Protein AF-0000000083258113 (afdb_homodimer)

Secondary structure (DSSP, 8-state):
-EEEEEEESSHHHHHHHHHHHH-TTPEEEEEEEEEE--SSTT--EEEEEEEEEE-S--------------------------GGGHHHHHHHHHHHHHHHHHHHHHTS-S------HHHHHHHHHHHHTT--HHHHHHHHHHHHHHHHHTTT---HHHHHHHHHHHHHHHHHTT-----TT-SEEEEE--TTS-HHHHHHHHHHIIIIIS---EEEEE---SSTTHHHHHHHHHHHHT--EEE-SSHHHHHHHHHHTTTSSEEEEE-----TTSHHHHHHHHHH----TTEEEEEEEETTB-HHHHHHHHHHGGGTT--EEEEE-GGG-S--HHHHHHHHHH--EEEEEE-SS-TTTSEEE--HHHHHHHHH---/-EEEEEEESSHHHHHHHHHHHH-TTPEEEEEEEEEE--SSTT--EEEEEEEEEE-S-------------------------GGGTHHHHHHHHHHHHHHHHHHHHHTSTT------HHHHHHHHHHHHTT--HHHHHHHHHHHHHHHHHTTT---HHHHHHHHHHHHHHHHHTT-----TT-SEEEEE--TTS-HHHHHHHHHHIIIIIS---EEEEE---SSTTHHHHHHHHHHHHT--EEE-SSHHHHHHHHHHTTTSSEEEEE-----TTSHHHHHHHHHH----TTEEEEEEEETTB-HHHHHHHHHHGGGTT--EEEEE-GGG-S--HHHHHHHHHH--EEEEEE-SS-TTTSEEE--HHHHHHHHH---

Solvent-accessible surface area (backbone atoms only — not comparable to full-atom values): 41234 Å² total; per-residue (Å²): 108,58,73,49,81,40,78,20,70,42,68,73,54,29,48,52,52,44,32,72,74,49,34,89,70,39,44,77,76,43,76,42,79,41,72,48,76,47,89,67,85,73,66,72,48,60,26,30,34,34,33,32,34,20,74,76,80,70,80,72,78,76,76,76,79,75,76,84,74,85,74,76,84,65,84,71,73,84,74,75,74,67,66,71,61,60,66,58,51,55,55,49,51,54,49,50,49,51,48,52,48,46,49,60,45,53,70,51,72,58,62,74,78,78,55,58,68,64,56,38,50,50,52,50,50,40,48,71,23,52,34,44,65,72,57,46,53,63,59,45,48,62,50,51,52,50,33,60,72,52,73,69,53,78,60,62,63,61,54,49,51,52,44,34,52,54,44,22,58,59,30,50,74,20,40,48,82,71,69,84,77,36,40,31,40,37,47,40,42,46,60,51,43,46,61,65,63,48,49,51,22,52,48,40,43,39,36,68,76,64,64,39,50,54,35,38,37,37,49,27,79,76,56,77,43,42,55,55,28,55,49,51,52,23,59,76,67,71,36,57,71,43,75,28,91,47,46,66,42,39,54,50,49,49,59,74,47,61,85,43,56,30,35,42,35,39,49,56,54,43,65,46,81,39,61,66,58,52,53,51,48,56,71,47,45,87,83,53,92,42,51,40,40,31,40,44,42,38,52,42,39,27,58,69,48,52,50,47,40,53,59,51,42,62,87,43,89,56,50,34,30,32,41,19,44,53,65,55,42,89,47,47,18,48,59,56,47,50,36,72,73,66,66,42,29,38,46,32,36,24,54,58,84,53,77,53,70,29,54,42,73,42,38,25,63,58,55,22,40,64,59,68,44,92,122,107,57,72,50,82,37,78,20,71,42,66,71,55,29,48,52,51,44,33,72,74,49,34,90,72,38,42,78,74,44,75,42,79,41,71,48,76,48,90,68,86,73,67,72,49,60,26,28,34,35,33,32,33,20,74,76,80,70,81,72,79,74,77,74,74,79,72,83,75,83,74,76,80,67,85,71,75,83,74,75,75,69,66,71,61,61,66,56,52,57,55,50,52,54,49,51,49,51,49,52,47,43,50,60,46,53,70,53,72,58,62,72,79,79,55,58,69,64,55,38,49,52,51,51,50,41,47,70,25,51,34,44,66,74,57,47,54,63,59,44,49,60,49,49,51,48,33,61,73,52,73,69,54,78,61,63,64,60,54,51,52,51,45,34,52,54,45,21,57,59,29,50,75,21,40,47,81,71,68,85,73,38,39,30,40,36,47,42,43,45,60,51,42,46,62,67,63,49,49,49,23,53,48,41,44,38,36,68,76,63,65,39,49,53,37,39,36,36,50,26,79,75,56,76,43,42,55,55,27,54,50,50,51,24,59,75,68,71,35,56,72,44,77,25,91,47,44,68,42,40,53,50,47,50,59,74,48,62,85,43,57,29,35,41,36,39,50,54,54,42,62,45,81,40,60,68,58,52,54,51,48,57,72,48,45,86,82,54,91,42,50,40,40,29,39,44,43,38,52,41,39,27,61,68,48,53,51,48,40,53,60,51,43,63,87,44,89,56,50,34,31,31,42,19,44,53,63,56,43,92,46,47,17,47,59,57,47,51,36,71,73,64,65,42,28,36,47,34,37,23,54,56,85,54,75,54,71,29,55,44,73,43,39,25,63,58,53,21,40,63,59,68,44,90,120

Foldseek 3Di:
DDKDKFKDLDPVVSVVVCCVVQNPQKFWDDKDWDFDCPPPRPDGRIMIITIIDHDPDPPPPPPPPPPDDDDPPDPPPPPPPPVVPVVVVVVVVLLVVLVVSVVVVVVVPPPPPDDDPLLVVVLVLLVVLVADPVVSVVLSSVVVVVCRVVVNDDDNVVSLVSSLVVLLVLCVLQADDDDLQAAEEEEDEAPPLCQLLQLLQVQLCCCPVVVWQEAEEEQAPPDPCSQVSNVVSCVVSVHHYAYDPALVSVVVVCVVCVVTSHYYYYYHHDDLLDLVVVVRVVVNDDDDPSYAYEYEEEQVDDLVSVVSNVVSCVVPPHQEYEYEQLQVDLRLNSVVVVCVVRVGHYFKYARDRDPNPRIDGDHSSVSSCSSSHDD/DDKDKFKDLDPVVSVVVCCVVQNPQKFWLDKDWDFDCPPPRPDRRTIIITIIDHDPDPPPPPPDPPPDDDCDPDDDPPPPPPVPPVVVVVLVVLLVVLVVSVVVVVVVPPPPPPDDPLLVVVLVLLVVLVADPVVSVVLSSVVVVVCRVVVNDDDSVVSLVSSLVVLLVLCVLQADDPDLQAAEEEEDEAPPLCQLLQLLQVQLCCCPVVVWQEAEEEQAPDDPCSQVSNVVSCVVSVHHYAYDPALVSVVVVCVVCVVTSHYYYHYHHDDLLDLVVVVRVVVNDDDDPSYAYEYEEEQVDDLVSVVSNVVSCVVPPHQEYEYEQLQVDLRLNSVVVVCVVRVGHYFKYARDRDPNPRIDGDHSSVSSCSSSHDD

pLDDT: mean 79.45, std 22.27, range [23.44, 98.81]

Organism: NCBI:txid94136

Nearest PDB structures (foldseek):
  2px0-assembly3_C  TM=8.996E-01  e=2.091E-24  Bacillus subtilis
  2px3-assembly1_A-2  TM=8.990E-01  e=3.275E-22  Bacillus subtilis
  8r9r-assembly1_A-2  TM=8.540E-01  e=8.652E-20  Shewanella putrefaciens CN-32
  5l3s-assembly2_D  TM=7.931E-01  e=1.812E-17  Sulfolobus acidocaldarius DSM 639
  7o9f-assembly3_C  TM=7.819E-01  e=3.377E-15  Bacillus subtilis subsp. subtilis str. 168

Sequence (750 aa):
MKVKKYTAPTMPEAMKKVRKELGNQAVILNSKEKRSTGFLGFLKKKNIEVVAAVDPNPIYNKQTTESKGQFSLNQDPLIRNEHTSKSKEYDSELLEEIRDLKEQLTLKQETKTQYPKVIEEVNNYLQGQGVSQSVIDELIDPLLAEYYSNGQQGDSTIYYELLQKQVTTRMEAAATQSNSSAKRIFLFGPTGVGKTTTLAKLAADASINQNKDVALITLDTYRIAAVEQLKTYAKILNLPVEVAYNKEDFEQAKDSFSHKDLILVDTAGRNFRNSEYIEQIDELIDFNEQDELYCVLSLTSKEQDMVDIYNNFKALPINQVIFTKVDETNHYGPILNLWHRYKFNISYITTGQDVPDDIEKASPNRIAQLIVGEQMKVKKYTAPTMPEAMKKVRKELGNQAVILNSKEKRSTGFLGFLKKKNIEVVAAVDPNPIYNKQTTESKGQFSLNQDPLIRNEHTSKSKEYDSELLEEIRDLKEQLTLKQETKTQYPKVIEEVNNYLQGQGVSQSVIDELIDPLLAEYYSNGQQGDSTIYYELLQKQVTTRMEAAATQSNSSAKRIFLFGPTGVGKTTTLAKLAADASINQNKDVALITLDTYRIAAVEQLKTYAKILNLPVEVAYNKEDFEQAKDSFSHKDLILVDTAGRNFRNSEYIEQIDELIDFNEQDELYCVLSLTSKEQDMVDIYNNFKALPINQVIFTKVDETNHYGPILNLWHRYKFNISYITTGQDVPDDIEKASPNRIAQLIVGEQ

Structure (mmCIF, N/CA/C/O backbone):
data_AF-0000000083258113-model_v1
#
loop_
_entity.id
_entity.type
_entity.pdbx_description
1 polymer 'Flagellar biosynthesis protein FlhF'
#
loop_
_atom_site.group_PDB
_atom_site.id
_atom_site.type_symbol
_atom_site.label_atom_id
_atom_site.label_alt_id
_atom_site.label_comp_id
_atom_site.label_asym_id
_atom_site.label_entity_id
_atom_site.label_seq_id
_atom_site.pdbx_PDB_ins_code
_atom_site.Cartn_x
_atom_site.Cartn_y
_atom_site.Cartn_z
_atom_site.occupancy
_atom_site.B_iso_or_equiv
_atom_site.auth_seq_id
_atom_site.auth_comp_id
_atom_site.auth_asym_id
_atom_site.auth_atom_id
_atom_site.pdbx_PDB_model_num
ATOM 1 N N . MET A 1 1 ? -26.969 38.906 21.625 1 47.75 1 MET A N 1
ATOM 2 C CA . MET A 1 1 ? -25.844 38.344 22.375 1 47.75 1 MET A CA 1
ATOM 3 C C . MET A 1 1 ? -24.812 39.438 22.688 1 47.75 1 MET A C 1
ATOM 5 O O . MET A 1 1 ? -24.406 40.188 21.797 1 47.75 1 MET A O 1
ATOM 9 N N . LYS A 1 2 ? -24.828 39.812 23.875 1 61 2 LYS A N 1
ATOM 10 C CA . LYS A 1 2 ? -23.859 40.812 24.312 1 61 2 LYS A CA 1
ATOM 11 C C . LYS A 1 2 ? -22.516 40.188 24.641 1 61 2 LYS A C 1
ATOM 13 O O . LYS A 1 2 ? -22.438 39.281 25.469 1 61 2 LYS A O 1
ATOM 18 N N . VAL A 1 3 ? -21.547 40.406 23.703 1 65.75 3 VAL A N 1
ATOM 19 C CA . VAL A 1 3 ? -20.188 39.938 23.906 1 65.75 3 VAL A CA 1
ATOM 20 C C . VAL A 1 3 ? -19.375 41 24.609 1 65.75 3 VAL A C 1
ATOM 22 O O . VAL A 1 3 ? -19.375 42.188 24.188 1 65.75 3 VAL A O 1
ATOM 25 N N . LYS A 1 4 ? -18.859 40.75 25.828 1 73.31 4 LYS A N 1
ATOM 26 C CA . LYS A 1 4 ? -18.047 41.719 26.562 1 73.31 4 LYS A CA 1
ATOM 27 C C . LYS A 1 4 ? -16.703 41.094 26.984 1 73.31 4 LYS A C 1
ATOM 29 O O . LYS A 1 4 ? -16.625 39.906 27.234 1 73.31 4 LYS A O 1
ATOM 34 N N . LYS A 1 5 ? -15.688 41.906 26.953 1 75.19 5 LYS A N 1
ATOM 35 C CA . LYS A 1 5 ? -14.328 41.531 27.344 1 75.19 5 LYS A CA 1
ATOM 36 C C . LYS A 1 5 ? -14.102 41.844 28.828 1 75.19 5 LYS A C 1
ATOM 38 O O . LYS A 1 5 ? -14.461 42.906 29.312 1 75.19 5 LYS A O 1
ATOM 43 N N . TYR A 1 6 ? -13.664 40.781 29.547 1 74.75 6 TYR A N 1
ATOM 44 C CA . TYR A 1 6 ? -13.344 40.93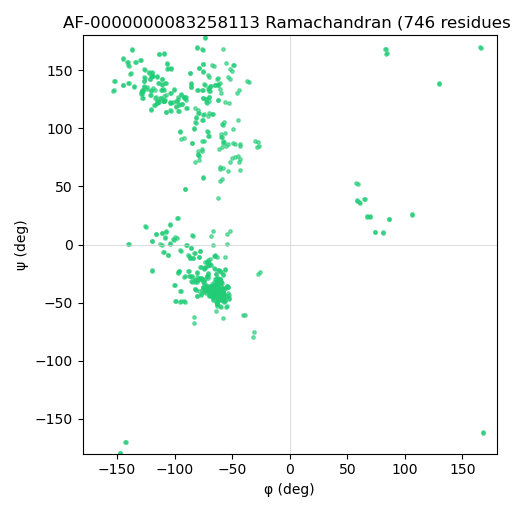8 30.969 1 74.75 6 TYR A CA 1
ATOM 45 C C . TYR A 1 6 ? -11.875 40.625 31.234 1 74.75 6 TYR A C 1
ATOM 47 O O . TYR A 1 6 ? -11.305 39.719 30.641 1 74.75 6 TYR A O 1
ATOM 55 N N . THR A 1 7 ? -11.125 41.469 32.031 1 77.81 7 THR A N 1
ATOM 56 C CA . THR A 1 7 ? -9.742 41.281 32.438 1 77.81 7 THR A CA 1
ATOM 57 C C . THR A 1 7 ? -9.648 41.094 33.938 1 77.81 7 THR A C 1
ATOM 59 O O . THR A 1 7 ? -10.266 41.844 34.719 1 77.81 7 THR A O 1
ATOM 62 N N . ALA A 1 8 ? -9.07 39.938 34.406 1 74.19 8 ALA A N 1
ATOM 63 C CA . ALA A 1 8 ? -8.867 39.688 35.812 1 74.19 8 ALA A CA 1
ATOM 64 C C . ALA A 1 8 ? -7.527 39 36.062 1 74.19 8 ALA A C 1
ATOM 66 O O . ALA A 1 8 ? -6.953 38.406 35.156 1 74.19 8 ALA A O 1
ATOM 67 N N . PRO A 1 9 ? -6.91 39.125 37.25 1 71.25 9 PRO A N 1
ATOM 68 C CA . PRO A 1 9 ? -5.629 38.5 37.562 1 71.25 9 PRO A CA 1
ATOM 69 C C . PRO A 1 9 ? -5.684 36.969 37.5 1 71.25 9 PRO A C 1
ATOM 71 O O . PRO A 1 9 ? -4.676 36.344 37.188 1 71.25 9 PRO A O 1
ATOM 74 N N . THR A 1 10 ? -6.828 36.344 37.812 1 67.69 10 THR A N 1
ATOM 75 C CA . THR A 1 10 ? -7.02 34.875 37.781 1 67.69 10 THR A CA 1
ATOM 76 C C . THR A 1 10 ? -8.328 34.531 37.094 1 67.69 10 THR A C 1
ATOM 78 O O . THR A 1 10 ? -9.227 35.375 36.969 1 67.69 10 THR A O 1
ATOM 81 N N . MET A 1 11 ? -8.406 33.344 36.594 1 66.81 11 MET A N 1
ATOM 82 C CA . MET A 1 11 ? -9.609 32.906 35.875 1 66.81 11 MET A CA 1
ATOM 83 C C . MET A 1 11 ? -10.805 32.875 36.812 1 66.81 11 MET A C 1
ATOM 85 O O . MET A 1 11 ? -11.898 33.281 36.469 1 66.81 11 MET A O 1
ATOM 89 N N . PRO A 1 12 ? -10.773 32.469 38.031 1 66.06 12 PRO A N 1
ATOM 90 C CA . PRO A 1 12 ? -11.93 32.531 38.938 1 66.06 12 PRO A CA 1
ATOM 91 C C . PRO A 1 12 ? -12.453 33.969 39.125 1 66.06 12 PRO A C 1
ATOM 93 O O . PRO A 1 12 ? -13.664 34.188 39.156 1 66.06 12 PRO A O 1
ATOM 96 N N . GLU A 1 13 ? -11.555 34.906 39.094 1 72.56 13 GLU A N 1
ATOM 97 C CA . GLU A 1 13 ? -11.945 36.312 39.219 1 72.56 13 GLU A CA 1
ATOM 98 C C . GLU A 1 13 ? -12.594 36.844 37.938 1 72.56 13 GLU A C 1
ATOM 100 O O . GLU A 1 13 ? -13.57 37.562 38 1 72.56 13 GLU A O 1
ATOM 105 N N . ALA A 1 14 ? -12.031 36.344 36.781 1 72.12 14 ALA A N 1
ATOM 106 C CA . ALA A 1 14 ? -12.625 36.719 35.5 1 72.12 14 ALA A CA 1
ATOM 107 C C . ALA A 1 14 ? -14.031 36.125 35.375 1 72.12 14 ALA A C 1
ATOM 109 O O . ALA A 1 14 ? -14.953 36.812 34.938 1 72.12 14 ALA A O 1
ATOM 110 N N . MET A 1 15 ? -14.195 35.031 35.844 1 71.06 15 MET A N 1
ATOM 111 C CA . MET A 1 15 ? -15.492 34.375 35.781 1 71.06 15 MET A CA 1
ATOM 112 C C . MET A 1 15 ? -16.484 35 36.719 1 71.06 15 MET A C 1
ATOM 114 O O . MET A 1 15 ? -17.672 35.125 36.406 1 71.06 15 MET A O 1
ATOM 118 N N . LYS A 1 16 ? -16.109 35.406 37.844 1 72.81 16 LYS A N 1
ATOM 119 C CA . LYS A 1 16 ? -16.953 36.125 38.781 1 72.81 16 LYS A CA 1
ATOM 120 C C . LYS A 1 16 ? -17.469 37.438 38.188 1 72.81 16 LYS A C 1
ATOM 122 O O . LYS A 1 16 ? -18.641 37.781 38.344 1 72.81 16 LYS A O 1
ATOM 127 N N . LYS A 1 17 ? -16.578 38.062 37.312 1 76.81 17 LYS A N 1
ATOM 128 C CA . LYS A 1 17 ? -16.953 39.281 36.656 1 76.81 17 LYS A CA 1
ATOM 129 C C . LYS A 1 17 ? -17.953 39.031 35.531 1 76.81 17 LYS A C 1
ATOM 131 O O . LYS A 1 17 ? -18.938 39.75 35.375 1 76.81 17 LYS A O 1
ATOM 136 N N . VAL A 1 18 ? -17.703 38 34.844 1 73.44 18 VAL A N 1
ATOM 137 C CA . VAL A 1 18 ? -18.578 37.594 33.75 1 73.44 18 VAL A CA 1
ATOM 138 C C . VAL A 1 18 ? -19.953 37.219 34.281 1 73.44 18 VAL A C 1
ATOM 140 O O . VAL A 1 18 ? -20.969 37.688 33.781 1 73.44 18 VAL A O 1
ATOM 143 N N . ARG A 1 19 ? -19.984 36.5 35.312 1 71.94 19 ARG A N 1
ATOM 144 C CA . ARG A 1 19 ? -21.234 36.062 35.906 1 71.94 19 ARG A CA 1
ATOM 145 C C . ARG A 1 19 ? -21.984 37.25 36.562 1 71.94 19 ARG A C 1
ATOM 147 O O . ARG A 1 19 ? -23.203 37.312 36.469 1 71.94 19 ARG A O 1
ATOM 154 N N . LYS A 1 20 ? -21.297 38.125 37.125 1 74.44 20 LYS A N 1
ATOM 155 C CA . LYS A 1 20 ? -21.875 39.312 37.75 1 74.44 20 LYS A CA 1
ATOM 156 C C . LYS A 1 20 ? -22.531 40.219 36.719 1 74.44 20 LYS A C 1
ATOM 158 O O . LYS A 1 20 ? -23.594 40.781 36.969 1 74.44 20 LYS A O 1
ATOM 163 N N . GLU A 1 21 ? -21.922 40.25 35.531 1 75.56 21 GLU A N 1
ATOM 164 C CA . GLU A 1 21 ? -22.406 41.219 34.531 1 75.56 21 GLU A CA 1
ATOM 165 C C . GLU A 1 21 ? -23.312 40.562 33.5 1 75.56 21 GLU A C 1
ATOM 167 O O . GLU A 1 21 ? -24.297 41.156 33.062 1 75.56 21 GLU A O 1
ATOM 172 N N . LEU A 1 22 ? -22.953 39.281 33.188 1 70.5 22 LEU A N 1
ATOM 173 C CA . LEU A 1 22 ? -23.672 38.656 32.062 1 70.5 22 LEU A CA 1
ATOM 174 C C . LEU A 1 22 ? -24.547 37.531 32.531 1 70.5 22 LEU A C 1
ATOM 176 O O . LEU A 1 22 ? -25.359 37 31.781 1 70.5 22 LEU A O 1
ATOM 180 N N . GLY A 1 23 ? -24.578 37.25 33.906 1 66.88 23 GLY A N 1
ATOM 181 C CA . GLY A 1 23 ? -25.406 36.219 34.5 1 66.88 23 GLY A CA 1
ATOM 182 C C . GLY A 1 23 ? -24.781 34.844 34.406 1 66.88 23 GLY A C 1
ATOM 183 O O . GLY A 1 23 ? -23.719 34.656 33.812 1 66.88 23 GLY A O 1
ATOM 184 N N . ASN A 1 24 ? -25.375 33.906 35.156 1 60.94 24 ASN A N 1
ATOM 185 C CA . ASN A 1 24 ? -24.891 32.562 35.312 1 60.94 24 ASN A CA 1
ATOM 186 C C . ASN A 1 24 ? -24.938 31.797 33.969 1 60.94 24 ASN A C 1
ATOM 188 O O . ASN A 1 24 ? -24.375 30.719 33.844 1 60.94 24 ASN A O 1
ATOM 192 N N . GLN A 1 25 ? -25.562 32.406 33.062 1 57.72 25 GLN A N 1
ATOM 193 C CA . GLN A 1 25 ? -25.734 31.734 31.766 1 57.72 25 GLN A CA 1
ATOM 194 C C . GLN A 1 25 ? -24.703 32.25 30.766 1 57.72 25 GLN A C 1
ATOM 196 O O . GLN A 1 25 ? -24.75 31.875 29.578 1 57.72 25 GLN A O 1
ATOM 201 N N . ALA A 1 26 ? -23.828 33 31.109 1 62.66 26 ALA A N 1
ATOM 202 C CA . ALA A 1 26 ? -22.812 33.562 30.234 1 62.66 26 ALA A CA 1
ATOM 203 C C . ALA A 1 26 ? -21.828 32.469 29.781 1 62.66 26 ALA A C 1
ATOM 205 O O . ALA A 1 26 ? -21.438 31.625 30.578 1 62.66 26 ALA A O 1
ATOM 206 N N . VAL A 1 27 ? -21.578 32.438 28.469 1 64.5 27 VAL A N 1
ATOM 207 C CA . VAL A 1 27 ? -20.641 31.453 27.906 1 64.5 27 VAL A CA 1
ATOM 208 C C . VAL A 1 27 ? -19.312 32.156 27.578 1 64.5 27 VAL A C 1
ATOM 210 O O . VAL A 1 27 ? -19.297 33.219 26.984 1 64.5 27 VAL A O 1
ATOM 213 N N . ILE A 1 28 ? -18.234 31.656 28.156 1 62.78 28 ILE A N 1
ATOM 214 C CA . ILE A 1 28 ? -16.891 32.125 27.844 1 62.78 28 ILE A CA 1
ATOM 215 C C . ILE A 1 28 ? -16.484 31.703 26.438 1 62.78 28 ILE A C 1
ATOM 217 O O . ILE A 1 28 ? -16.484 30.5 26.141 1 62.78 28 ILE A O 1
ATOM 221 N N . LEU A 1 29 ? -16.156 32.656 25.688 1 58.78 29 LEU A N 1
ATOM 222 C CA . LEU A 1 29 ? -15.812 32.406 24.281 1 58.78 29 LEU A CA 1
ATOM 223 C C . LEU A 1 29 ? -14.312 32.25 24.109 1 58.78 29 LEU A C 1
ATOM 225 O O . LEU A 1 29 ? -13.859 31.484 23.266 1 58.78 29 LEU A O 1
ATOM 229 N N . ASN A 1 30 ? -13.586 33.125 24.859 1 63.09 30 ASN A N 1
ATOM 230 C CA . ASN A 1 30 ? -12.125 33.125 24.75 1 63.09 30 ASN A CA 1
ATOM 231 C C . ASN A 1 30 ? -11.477 33.594 26.047 1 63.09 30 ASN A C 1
ATOM 233 O O . ASN A 1 30 ? -12.062 34.375 26.812 1 63.09 30 ASN A O 1
ATOM 237 N N . SER A 1 31 ? -10.336 32.938 26.453 1 64.75 31 SER A N 1
ATOM 238 C CA . SER A 1 31 ? -9.508 33.438 27.562 1 64.75 31 SER A CA 1
ATOM 239 C C . SER A 1 31 ? -8.047 33.562 27.125 1 64.75 31 SER A C 1
ATOM 241 O O . SER A 1 31 ? -7.52 32.688 26.438 1 64.75 31 SER A O 1
ATOM 243 N N . LYS A 1 32 ? -7.559 34.75 27.344 1 65.06 32 LYS A N 1
ATOM 244 C CA . LYS A 1 32 ? -6.16 35 27.016 1 65.06 32 LYS A CA 1
ATOM 245 C C . LYS A 1 32 ? -5.43 35.625 28.219 1 65.06 32 LYS A C 1
ATOM 247 O O . LYS A 1 32 ? -5.969 36.5 28.906 1 65.06 32 LYS A O 1
ATOM 252 N N . GLU A 1 33 ? -4.289 35.094 28.562 1 62.91 33 GLU A N 1
ATOM 253 C CA . GLU A 1 33 ? -3.428 35.719 29.547 1 62.91 33 GLU A CA 1
ATOM 254 C C . GLU A 1 33 ? -2.727 36.938 28.953 1 62.91 33 GLU A C 1
ATOM 256 O O . GLU A 1 33 ? -2.092 36.844 27.906 1 62.91 33 GLU A O 1
ATOM 261 N N . LYS A 1 34 ? -3.035 38.094 29.391 1 62.25 34 LYS A N 1
ATOM 262 C CA . LYS A 1 34 ? -2.359 39.312 29.016 1 62.25 34 LYS A CA 1
ATOM 263 C C . LYS A 1 34 ? -1.434 39.812 30.125 1 62.25 34 LYS A C 1
ATOM 265 O O . LYS A 1 34 ? -1.839 39.875 31.281 1 62.25 34 LYS A O 1
ATOM 270 N N . ARG A 1 35 ? -0.16 39.969 29.875 1 59.88 35 ARG A N 1
ATOM 271 C CA . ARG A 1 35 ? 0.767 40.625 30.781 1 59.88 35 ARG A CA 1
ATOM 272 C C . ARG A 1 35 ? 0.721 42.156 30.609 1 59.88 35 ARG A C 1
ATOM 274 O O . ARG A 1 35 ? 0.888 42.625 29.484 1 59.88 35 ARG A O 1
ATOM 281 N N . SER A 1 36 ? 0.053 42.781 31.422 1 54.62 36 SER A N 1
ATOM 282 C CA . SER A 1 36 ? 0.098 44.219 31.359 1 54.62 36 SER A CA 1
ATOM 283 C C . SER A 1 36 ? 1.359 44.781 32.031 1 54.62 36 SER A C 1
ATOM 285 O O . SER A 1 36 ? 1.74 44.312 33.125 1 54.62 36 SER A O 1
ATOM 287 N N . THR A 1 37 ? 2.184 45.344 31.25 1 49.75 37 THR A N 1
ATOM 288 C CA . THR A 1 37 ? 3.33 46.062 31.812 1 49.75 37 THR A CA 1
ATOM 289 C C . THR A 1 37 ? 2.889 47.344 32.5 1 49.75 37 THR A C 1
ATOM 291 O O . THR A 1 37 ? 2.215 48.188 31.906 1 49.75 37 THR A O 1
ATOM 294 N N . GLY A 1 38 ? 2.703 47.344 33.781 1 48.75 38 GLY A N 1
ATOM 295 C CA . GLY A 1 38 ? 2.5 48.594 34.5 1 48.75 38 GLY A CA 1
ATOM 296 C C . GLY A 1 38 ? 3.553 49.656 34.188 1 48.75 38 GLY A C 1
ATOM 297 O O . GLY A 1 38 ? 4.613 49.312 33.656 1 48.75 38 GLY A O 1
ATOM 298 N N . PHE A 1 39 ? 3.15 50.906 34.25 1 49.47 39 PHE A N 1
ATOM 299 C CA . PHE A 1 39 ? 4.086 52 34.031 1 49.47 39 PHE A CA 1
ATOM 300 C C . PHE A 1 39 ? 5.438 51.719 34.656 1 49.47 39 PHE A C 1
ATOM 302 O O . PHE A 1 39 ? 6.48 52.062 34.125 1 49.47 39 PHE A O 1
ATOM 309 N N . LEU A 1 40 ? 5.457 51.531 36.062 1 46.53 40 LEU A N 1
ATOM 310 C CA . LEU A 1 40 ? 6.754 51.281 36.688 1 46.53 40 LEU A CA 1
ATOM 311 C C . LEU A 1 40 ? 7.23 49.875 36.469 1 46.53 40 LEU A C 1
ATOM 313 O O . LEU A 1 40 ? 6.457 48.906 36.594 1 46.53 40 LEU A O 1
ATOM 317 N N . GLY A 1 41 ? 8.234 49.594 35.625 1 47.19 41 GLY A N 1
ATOM 318 C CA . GLY A 1 41 ? 8.93 48.469 35 1 47.19 41 GLY A CA 1
ATOM 319 C C . GLY A 1 41 ? 8.852 47.219 35.844 1 47.19 41 GLY A C 1
ATOM 320 O O . GLY A 1 41 ? 9.422 46.188 35.469 1 47.19 41 GLY A O 1
ATOM 321 N N . PHE A 1 42 ? 8.68 47.219 37.156 1 51.22 42 PHE A N 1
ATOM 322 C CA . PHE A 1 42 ? 9.055 46.062 37.969 1 51.22 42 PHE A CA 1
ATOM 323 C C . PHE A 1 42 ? 7.953 45 37.969 1 51.22 42 PHE A C 1
ATOM 325 O O . PHE A 1 42 ? 8.227 43.812 38.094 1 51.22 42 PHE A O 1
ATOM 332 N N . LEU A 1 43 ? 6.734 45.156 38.438 1 50.19 43 LEU A N 1
ATOM 333 C CA . LEU A 1 43 ? 5.855 44.031 38.812 1 50.19 43 LEU A CA 1
ATOM 334 C C . LEU A 1 43 ? 4.957 43.688 37.625 1 50.19 43 LEU A C 1
ATOM 336 O O . LEU A 1 43 ? 4.102 44.469 37.219 1 50.19 43 LEU A O 1
ATOM 340 N N . LYS A 1 44 ? 5.41 42.781 36.781 1 54.28 44 LYS A N 1
ATOM 341 C CA . LYS A 1 44 ? 4.594 42.188 35.75 1 54.28 44 LYS A CA 1
ATOM 342 C C . LYS A 1 44 ? 3.383 41.469 36.344 1 54.28 44 LYS A C 1
ATOM 344 O O . LYS A 1 44 ? 3.531 40.5 37.062 1 54.28 44 LYS A O 1
ATOM 349 N N . LYS A 1 45 ? 2.266 42.125 36.406 1 56.97 45 LYS A N 1
ATOM 350 C CA . LYS A 1 45 ? 1.048 41.438 36.844 1 56.97 45 LYS A CA 1
ATOM 351 C C . LYS A 1 45 ? 0.408 40.656 35.688 1 56.97 45 LYS A C 1
ATOM 353 O O . LYS A 1 45 ? 0.249 41.188 34.594 1 56.97 45 LYS A O 1
ATOM 358 N N . LYS A 1 46 ? 0.332 39.375 35.812 1 60.59 46 LYS A N 1
ATOM 359 C CA . LYS A 1 46 ? -0.364 38.438 34.906 1 60.59 46 LYS A CA 1
ATOM 360 C C . LYS A 1 46 ? -1.874 38.656 34.969 1 60.59 46 LYS A C 1
ATOM 362 O O . LYS A 1 46 ? -2.471 38.625 36.031 1 60.59 46 LYS A O 1
ATOM 367 N N . ASN A 1 47 ? -2.459 39.188 33.781 1 66.25 47 ASN A N 1
ATOM 368 C CA . ASN A 1 47 ? -3.912 39.281 33.688 1 66.25 47 ASN A CA 1
ATOM 369 C C . ASN A 1 47 ? -4.469 38.344 32.625 1 66.25 47 ASN A C 1
ATOM 371 O O . ASN A 1 47 ? -3.781 38.031 31.641 1 66.25 47 ASN A O 1
ATOM 375 N N . ILE A 1 48 ? -5.586 37.719 32.969 1 64.75 48 ILE A N 1
ATOM 376 C CA . ILE A 1 48 ? -6.32 36.875 32.031 1 64.75 48 ILE A CA 1
ATOM 377 C C . ILE A 1 48 ? -7.465 37.656 31.406 1 64.75 48 ILE A C 1
ATOM 379 O O . ILE A 1 48 ? -8.203 38.344 32.125 1 64.75 48 ILE A O 1
ATOM 383 N N . GLU A 1 49 ? -7.527 37.719 30.125 1 71.31 49 GLU A N 1
ATOM 384 C CA . GLU A 1 49 ? -8.625 38.312 29.375 1 71.31 49 GLU A CA 1
ATOM 385 C C . GLU A 1 49 ? -9.602 37.25 28.875 1 71.31 49 GLU A C 1
ATOM 387 O O . GLU A 1 49 ? -9.195 36.25 28.281 1 71.31 49 GLU A O 1
ATOM 392 N N . VAL A 1 50 ? -10.859 37.375 29.344 1 67.06 50 VAL A N 1
ATOM 393 C CA . VAL A 1 50 ? -11.93 36.438 29 1 67.06 50 VAL A CA 1
ATOM 394 C C . VAL A 1 50 ? -12.969 37.156 28.141 1 67.06 50 VAL A C 1
ATOM 396 O O . VAL A 1 50 ? -13.43 38.219 28.484 1 67.06 50 VAL A O 1
ATOM 399 N N . VAL A 1 51 ? -13.312 36.625 26.969 1 65.69 51 VAL A N 1
ATOM 400 C CA . VAL A 1 51 ? -14.445 37.062 26.172 1 65.69 51 VAL A CA 1
ATOM 401 C C . VAL A 1 51 ? -15.648 36.188 26.438 1 65.69 51 VAL A C 1
ATOM 403 O O . VAL A 1 51 ? -15.594 34.969 26.234 1 65.69 51 VAL A O 1
ATOM 406 N N . ALA A 1 52 ? -16.719 36.75 27.016 1 61.72 52 ALA A N 1
ATOM 407 C CA . ALA A 1 52 ? -17.922 36 27.406 1 61.72 52 ALA A CA 1
ATOM 408 C C . ALA A 1 52 ? -19.156 36.562 26.672 1 61.72 52 ALA A C 1
ATOM 410 O O . ALA A 1 52 ? -19.188 37.75 26.328 1 61.72 52 ALA A O 1
ATOM 411 N N . ALA A 1 53 ? -20.156 35.656 26.297 1 62.16 53 ALA A N 1
ATOM 412 C CA . ALA A 1 53 ? -21.391 36.031 25.625 1 62.16 53 ALA A CA 1
ATOM 413 C C . ALA A 1 53 ? -22.609 35.562 26.406 1 62.16 53 ALA A C 1
ATOM 415 O O . ALA A 1 53 ? -22.578 34.531 27.078 1 62.16 53 ALA A O 1
ATOM 416 N N . VAL A 1 54 ? -23.656 36.406 26.609 1 55.56 54 VAL A N 1
ATOM 417 C CA . VAL A 1 54 ? -24.938 36 27.188 1 55.56 54 VAL A CA 1
ATOM 418 C C . VAL A 1 54 ? -26.062 36.281 26.188 1 55.56 54 VAL A C 1
ATOM 420 O O . VAL A 1 54 ? -26.047 37.281 25.469 1 55.56 54 VAL A O 1
ATOM 423 N N . ASP A 1 55 ? -27.016 35.219 25.969 1 50.44 55 ASP A N 1
ATOM 424 C CA . ASP A 1 55 ? -28.281 35.438 25.266 1 50.44 55 ASP A CA 1
ATOM 425 C C . ASP A 1 55 ? -29.25 36.219 26.141 1 50.44 55 ASP A C 1
ATOM 427 O O . ASP A 1 55 ? -29.422 35.906 27.312 1 50.44 55 ASP A O 1
ATOM 431 N N . PRO A 1 56 ? -29.734 37.281 25.766 1 42.81 56 PRO A N 1
ATOM 432 C CA . PRO A 1 56 ? -30.594 38.094 26.625 1 42.81 56 PRO A CA 1
ATOM 433 C C . PRO A 1 56 ? -31.891 37.375 27.016 1 42.81 56 PRO A C 1
ATOM 435 O O . PRO A 1 56 ? -32.562 37.812 27.969 1 42.81 56 PRO A O 1
ATOM 438 N N . ASN A 1 57 ? -32.688 36.844 26.109 1 39.22 57 ASN A N 1
ATOM 439 C CA . ASN A 1 57 ? -34.062 36.469 26.453 1 39.22 57 ASN A CA 1
ATOM 440 C C . ASN A 1 57 ? -34.125 35.156 27.203 1 39.22 57 ASN A C 1
ATOM 442 O O . ASN A 1 57 ? -34.125 34.094 26.578 1 39.22 57 ASN A O 1
ATOM 446 N N . PRO A 1 58 ? -33.719 35.156 28.422 1 35.84 58 PRO A N 1
ATOM 447 C CA . PRO A 1 58 ? -34 33.906 29.125 1 35.84 58 PRO A CA 1
ATOM 448 C C . PRO A 1 58 ? -35.469 33.594 29.234 1 35.84 58 PRO A C 1
ATOM 450 O O . PRO A 1 58 ? -36.25 34.406 29.734 1 35.84 58 PRO A O 1
ATOM 453 N N . ILE A 1 59 ? -36.188 33 28.234 1 32.22 59 ILE A N 1
ATOM 454 C CA . ILE A 1 59 ? -37.594 32.625 28.391 1 32.22 59 ILE A CA 1
ATOM 455 C C . ILE A 1 59 ? -37.812 31.875 29.703 1 32.22 59 ILE A C 1
ATOM 457 O O . ILE A 1 59 ? -37.281 30.781 29.875 1 32.22 59 ILE A O 1
ATOM 461 N N . TYR A 1 60 ? -37.812 32.594 30.844 1 30.36 60 TYR A N 1
ATOM 462 C CA . TYR A 1 60 ? -38.25 31.984 32.094 1 30.36 60 TYR A CA 1
ATOM 463 C C . TYR A 1 60 ? -39.688 31.516 32.031 1 30.36 60 TYR A C 1
ATOM 465 O O . TYR A 1 60 ? -40.625 32.312 31.984 1 30.36 60 TYR A O 1
ATOM 473 N N . ASN A 1 61 ? -40.062 30.5 31.172 1 27.86 61 ASN A N 1
ATOM 474 C CA . ASN A 1 61 ? -41.438 30.031 31.328 1 27.86 61 ASN A CA 1
ATOM 475 C C . ASN A 1 61 ? -41.719 29.625 32.781 1 27.86 61 ASN A C 1
ATOM 477 O O . ASN A 1 61 ? -41.125 28.688 33.281 1 27.86 61 ASN A O 1
ATOM 481 N N . LYS A 1 62 ? -42.094 30.516 33.594 1 28.95 62 LYS A N 1
ATOM 482 C CA . LYS A 1 62 ? -42.625 30.328 34.969 1 28.95 62 LYS A CA 1
ATOM 483 C C . LYS A 1 62 ? -43.875 29.453 34.969 1 28.95 62 LYS A C 1
ATOM 485 O O . LYS A 1 62 ? -44.969 29.922 34.625 1 28.95 62 LYS A O 1
ATOM 490 N N . GLN A 1 63 ? -43.812 28.188 34.406 1 27.39 63 GLN A N 1
ATOM 491 C CA . GLN A 1 63 ? -45.062 27.438 34.562 1 27.39 63 GLN A CA 1
ATOM 492 C C . GLN A 1 63 ? -45.406 27.266 36.031 1 27.39 63 GLN A C 1
ATOM 494 O O . GLN A 1 63 ? -44.594 26.75 36.812 1 27.39 63 GLN A O 1
ATOM 499 N N . THR A 1 64 ? -46.188 28.172 36.562 1 24.58 64 THR A N 1
ATOM 500 C CA . THR A 1 64 ? -46.875 28.141 37.844 1 24.58 64 THR A CA 1
ATOM 501 C C . THR A 1 64 ? -47.625 26.828 38.031 1 24.58 64 THR A C 1
ATOM 503 O O . THR A 1 64 ? -48.438 26.453 37.219 1 24.58 64 THR A O 1
ATOM 506 N N . THR A 1 65 ? -47 25.875 38.812 1 24.95 65 THR A N 1
ATOM 507 C CA . THR A 1 65 ? -47.5 24.562 39.219 1 24.95 65 THR A CA 1
ATOM 508 C C . THR A 1 65 ? -48.781 24.703 40.031 1 24.95 65 THR A C 1
ATOM 510 O O . THR A 1 65 ? -48.719 25.078 41.219 1 24.95 65 THR A O 1
ATOM 513 N N . GLU A 1 66 ? -49.844 25.359 39.594 1 23.81 66 GLU A N 1
ATOM 514 C CA . GLU A 1 66 ? -51.031 25.328 40.438 1 23.81 66 GLU A CA 1
ATOM 515 C C . GLU A 1 66 ? -51.406 23.906 40.781 1 23.81 66 GLU A C 1
ATOM 517 O O . GLU A 1 66 ? -51.406 23.016 39.938 1 23.81 66 GLU A O 1
ATOM 522 N N . SER A 1 67 ? -51.469 23.578 42.125 1 23.88 67 SER A N 1
ATOM 523 C CA . SER A 1 67 ? -51.625 22.375 42.906 1 23.88 67 SER A CA 1
ATOM 524 C C . SER A 1 67 ? -53.031 21.781 42.75 1 23.88 67 SER A C 1
ATOM 526 O O . SER A 1 67 ? -53.406 20.859 43.469 1 23.88 67 SER A O 1
ATOM 528 N N . LYS A 1 68 ? -53.906 22.25 41.875 1 24.56 68 LYS A N 1
ATOM 529 C CA . LYS A 1 68 ? -55.25 21.859 42.281 1 24.56 68 LYS A CA 1
ATOM 530 C C . LYS A 1 68 ? -55.406 20.344 42.281 1 24.56 68 LYS A C 1
ATOM 532 O O . LYS A 1 68 ? -54.844 19.656 41.438 1 24.56 68 LYS A O 1
ATOM 537 N N . GLY A 1 69 ? -56.094 19.734 43.312 1 23.44 69 GLY A N 1
ATOM 538 C CA . GLY A 1 69 ? -56.312 18.438 43.969 1 23.44 69 GLY A CA 1
ATOM 539 C C . GLY A 1 69 ? -56.969 17.422 43.062 1 23.44 69 GLY A C 1
ATOM 540 O O . GLY A 1 69 ? -56.719 16.219 43.156 1 23.44 69 GLY A O 1
ATOM 541 N N . GLN A 1 70 ? -58.188 17.734 42.5 1 26.59 70 GLN A N 1
ATOM 542 C CA . GLN A 1 70 ? -59.219 16.719 42.5 1 26.59 70 GLN A CA 1
ATOM 543 C C . GLN A 1 70 ? -58.906 15.578 41.531 1 26.59 70 GLN A C 1
ATOM 545 O O . GLN A 1 70 ? -58.406 15.82 40.438 1 26.59 70 GLN A O 1
ATOM 550 N N . PHE A 1 71 ? -59.062 14.234 41.938 1 24.47 71 PHE A N 1
ATOM 551 C CA . PHE A 1 71 ? -58.656 12.891 41.562 1 24.47 71 PHE A CA 1
ATOM 552 C C . PHE A 1 71 ? -59.312 12.453 40.25 1 24.47 71 PHE A C 1
ATOM 554 O O . PHE A 1 71 ? -59.031 11.367 39.75 1 24.47 71 PHE A O 1
ATOM 561 N N . SER A 1 72 ? -60.312 13.164 39.75 1 26.91 72 SER A N 1
ATOM 562 C CA . SER A 1 72 ? -61.219 12.289 39.031 1 26.91 72 SER A CA 1
ATOM 563 C C . SER A 1 72 ? -60.5 11.586 37.875 1 26.91 72 SER A C 1
ATOM 565 O O . SER A 1 72 ? -59.562 12.148 37.281 1 26.91 72 SER A O 1
ATOM 567 N N . LEU A 1 73 ? -60.719 10.211 37.75 1 26.55 73 LEU A N 1
ATOM 568 C CA . LEU A 1 73 ? -60.156 9.086 37 1 26.55 73 LEU A CA 1
ATOM 569 C C . LEU A 1 73 ? -60.156 9.367 35.5 1 26.55 73 LE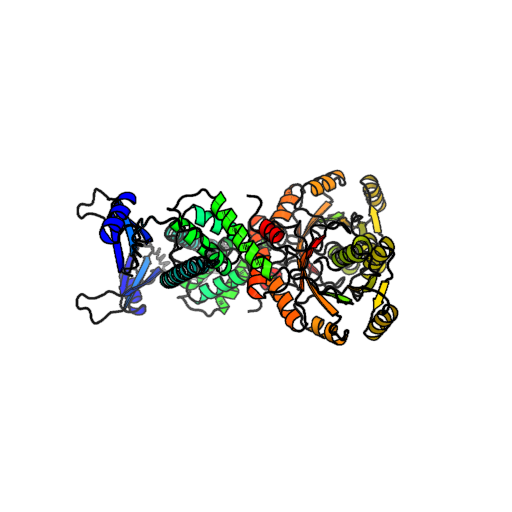U A C 1
ATOM 571 O O . LEU A 1 73 ? -59.938 8.453 34.688 1 26.55 73 LEU A O 1
ATOM 575 N N . ASN A 1 74 ? -60.688 10.641 35.156 1 25.44 74 ASN A N 1
ATOM 576 C CA . ASN A 1 74 ? -61.094 10.672 33.75 1 25.44 74 ASN A CA 1
ATOM 577 C C . ASN A 1 74 ? -59.938 10.289 32.812 1 25.44 74 ASN A C 1
ATOM 579 O O . ASN A 1 74 ? -58.781 10.398 33.188 1 25.44 74 ASN A O 1
ATOM 583 N N . GLN A 1 75 ? -60.344 9.797 31.562 1 28.06 75 GLN A N 1
ATOM 584 C CA . GLN A 1 75 ? -59.719 9.227 30.375 1 28.06 75 GLN A CA 1
ATOM 585 C C . GLN A 1 75 ? -58.594 10.125 29.859 1 28.06 75 GLN A C 1
ATOM 587 O O . GLN A 1 75 ? -58.875 11.242 29.406 1 28.06 75 GLN A O 1
ATOM 592 N N . ASP A 1 76 ? -57.531 10.203 30.531 1 27.97 76 ASP A N 1
ATOM 593 C CA . ASP A 1 76 ? -56.469 11.164 30.25 1 27.97 76 ASP A CA 1
ATOM 594 C C . ASP A 1 76 ? -55.969 11.047 28.812 1 27.97 76 ASP A C 1
ATOM 596 O O . ASP A 1 76 ? -55.625 9.953 28.359 1 27.97 76 ASP A O 1
ATOM 600 N N . PRO A 1 77 ? -56.531 11.93 27.906 1 29.14 77 PRO A N 1
ATOM 601 C CA . PRO A 1 77 ? -56 11.93 26.531 1 29.14 77 PRO A CA 1
ATOM 602 C C . PRO A 1 77 ? -54.469 11.883 26.484 1 29.14 77 PRO A C 1
ATOM 604 O O . PRO A 1 77 ? -53.812 12.297 27.438 1 29.14 77 PRO A O 1
ATOM 607 N N . LEU A 1 78 ? -53.906 10.992 25.641 1 27.77 78 LEU A N 1
ATOM 608 C CA . LEU A 1 78 ? -52.531 10.758 25.234 1 27.77 78 LEU A CA 1
ATOM 609 C C . LEU A 1 78 ? -51.812 12.07 24.953 1 27.77 78 LEU A C 1
ATOM 611 O O . LEU A 1 78 ? -52.156 12.766 23.984 1 27.77 78 LEU A O 1
ATOM 615 N N . ILE A 1 79 ? -51.625 12.945 25.984 1 29.16 79 ILE A N 1
ATOM 616 C CA . ILE A 1 79 ? -50.781 14.102 25.75 1 29.16 79 ILE A CA 1
ATOM 617 C C . ILE A 1 79 ? -49.469 13.664 25.109 1 29.16 79 ILE A C 1
ATOM 619 O O . ILE A 1 79 ? -48.719 12.883 25.703 1 29.16 79 ILE A O 1
ATOM 623 N N . ARG A 1 80 ? -49.5 13.586 23.734 1 28.52 80 ARG A N 1
ATOM 624 C CA . ARG A 1 80 ? -48.312 13.508 22.906 1 28.52 80 ARG A CA 1
ATOM 625 C C . ARG A 1 80 ? -47.25 14.477 23.391 1 28.52 80 ARG A C 1
ATOM 627 O O . ARG A 1 80 ? -47.469 15.68 23.5 1 28.52 80 ARG A O 1
ATOM 634 N N . ASN A 1 81 ? -46.5 14.008 24.344 1 28.58 81 ASN A N 1
ATOM 635 C CA . ASN A 1 81 ? -45.281 14.656 24.828 1 28.58 81 ASN A CA 1
ATOM 636 C C . ASN A 1 81 ? -44.406 15.18 23.672 1 28.58 81 ASN A C 1
ATOM 638 O O . ASN A 1 81 ? -43.875 14.391 22.906 1 28.58 81 ASN A O 1
ATOM 642 N N . GLU A 1 82 ? -44.875 16.266 23.078 1 30.84 82 GLU A N 1
ATOM 643 C CA . GLU A 1 82 ? -44.062 17.062 22.156 1 30.84 82 GLU A CA 1
ATOM 644 C C . GLU A 1 82 ? -42.75 17.484 22.797 1 30.84 82 GLU A C 1
ATOM 646 O O . GLU A 1 82 ? -42.094 18.406 22.312 1 30.84 82 GLU A O 1
ATOM 651 N N . HIS A 1 83 ? -42.438 16.953 23.953 1 32.5 83 HIS A N 1
ATOM 652 C CA . HIS A 1 83 ? -41.25 17.547 24.547 1 32.5 83 HIS A CA 1
ATOM 653 C C . HIS A 1 83 ? -40 17.25 23.703 1 32.5 83 HIS A C 1
ATOM 655 O O . HIS A 1 83 ? -38.906 17.672 24.047 1 32.5 83 HIS A O 1
ATOM 661 N N . THR A 1 84 ? -40.094 16.25 22.906 1 33.53 84 THR A N 1
ATOM 662 C CA . THR A 1 84 ? -38.781 15.812 22.438 1 33.53 84 THR A CA 1
ATOM 663 C C . THR A 1 84 ? -38.188 16.812 21.453 1 33.53 84 THR A C 1
ATOM 665 O O . THR A 1 84 ? -37.062 16.656 20.984 1 33.53 84 THR A O 1
ATOM 668 N N . SER A 1 85 ? -39.062 17.719 20.844 1 34.06 85 SER A N 1
ATOM 669 C CA . SER A 1 85 ? -38.5 18.422 19.703 1 34.06 85 SER A CA 1
ATOM 670 C C . SER A 1 85 ? -37.625 19.594 20.172 1 34.06 85 SER A C 1
ATOM 672 O O . SER A 1 85 ? -36.969 20.219 19.359 1 34.06 85 SER A O 1
ATOM 674 N N . LYS A 1 86 ? -37.844 20.125 21.359 1 36.78 86 LYS A N 1
ATOM 675 C CA . LYS A 1 86 ? -37.156 21.375 21.672 1 36.78 86 LYS A CA 1
ATOM 676 C C . LYS A 1 86 ? -35.688 21.125 21.969 1 36.78 86 LYS A C 1
ATOM 678 O O . LYS A 1 86 ? -34.844 22.047 21.844 1 36.78 86 LYS A O 1
ATOM 683 N N . SER A 1 87 ? -35.344 19.969 22.516 1 36.59 87 SER A N 1
ATOM 684 C CA . SER A 1 87 ? -33.938 19.797 22.844 1 36.59 87 SER A CA 1
ATOM 685 C C . SER A 1 87 ? -33.062 19.688 21.578 1 36.59 87 SER A C 1
ATOM 687 O O . SER A 1 87 ? -31.875 20.016 21.609 1 36.59 87 SER A O 1
ATOM 689 N N . LYS A 1 88 ? -33.719 19.422 20.438 1 39.69 88 LYS A N 1
ATOM 690 C CA . LYS A 1 88 ? -32.969 19.312 19.188 1 39.69 88 LYS A CA 1
ATOM 691 C C . LYS A 1 88 ? -32.656 20.688 18.609 1 39.69 88 LYS A C 1
ATOM 693 O O . LYS A 1 88 ? -31.688 20.828 17.859 1 39.69 88 LYS A O 1
ATOM 698 N N . GLU A 1 89 ? -33.469 21.641 18.891 1 40.5 89 GLU A N 1
ATOM 699 C CA . GLU A 1 89 ? -33.281 22.969 18.312 1 40.5 89 GLU A CA 1
ATOM 700 C C . GLU A 1 89 ? -32.156 23.719 18.984 1 40.5 89 GLU A C 1
ATOM 702 O O . GLU A 1 89 ? -31.375 24.422 18.344 1 40.5 89 GLU A O 1
ATOM 707 N N . TYR A 1 90 ? -32.062 23.562 20.297 1 38.97 90 TYR A N 1
ATOM 708 C CA . TYR A 1 90 ? -31 24.25 21.016 1 38.97 90 TYR A CA 1
ATOM 709 C C . TYR A 1 90 ? -29.625 23.719 20.609 1 38.97 90 TYR A C 1
ATOM 711 O O . TYR A 1 90 ? -28.672 24.484 20.484 1 38.97 90 TYR A O 1
ATOM 719 N N . ASP A 1 91 ? -29.578 22.484 20.297 1 46.5 91 ASP A N 1
ATOM 720 C CA . ASP A 1 91 ? -28.328 21.844 19.906 1 46.5 91 ASP A CA 1
ATOM 721 C C . ASP A 1 91 ? -27.875 22.328 18.531 1 46.5 91 ASP A C 1
ATOM 723 O O . ASP A 1 91 ? -26.672 22.562 18.312 1 46.5 91 ASP A O 1
ATOM 727 N N . SER A 1 92 ? -28.844 22.703 17.781 1 50.88 92 SER A N 1
ATOM 728 C CA . SER A 1 92 ? -28.5 23.172 16.438 1 50.88 92 SER A CA 1
ATOM 729 C C . SER A 1 92 ? -28.031 24.625 16.484 1 50.88 92 SER A C 1
ATOM 731 O O . SER A 1 92 ? -27.094 25 15.766 1 50.88 92 SER A O 1
ATOM 733 N N . GLU A 1 93 ? -28.672 25.422 17.312 1 45.16 93 GLU A N 1
ATOM 734 C CA . GLU A 1 93 ? -28.312 26.844 17.391 1 45.16 93 GLU A CA 1
ATOM 735 C C . GLU A 1 93 ? -26.922 27.031 18.016 1 45.16 93 GLU A C 1
ATOM 737 O O . GLU A 1 93 ? -26.125 27.828 17.531 1 45.16 93 GLU A O 1
ATOM 742 N N . LEU A 1 94 ? -26.625 26.359 19.047 1 46.91 94 LEU A N 1
ATOM 743 C CA . LEU A 1 94 ? -25.297 26.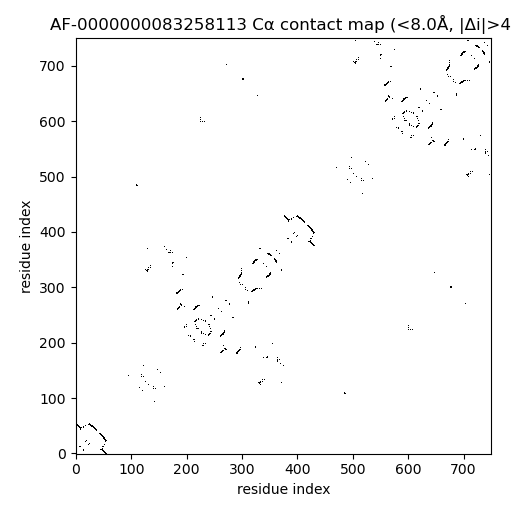391 19.656 1 46.91 94 LEU A CA 1
ATOM 744 C C . LEU A 1 94 ? -24.234 25.891 18.703 1 46.91 94 LEU A C 1
ATOM 746 O O . LEU A 1 94 ? -23.156 26.484 18.609 1 46.91 94 LEU A O 1
ATOM 750 N N . LEU A 1 95 ? -24.531 24.953 18 1 51.47 95 LEU A N 1
ATOM 751 C CA . LEU A 1 95 ? -23.609 24.422 17 1 51.47 95 LEU A CA 1
ATOM 752 C C . LEU A 1 95 ? -23.344 25.469 15.914 1 51.47 95 LEU A C 1
ATOM 754 O O . LEU A 1 95 ? -22.203 25.609 15.445 1 51.47 95 LEU A O 1
ATOM 758 N N . GLU A 1 96 ? -24.438 26.094 15.5 1 52.44 96 GLU A N 1
ATOM 759 C CA . GLU A 1 96 ? -24.297 27.141 14.508 1 52.44 96 GLU A CA 1
ATOM 760 C C . GLU A 1 96 ? -23.469 28.312 15.047 1 52.44 96 GLU A C 1
ATOM 762 O O . GLU A 1 96 ? -22.656 28.891 14.328 1 52.44 96 GLU A O 1
ATOM 767 N N . GLU A 1 97 ? -23.641 28.625 16.234 1 48.03 97 GLU A N 1
ATOM 768 C CA . GLU A 1 97 ? -22.891 29.719 16.859 1 48.03 97 GLU A CA 1
ATOM 769 C C . GLU A 1 97 ? -21.422 29.359 16.984 1 48.03 97 GLU A C 1
ATOM 771 O O . GLU A 1 97 ? -20.547 30.188 16.75 1 48.03 97 GLU A O 1
ATOM 776 N N . ILE A 1 98 ? -21.141 28.219 17.297 1 50.88 98 ILE A N 1
ATOM 777 C CA . ILE A 1 98 ? -19.766 27.75 17.406 1 50.88 98 ILE A CA 1
ATOM 778 C C . ILE A 1 98 ? -19.109 27.766 16.031 1 50.88 98 ILE A C 1
ATOM 780 O O . ILE A 1 98 ? -17.969 28.188 15.883 1 50.88 98 ILE A O 1
ATOM 784 N N . ARG A 1 99 ? -19.906 27.391 15.117 1 53.88 99 ARG A N 1
ATOM 785 C CA . ARG A 1 99 ? -19.391 27.438 13.75 1 53.88 99 ARG A CA 1
ATOM 786 C C . ARG A 1 99 ? -19.078 28.859 13.328 1 53.88 99 ARG A C 1
ATOM 788 O O . ARG A 1 99 ? -18.047 29.125 12.703 1 53.88 99 ARG A O 1
ATOM 795 N N . ASP A 1 100 ? -20.031 29.734 13.547 1 49.97 100 ASP A N 1
ATOM 796 C CA . ASP A 1 100 ? -19.859 31.141 13.211 1 49.97 100 ASP A CA 1
ATOM 797 C C . ASP A 1 100 ? -18.656 31.734 13.938 1 49.97 100 ASP A C 1
ATOM 799 O O . ASP A 1 100 ? -17.891 32.5 13.344 1 49.97 100 ASP A O 1
ATOM 803 N N . LEU A 1 101 ? -18.5 31.406 15.062 1 44.72 101 LEU A N 1
ATOM 804 C CA . LEU A 1 101 ? -17.359 31.891 15.852 1 44.72 101 LEU A CA 1
ATOM 805 C C . LEU A 1 101 ? -16.062 31.312 15.312 1 44.72 101 LEU A C 1
ATOM 807 O O . LEU A 1 101 ? -15.055 32.031 15.227 1 44.72 101 LEU A O 1
ATOM 811 N N . LYS A 1 102 ? -16.125 30.141 15 1 46.22 102 LYS A N 1
ATOM 812 C CA . LYS A 1 102 ? -14.961 29.516 14.375 1 46.22 102 LYS A CA 1
ATOM 813 C C . LYS A 1 102 ? -14.602 30.219 13.07 1 46.22 102 LYS A C 1
ATOM 815 O O . LYS A 1 102 ? -13.422 30.453 12.797 1 46.22 102 LYS A O 1
ATOM 820 N N . GLU A 1 103 ? -15.633 30.469 12.328 1 47.78 103 GLU A N 1
ATOM 821 C CA . GLU A 1 103 ? -15.414 31.188 11.078 1 47.78 103 GLU A CA 1
ATOM 822 C C . GLU A 1 103 ? -14.797 32.562 11.336 1 47.78 103 GLU A C 1
ATOM 824 O O . GLU A 1 103 ? -13.938 33 10.578 1 47.78 103 GLU A O 1
ATOM 829 N N . GLN A 1 104 ? -15.359 33.188 12.234 1 42 104 GLN A N 1
ATOM 830 C CA . GLN A 1 104 ? -14.828 34.5 12.586 1 42 104 GLN A CA 1
ATOM 831 C C . GLN A 1 104 ? -13.414 34.375 13.141 1 42 104 GLN A C 1
ATOM 833 O O . GLN A 1 104 ? -12.578 35.25 12.906 1 42 104 GLN A O 1
ATOM 838 N N . LEU A 1 105 ? -13.305 33.312 13.859 1 40.38 105 LEU A N 1
ATOM 839 C CA . LEU A 1 105 ? -11.969 33.062 14.383 1 40.38 105 LEU A CA 1
ATOM 840 C C . LEU A 1 105 ? -11.055 32.531 13.289 1 40.38 105 LEU A C 1
ATOM 842 O O . LEU A 1 105 ? -9.844 32.781 13.305 1 40.38 105 LEU A O 1
ATOM 846 N N . THR A 1 106 ? -11.586 31.719 12.406 1 42.44 106 THR A N 1
ATOM 847 C CA . THR A 1 106 ? -10.812 31.266 11.25 1 42.44 106 THR A CA 1
ATOM 848 C C . THR A 1 106 ? -10.328 32.438 10.422 1 42.44 106 THR A C 1
ATOM 850 O O . THR A 1 106 ? -9.312 32.344 9.734 1 42.44 106 THR A O 1
ATOM 853 N N . LEU A 1 107 ? -11.117 33.438 10.289 1 37.12 107 LEU A N 1
ATOM 854 C CA . LEU A 1 107 ? -10.602 34.625 9.594 1 37.12 107 LEU A CA 1
ATOM 855 C C . LEU A 1 107 ? -9.328 35.125 10.266 1 37.12 107 LEU A C 1
ATOM 857 O O . LEU A 1 107 ? -8.641 36 9.719 1 37.12 107 LEU A O 1
ATOM 861 N N . LYS A 1 108 ? -9.219 35.062 11.648 1 37.5 108 LYS A N 1
ATOM 862 C CA . LYS A 1 108 ? -7.914 35.344 12.242 1 37.5 108 LYS A CA 1
ATOM 863 C C . LYS A 1 108 ? -6.965 34.156 12.07 1 37.5 108 LYS A C 1
ATOM 865 O O . LYS A 1 108 ? -7.188 33.094 12.633 1 37.5 108 LYS A O 1
ATOM 870 N N . GLN A 1 109 ? -6.367 34 10.938 1 39.38 109 GLN A N 1
ATOM 871 C CA . GLN A 1 109 ? -5.582 32.938 10.273 1 39.38 109 GLN A CA 1
ATOM 872 C C . GLN A 1 109 ? -4.812 32.094 11.281 1 39.38 109 GLN A C 1
ATOM 874 O O . GLN A 1 109 ? -4.73 30.891 11.148 1 39.38 109 GLN A O 1
ATOM 879 N N . GLU A 1 110 ? -3.605 32.781 11.844 1 40.06 110 GLU A N 1
ATOM 880 C CA . GLU A 1 110 ? -2.436 32.156 12.453 1 40.06 110 GLU A CA 1
ATOM 881 C C . GLU A 1 110 ? -2.762 31.609 13.844 1 40.06 110 GLU A C 1
ATOM 883 O O . GLU A 1 110 ? -1.878 31.125 14.547 1 40.06 110 GLU A O 1
ATOM 888 N N . THR A 1 111 ? -3.805 32 14.609 1 38.66 111 THR A N 1
ATOM 889 C CA . THR A 1 111 ? -3.869 31.594 16 1 38.66 111 THR A CA 1
ATOM 890 C C . THR A 1 111 ? -4.305 30.125 16.109 1 38.66 111 THR A C 1
ATOM 892 O O . THR A 1 111 ? -5.402 29.781 15.672 1 38.66 111 THR A O 1
ATOM 895 N N . LYS A 1 112 ? -3.475 29.25 16.094 1 46.97 112 LYS A N 1
ATOM 896 C CA . LYS A 1 112 ? -3.854 27.922 16.562 1 46.97 112 LYS A CA 1
ATOM 897 C C . LYS A 1 112 ? -4.984 27.984 17.578 1 46.97 112 LYS A C 1
ATOM 899 O O . LYS A 1 112 ? -4.852 28.656 18.609 1 46.97 112 LYS A O 1
ATOM 904 N N . THR A 1 113 ? -6.238 28.031 17.25 1 53.34 113 THR A N 1
ATOM 905 C CA . THR A 1 113 ? -7.316 27.859 18.219 1 53.34 113 THR A CA 1
ATOM 906 C C . THR A 1 113 ? -6.875 26.938 19.344 1 53.34 113 THR A C 1
ATOM 908 O O . THR A 1 113 ? -6.465 25.797 19.109 1 53.34 113 THR A O 1
ATOM 911 N N . GLN A 1 114 ? -6.293 27.453 20.391 1 72.31 114 GLN A N 1
ATOM 912 C CA . GLN A 1 114 ? -5.844 26.688 21.547 1 72.31 114 GLN A CA 1
ATOM 913 C C . GLN A 1 114 ? -6.996 25.906 22.172 1 72.31 114 GLN A C 1
ATOM 915 O O . GLN A 1 114 ? -7.902 26.484 22.766 1 72.31 114 GLN A O 1
ATOM 920 N N . TYR A 1 115 ? -7.305 24.766 21.797 1 85.75 115 TYR A N 1
ATOM 921 C CA . TYR A 1 115 ? -8.25 23.859 22.422 1 85.75 115 TYR A CA 1
ATOM 922 C C . TYR A 1 115 ? -7.91 23.656 23.891 1 85.75 115 TYR A C 1
ATOM 924 O O . TYR A 1 115 ? -6.746 23.75 24.281 1 85.75 115 TYR A O 1
ATOM 932 N N . PRO A 1 116 ? -9.039 23.531 24.688 1 87.81 116 PRO A N 1
ATOM 933 C CA . PRO A 1 116 ? -8.727 22.984 26.016 1 87.81 116 PRO A CA 1
ATOM 934 C C . PRO A 1 116 ? -7.863 21.719 25.938 1 87.81 116 PRO A C 1
ATOM 936 O O . PRO A 1 116 ? -7.918 20.984 24.938 1 87.81 116 PRO A O 1
ATOM 939 N N . LYS A 1 117 ? -7.145 21.484 26.984 1 88.75 117 LYS A N 1
ATOM 940 C CA . LYS A 1 117 ? -6.137 20.422 27.016 1 88.75 117 LYS A CA 1
ATOM 941 C C . LYS A 1 117 ? -6.738 19.094 26.594 1 88.75 117 LYS A C 1
ATOM 943 O O . LYS A 1 117 ? -6.152 18.375 25.781 1 88.75 117 LYS A O 1
ATOM 948 N N . VAL A 1 118 ? -7.871 18.797 27.156 1 89.75 118 VAL A N 1
ATOM 949 C CA . VAL A 1 118 ? -8.469 17.484 26.906 1 89.75 118 VAL A CA 1
ATOM 950 C C . VAL A 1 118 ? -8.906 17.391 25.453 1 89.75 118 VAL A C 1
ATOM 952 O O . VAL A 1 118 ? -8.781 16.328 24.828 1 89.75 118 VAL A O 1
ATOM 955 N N . ILE A 1 119 ? -9.383 18.484 24.875 1 92.88 119 ILE A N 1
ATOM 956 C CA . ILE A 1 119 ? -9.812 18.5 23.484 1 92.88 119 ILE A CA 1
ATOM 957 C C . ILE A 1 119 ? -8.594 18.484 22.562 1 92.88 119 ILE A C 1
ATOM 959 O O . ILE A 1 119 ? -8.617 17.859 21.5 1 92.88 119 ILE A O 1
ATOM 963 N N . GLU A 1 120 ? -7.582 19.109 23.031 1 93.5 120 GLU A N 1
ATOM 964 C CA . GLU A 1 120 ? -6.328 19.094 22.281 1 93.5 120 GLU A CA 1
ATOM 965 C C . GLU A 1 120 ? -5.758 17.688 22.188 1 93.5 120 GLU A C 1
ATOM 967 O O . GLU A 1 120 ? -5.199 17.312 21.141 1 93.5 120 GLU A O 1
ATOM 972 N N . GLU A 1 121 ? -5.91 16.984 23.172 1 92.88 121 GLU A N 1
ATOM 973 C CA . GLU A 1 121 ? -5.469 15.594 23.172 1 92.88 121 GLU A CA 1
ATOM 974 C C . GLU A 1 121 ? -6.207 14.781 22.109 1 92.88 121 GLU A C 1
ATOM 976 O O . GLU A 1 121 ? -5.594 14.008 21.375 1 92.88 121 GLU A O 1
ATOM 981 N N . VAL A 1 122 ? -7.477 14.992 22.047 1 94.38 122 VAL A N 1
ATOM 982 C CA . VAL A 1 122 ? -8.289 14.297 21.062 1 94.38 122 VAL A CA 1
ATOM 983 C C . VAL A 1 122 ? -7.895 14.742 19.656 1 94.38 122 VAL A C 1
ATOM 985 O O . VAL A 1 122 ? -7.762 13.914 18.75 1 94.38 122 VAL A O 1
ATOM 988 N N . ASN A 1 123 ? -7.715 16.031 19.531 1 95.06 123 ASN A N 1
ATOM 989 C CA . ASN A 1 123 ? -7.277 16.594 18.266 1 95.06 123 ASN A CA 1
ATOM 990 C C . ASN A 1 123 ? -5.969 15.953 17.797 1 95.06 123 ASN A C 1
ATOM 992 O O . ASN A 1 123 ? -5.867 15.508 16.656 1 95.06 123 ASN A O 1
ATOM 996 N N . ASN A 1 124 ? -5.039 15.891 18.672 1 95 124 ASN A N 1
ATOM 997 C CA . ASN A 1 124 ? -3.729 15.336 18.359 1 95 124 ASN A CA 1
ATOM 998 C C . ASN A 1 124 ? -3.818 13.844 18.031 1 95 124 ASN A C 1
ATOM 1000 O O . ASN A 1 124 ? -3.146 13.367 17.109 1 95 124 ASN A O 1
ATOM 1004 N N . TYR A 1 125 ? -4.609 13.203 18.719 1 95.5 125 TYR A N 1
ATOM 1005 C CA . TYR A 1 125 ? -4.797 11.781 18.469 1 95.5 125 TYR A CA 1
ATOM 1006 C C . TYR A 1 125 ? -5.344 11.539 17.078 1 95.5 125 TYR A C 1
ATOM 1008 O O . TYR A 1 125 ? -4.82 10.695 16.328 1 95.5 125 TYR A O 1
ATOM 1016 N N . LEU A 1 126 ? -6.344 12.281 16.734 1 97 126 LEU A N 1
ATOM 1017 C CA . LEU A 1 126 ? -6.969 12.117 15.422 1 97 126 LEU A CA 1
ATOM 1018 C C . LEU A 1 126 ? -5.996 12.484 14.305 1 97 126 LEU A C 1
ATOM 1020 O O . LEU A 1 126 ? -5.973 11.836 13.258 1 97 126 LEU A O 1
ATOM 1024 N N . GLN A 1 127 ? -5.219 13.523 14.562 1 95.44 127 GLN A N 1
ATOM 1025 C CA . GLN A 1 127 ? -4.176 13.867 13.602 1 95.44 127 GLN A CA 1
ATOM 1026 C C . GLN A 1 127 ? -3.191 12.719 13.422 1 95.44 127 GLN A C 1
ATOM 1028 O O . GLN A 1 127 ? -2.809 12.391 12.297 1 95.44 127 GLN A O 1
ATOM 1033 N N . GLY A 1 128 ? -2.871 12.141 14.508 1 94.69 128 GLY A N 1
ATOM 1034 C CA . GLY A 1 128 ? -1.979 10.992 14.477 1 94.69 128 GLY A CA 1
ATOM 1035 C C . GLY A 1 128 ? -2.568 9.805 13.75 1 94.69 128 GLY A C 1
ATOM 1036 O O . GLY A 1 128 ? -1.836 9.008 13.156 1 94.69 128 GLY A O 1
ATOM 1037 N N . GLN A 1 129 ? -3.85 9.75 13.711 1 96 129 GLN A N 1
ATOM 1038 C CA . GLN A 1 129 ? -4.555 8.68 13.016 1 96 129 GLN A CA 1
ATOM 1039 C C . GLN A 1 129 ? -4.66 8.969 11.523 1 96 129 GLN A C 1
ATOM 1041 O O . GLN A 1 129 ? -5.082 8.109 10.742 1 96 129 GLN A O 1
ATOM 1046 N N . GLY A 1 130 ? -4.27 10.117 11.133 1 95.5 130 GLY A N 1
ATOM 1047 C CA . GLY A 1 130 ? -4.328 10.492 9.727 1 95.5 130 GLY A CA 1
ATOM 1048 C C . GLY A 1 130 ? -5.668 11.062 9.32 1 95.5 130 GLY A C 1
ATOM 1049 O O . GLY A 1 130 ? -6.027 11.047 8.141 1 95.5 130 GLY A O 1
ATOM 1050 N N . VAL A 1 131 ? -6.414 11.555 10.297 1 97.5 131 VAL A N 1
ATOM 1051 C CA . VAL A 1 131 ? -7.68 12.203 9.977 1 97.5 131 VAL A CA 1
ATOM 1052 C C . VAL A 1 131 ? -7.422 13.633 9.5 1 97.5 131 VAL A C 1
ATOM 1054 O O . VAL A 1 131 ? -6.613 14.352 10.094 1 97.5 131 VAL A O 1
ATOM 1057 N N . SER A 1 132 ? -8.055 13.961 8.445 1 96.12 132 SER A N 1
ATOM 1058 C CA . SER A 1 132 ? -7.855 15.289 7.887 1 96.12 132 SER A CA 1
ATOM 1059 C C . SER A 1 132 ? -8.406 16.359 8.812 1 96.12 132 SER A C 1
ATOM 1061 O O . SER A 1 132 ? -9.367 16.125 9.547 1 96.12 132 SER A O 1
ATOM 1063 N N . GLN A 1 133 ? -7.852 17.531 8.703 1 93.75 133 GLN A N 1
ATOM 1064 C CA . GLN A 1 133 ? -8.211 18.609 9.609 1 93.75 133 GLN A CA 1
ATOM 1065 C C . GLN A 1 133 ? -9.672 19.016 9.445 1 93.75 133 GLN A C 1
ATOM 1067 O O . GLN A 1 133 ? -10.352 19.312 10.422 1 93.75 133 GLN A O 1
ATOM 1072 N N . SER A 1 134 ? -10.102 19.031 8.258 1 94.88 134 SER A N 1
ATOM 1073 C CA . SER A 1 134 ? -11.492 19.375 8.023 1 94.88 134 SER A CA 1
ATOM 1074 C C . SER A 1 134 ? -12.438 18.406 8.742 1 94.88 134 SER A C 1
ATOM 1076 O O . SER A 1 134 ? -13.43 18.828 9.336 1 94.88 134 SER A O 1
ATOM 1078 N N . VAL A 1 135 ? -12.141 17.156 8.727 1 97.12 135 VAL A N 1
ATOM 1079 C CA . VAL A 1 135 ? -12.945 16.141 9.398 1 97.12 135 VAL A CA 1
ATOM 1080 C C . VAL A 1 135 ? -12.789 16.281 10.906 1 97.12 135 VAL A C 1
ATOM 1082 O O . VAL A 1 135 ? -13.773 16.156 11.656 1 97.12 135 VAL A O 1
ATOM 1085 N N . ILE A 1 136 ? -11.609 16.547 11.336 1 97.19 136 ILE A N 1
ATOM 1086 C CA . ILE A 1 136 ? -11.344 16.719 12.758 1 97.19 136 ILE A CA 1
ATOM 1087 C C . ILE A 1 136 ? -12.188 17.875 13.305 1 97.19 136 ILE A C 1
ATOM 1089 O O . ILE A 1 136 ? -12.797 17.75 14.367 1 97.19 136 ILE A O 1
ATOM 1093 N N . ASP A 1 137 ? -12.234 18.922 12.594 1 94.31 137 ASP A N 1
ATOM 1094 C CA . ASP A 1 137 ? -12.992 20.094 13.023 1 94.31 137 ASP A CA 1
ATOM 1095 C C . ASP A 1 137 ? -14.461 19.75 13.242 1 94.31 137 ASP A C 1
ATOM 1097 O O . ASP A 1 137 ? -15.062 20.172 14.234 1 94.31 137 ASP A O 1
ATOM 1101 N N . GLU A 1 138 ? -14.922 18.984 12.367 1 95 138 GLU A N 1
ATOM 1102 C CA . GLU A 1 138 ? -16.312 18.562 12.484 1 95 138 GLU A CA 1
ATOM 1103 C C . GLU A 1 138 ? -16.516 17.672 13.703 1 95 138 GLU A C 1
ATOM 1105 O O . GLU A 1 138 ? -17.562 17.734 14.352 1 95 138 GLU A O 1
ATOM 1110 N N . LEU A 1 139 ? -15.555 16.859 13.969 1 96.06 139 LEU A N 1
ATOM 1111 C CA . LEU A 1 139 ? -15.656 15.906 15.07 1 96.06 139 LEU A CA 1
ATOM 1112 C C . LEU A 1 139 ? -15.453 16.609 16.406 1 96.06 139 LEU A C 1
ATOM 1114 O O . LEU A 1 139 ? -16 16.172 17.422 1 96.06 139 LEU A O 1
ATOM 1118 N N . ILE A 1 140 ? -14.719 17.641 16.469 1 94.44 140 ILE A N 1
ATOM 1119 C CA . ILE A 1 140 ? -14.305 18.297 17.703 1 94.44 140 ILE A CA 1
ATOM 1120 C C . ILE A 1 140 ? -15.398 19.281 18.141 1 94.44 140 ILE A C 1
ATOM 1122 O O . ILE A 1 140 ? -15.594 19.5 19.344 1 94.44 140 ILE A O 1
ATOM 1126 N N . ASP A 1 141 ? -16.156 19.797 17.234 1 90.81 141 ASP A N 1
ATOM 1127 C CA . ASP A 1 141 ? -17.172 20.797 17.531 1 90.81 141 ASP A CA 1
ATOM 1128 C C . ASP A 1 141 ? -18.141 20.297 18.609 1 90.81 141 ASP A C 1
ATOM 1130 O O . ASP A 1 141 ? -18.328 20.969 19.625 1 90.81 141 ASP A O 1
ATOM 1134 N N . PRO A 1 142 ? -18.688 19.188 18.391 1 90.88 142 PRO A N 1
ATOM 1135 C CA . PRO A 1 142 ? -19.578 18.688 19.438 1 90.88 142 PRO A CA 1
ATOM 1136 C C . PRO A 1 142 ? -18.859 18.438 20.766 1 90.88 142 PRO A C 1
ATOM 1138 O O . PRO A 1 142 ? -19.469 18.562 21.828 1 90.88 142 PRO A O 1
ATOM 1141 N N . LEU A 1 143 ? -17.641 18.078 20.703 1 91.81 143 LEU A N 1
ATOM 1142 C CA . LEU A 1 143 ? -16.859 17.875 21.922 1 91.81 143 LEU A CA 1
ATOM 1143 C C . LEU A 1 143 ? -16.672 19.172 22.688 1 91.81 143 LEU A C 1
ATOM 1145 O O . LEU A 1 143 ? -16.781 19.203 23.922 1 91.81 143 LEU A O 1
ATOM 1149 N N . LEU A 1 144 ? -16.438 20.172 21.953 1 89.31 144 LEU A N 1
ATOM 1150 C CA . LEU A 1 144 ? -16.281 21.5 22.547 1 89.31 144 LEU A CA 1
ATOM 1151 C C . LEU A 1 144 ? -17.578 21.953 23.203 1 89.31 144 LEU A C 1
ATOM 1153 O O . LEU A 1 144 ? -17.562 22.516 24.312 1 89.31 144 LEU A O 1
ATOM 1157 N N . ALA A 1 145 ? -18.609 21.703 22.5 1 87.81 145 ALA A N 1
ATOM 1158 C CA . ALA A 1 145 ? -19.906 22.047 23.047 1 87.81 145 ALA A CA 1
ATOM 1159 C C . ALA A 1 145 ? -20.156 21.328 24.375 1 87.81 145 ALA A C 1
ATOM 1161 O O . ALA A 1 145 ? -20.609 21.953 25.344 1 87.81 145 ALA A O 1
ATOM 1162 N N . GLU A 1 146 ? -19.859 20.078 24.391 1 86.44 146 GLU A N 1
ATOM 1163 C CA . GLU A 1 146 ? -19.984 19.297 25.609 1 86.44 146 GLU A CA 1
ATOM 1164 C C . GLU A 1 146 ? -19.062 19.828 26.703 1 86.44 146 GLU A C 1
ATOM 1166 O O . GLU A 1 146 ? -19.469 19.922 27.875 1 86.44 146 GLU A O 1
ATOM 1171 N N . TYR A 1 147 ? -17.844 20.125 26.391 1 88.12 147 TYR A N 1
ATOM 1172 C CA . TYR A 1 147 ? -16.844 20.641 27.328 1 88.12 147 TYR A CA 1
ATOM 1173 C C . TYR A 1 147 ? -17.344 21.891 28.031 1 88.12 147 TYR A C 1
ATOM 1175 O O . TYR A 1 147 ? -17.266 22 29.25 1 88.12 147 TYR A O 1
ATOM 1183 N N . TYR A 1 148 ? -17.891 22.719 27.328 1 85.44 148 TYR A N 1
ATOM 1184 C CA . TYR A 1 148 ? -18.328 24 27.906 1 85.44 148 TYR A CA 1
ATOM 1185 C C . TYR A 1 148 ? -19.656 23.844 28.625 1 85.44 148 TYR A C 1
ATOM 1187 O O . TYR A 1 148 ? -19.906 24.5 29.625 1 85.44 148 TYR A O 1
ATOM 1195 N N . SER A 1 149 ? -20.438 22.984 28.125 1 83.69 149 SER A N 1
ATOM 1196 C CA . SER A 1 149 ? -21.734 22.766 28.766 1 83.69 149 SER A CA 1
ATOM 1197 C C . SER A 1 149 ? -21.594 22.031 30.094 1 83.69 149 SER A C 1
ATOM 1199 O O . SER A 1 149 ? -22.406 22.203 31 1 83.69 149 SER A O 1
ATOM 1201 N N . ASN A 1 150 ? -20.531 21.266 30.172 1 79.56 150 ASN A N 1
ATOM 1202 C CA . ASN A 1 150 ? -20.328 20.469 31.375 1 79.56 150 ASN A CA 1
ATOM 1203 C C . ASN A 1 150 ? -19.359 21.156 32.344 1 79.56 150 ASN A C 1
ATOM 1205 O O . ASN A 1 150 ? -18.656 20.5 33.094 1 79.56 150 ASN A O 1
ATOM 1209 N N . GLY A 1 151 ? -19.188 22.406 32.281 1 75.5 151 GLY A N 1
ATOM 1210 C CA . GLY A 1 151 ? -18.391 23.172 33.219 1 75.5 151 GLY A CA 1
ATOM 1211 C C . GLY A 1 151 ? -16.891 22.906 33.094 1 75.5 151 GLY A C 1
ATOM 1212 O O . GLY A 1 151 ? -16.172 22.906 34.094 1 75.5 151 GLY A O 1
ATOM 1213 N N . GLN A 1 152 ? -16.562 22.469 31.922 1 71.31 152 GLN A N 1
ATOM 1214 C CA . GLN A 1 152 ? -15.164 22.266 31.594 1 71.31 152 GLN A CA 1
ATOM 1215 C C . GLN A 1 152 ? -14.562 21.125 32.406 1 71.31 152 GLN A C 1
ATOM 1217 O O . GLN A 1 152 ? -13.406 21.188 32.812 1 71.31 152 GLN A O 1
ATOM 1222 N N . GLN A 1 153 ? -15.484 20.266 32.812 1 69.06 153 GLN A N 1
ATOM 1223 C CA . GLN A 1 153 ? -15.062 19.125 33.625 1 69.06 153 GLN A CA 1
ATOM 1224 C C . GLN A 1 153 ? -15.102 17.844 32.812 1 69.06 153 GLN A C 1
ATOM 1226 O O . GLN A 1 153 ? -15.609 17.828 31.672 1 69.06 153 GLN A O 1
ATOM 1231 N N . GLY A 1 154 ? -14.312 16.891 33.25 1 72.56 154 GLY A N 1
ATOM 1232 C CA . GLY A 1 154 ? -14.32 15.555 32.656 1 72.56 154 GLY A CA 1
ATOM 1233 C C . GLY A 1 154 ? -12.938 15.07 32.281 1 72.56 154 GLY A C 1
ATOM 1234 O O . GLY A 1 154 ? -12.07 15.867 31.906 1 72.56 154 GLY A O 1
ATOM 1235 N N . ASP A 1 155 ? -12.789 13.898 32.562 1 80.62 155 ASP A N 1
ATOM 1236 C CA . ASP A 1 155 ? -11.523 13.305 32.156 1 80.62 155 ASP A CA 1
ATOM 1237 C C . ASP A 1 155 ? -11.555 12.922 30.672 1 80.62 155 ASP A C 1
ATOM 1239 O O . ASP A 1 155 ? -12.594 13.055 30.016 1 80.62 155 ASP A O 1
ATOM 1243 N N . SER A 1 156 ? -10.539 12.609 30.156 1 86 156 SER A N 1
ATOM 1244 C CA . SER A 1 156 ? -10.352 12.312 28.734 1 86 156 SER A CA 1
ATOM 1245 C C . SER A 1 156 ? -11.297 11.211 28.266 1 86 156 SER A C 1
ATOM 1247 O O . SER A 1 156 ? -11.727 11.203 27.109 1 86 156 SER A O 1
ATOM 1249 N N . THR A 1 157 ? -11.773 10.43 29.188 1 88.5 157 THR A N 1
ATOM 1250 C CA . THR A 1 157 ? -12.578 9.266 28.859 1 88.5 157 THR A CA 1
ATOM 1251 C C . THR A 1 157 ? -13.93 9.68 28.297 1 88.5 157 THR A C 1
ATOM 1253 O O . THR A 1 157 ? -14.422 9.094 27.328 1 88.5 157 THR A O 1
ATOM 1256 N N . ILE A 1 158 ? -14.516 10.688 28.844 1 88.44 158 ILE A N 1
ATOM 1257 C CA . ILE A 1 158 ? -15.836 11.141 28.422 1 88.44 158 ILE A CA 1
ATOM 1258 C C . ILE A 1 158 ? -15.766 11.664 26.984 1 88.44 158 ILE A C 1
ATOM 1260 O O . ILE A 1 158 ? -16.672 11.43 26.188 1 88.44 158 ILE A O 1
ATOM 1264 N N . TYR A 1 159 ? -14.742 12.305 26.656 1 91.69 159 TYR A N 1
ATOM 1265 C CA . TYR A 1 159 ? -14.617 12.906 25.328 1 91.69 159 TYR A CA 1
ATOM 1266 C C . TYR A 1 159 ? -14.305 11.859 24.281 1 91.69 159 TYR A C 1
ATOM 1268 O O . TYR A 1 159 ? -14.75 11.961 23.125 1 91.69 159 TYR A O 1
ATOM 1276 N N . TYR A 1 160 ? -13.633 10.812 24.688 1 93.56 160 TYR A N 1
ATOM 1277 C CA . TYR A 1 160 ? -13.406 9.711 23.766 1 93.56 160 TYR A CA 1
ATOM 1278 C C . TYR A 1 160 ? -14.688 8.922 23.531 1 93.56 160 TYR A C 1
ATOM 1280 O O . TYR A 1 160 ? -14.922 8.43 22.422 1 93.56 160 TYR A O 1
ATOM 1288 N N . GLU A 1 161 ? -15.414 8.836 24.531 1 93.19 161 GLU A N 1
ATOM 1289 C CA . GLU A 1 161 ? -16.719 8.188 24.375 1 93.19 161 GLU A CA 1
ATOM 1290 C C . GLU A 1 161 ? -17.609 8.969 23.406 1 93.19 161 GLU A C 1
ATOM 1292 O O . GLU A 1 161 ? -18.266 8.383 22.562 1 93.19 161 GLU A O 1
ATOM 1297 N N . LEU A 1 162 ? -17.594 10.242 23.609 1 93.69 162 LEU A N 1
ATOM 1298 C CA . LEU A 1 162 ? -18.375 11.094 22.719 1 93.69 162 LEU A CA 1
ATOM 1299 C C . LEU A 1 162 ? -17.844 11.016 21.281 1 93.69 162 LEU A C 1
ATOM 1301 O O . LEU A 1 162 ? -18.625 10.977 20.328 1 93.69 162 LEU A O 1
ATOM 1305 N N . LEU A 1 163 ? -16.547 11 21.203 1 96.5 163 LEU A N 1
ATOM 1306 C CA . LEU A 1 163 ? -15.93 10.852 19.891 1 96.5 163 LEU A CA 1
ATOM 1307 C C . LEU A 1 163 ? -16.359 9.539 19.234 1 96.5 163 LEU A C 1
ATOM 1309 O O . LEU A 1 163 ? -16.688 9.516 18.047 1 96.5 163 LEU A O 1
ATOM 1313 N N . GLN A 1 164 ? -16.359 8.523 19.984 1 96.5 164 GLN A N 1
ATOM 1314 C CA . GLN A 1 164 ? -16.766 7.223 19.484 1 96.5 164 GLN A CA 1
ATOM 1315 C C . GLN A 1 164 ? -18.203 7.266 18.969 1 96.5 164 GLN A C 1
ATOM 1317 O O . GLN A 1 164 ? -18.5 6.719 17.891 1 96.5 164 GLN A O 1
ATOM 1322 N N . LYS A 1 165 ? -18.984 7.867 19.672 1 95.5 165 LYS A N 1
ATOM 1323 C CA . LYS A 1 165 ? -20.391 8 19.266 1 95.5 165 LYS A CA 1
ATOM 1324 C C . LYS A 1 165 ? -20.516 8.789 17.969 1 95.5 165 LYS A C 1
ATOM 1326 O O . LYS A 1 165 ? -21.281 8.422 17.078 1 95.5 165 LYS A O 1
ATOM 1331 N N . GLN A 1 166 ? -19.734 9.82 17.891 1 95.38 166 GLN A N 1
ATOM 1332 C CA . GLN A 1 166 ? -19.766 10.648 16.688 1 95.38 166 GLN A CA 1
ATOM 1333 C C . GLN A 1 166 ? -19.312 9.852 15.461 1 95.38 166 GLN A C 1
ATOM 1335 O O . GLN A 1 166 ? -19.953 9.914 14.406 1 95.38 166 GLN A O 1
ATOM 1340 N N . VAL A 1 167 ? -18.297 9.07 15.586 1 96.88 167 VAL A N 1
ATOM 1341 C CA . VAL A 1 167 ? -17.766 8.289 14.477 1 96.88 167 VAL A CA 1
ATOM 1342 C C . VAL A 1 167 ? -18.734 7.172 14.117 1 96.88 167 VAL A C 1
ATOM 1344 O O . VAL A 1 167 ? -19 6.926 12.938 1 96.88 167 VAL A O 1
ATOM 1347 N N . THR A 1 168 ? -19.297 6.586 15.125 1 96.31 168 THR A N 1
ATOM 1348 C CA . THR A 1 168 ? -20.266 5.527 14.891 1 96.31 168 THR A CA 1
ATOM 1349 C C . THR A 1 168 ? -21.453 6.051 14.094 1 96.31 168 THR A C 1
ATOM 1351 O O . THR A 1 168 ? -21.891 5.418 13.125 1 96.31 168 THR A O 1
ATOM 1354 N N . THR A 1 169 ? -21.922 7.168 14.438 1 94.12 169 THR A N 1
ATOM 1355 C CA . THR A 1 169 ? -23.078 7.766 13.766 1 94.12 169 THR A CA 1
ATOM 1356 C C . THR A 1 169 ? -22.75 8.047 12.297 1 94.12 169 THR A C 1
ATOM 1358 O O . THR A 1 169 ? -23.547 7.754 11.414 1 94.12 169 THR A O 1
ATOM 1361 N N . ARG A 1 170 ? -21.641 8.555 12.078 1 92.62 170 ARG A N 1
ATOM 1362 C CA . ARG A 1 170 ? -21.219 8.82 10.711 1 92.62 170 ARG A CA 1
ATOM 1363 C C . ARG A 1 170 ? -21.109 7.531 9.906 1 92.62 170 ARG A C 1
ATOM 1365 O O . ARG A 1 170 ? -21.516 7.477 8.742 1 92.62 170 ARG A O 1
ATOM 1372 N N . MET A 1 171 ? -20.625 6.508 10.539 1 94.5 171 MET A N 1
ATOM 1373 C CA . MET A 1 171 ? -20.375 5.238 9.859 1 94.5 171 MET A CA 1
ATOM 1374 C C . MET A 1 171 ? -21.688 4.469 9.656 1 94.5 171 MET A C 1
ATOM 1376 O O . MET A 1 171 ? -21.75 3.553 8.836 1 94.5 171 MET A O 1
ATOM 1380 N N . GLU A 1 172 ? -22.703 4.816 10.406 1 93.5 172 GLU A N 1
ATOM 1381 C CA . GLU A 1 172 ? -24.016 4.207 10.188 1 93.5 172 GLU A CA 1
ATOM 1382 C C . GLU A 1 172 ? -24.516 4.488 8.773 1 93.5 172 GLU A C 1
ATOM 1384 O O . GLU A 1 172 ? -25.156 3.639 8.156 1 93.5 172 GLU A O 1
ATOM 1389 N N . ALA A 1 173 ? -24.125 5.621 8.312 1 88.56 173 ALA A N 1
ATOM 1390 C CA . ALA A 1 173 ? -24.516 5.984 6.953 1 88.56 173 ALA A CA 1
ATOM 1391 C C . ALA A 1 173 ? -23.703 5.184 5.926 1 88.56 173 ALA A C 1
ATOM 1393 O O . ALA A 1 173 ? -24.125 5.047 4.773 1 88.56 173 ALA A O 1
ATOM 1394 N N . ALA A 1 174 ? -22.625 4.695 6.371 1 87.56 174 ALA A N 1
ATOM 1395 C CA . ALA A 1 174 ? -21.719 3.98 5.469 1 87.56 174 ALA A CA 1
ATOM 1396 C C . ALA A 1 174 ? -22.031 2.486 5.461 1 87.56 174 ALA A C 1
ATOM 1398 O O . ALA A 1 174 ? -21.625 1.772 4.535 1 87.56 174 ALA A O 1
ATOM 1399 N N . ALA A 1 175 ? -22.594 2.043 6.652 1 75.88 175 ALA A N 1
ATOM 1400 C CA . ALA A 1 175 ? -22.812 0.608 6.805 1 75.88 175 ALA A CA 1
ATOM 1401 C C . ALA A 1 175 ? -24.078 0.166 6.078 1 75.88 175 ALA A C 1
ATOM 1403 O O . ALA A 1 175 ? -25.156 0.709 6.316 1 75.88 175 ALA A O 1
ATOM 1404 N N . THR A 1 176 ? -24.016 0.036 4.781 1 66.62 176 THR A N 1
ATOM 1405 C CA . THR A 1 176 ? -25.234 -0.41 4.125 1 66.62 176 THR A CA 1
ATOM 1406 C C . THR A 1 176 ? -25.141 -1.884 3.742 1 66.62 176 THR A C 1
ATOM 1408 O O . THR A 1 176 ? -24.047 -2.416 3.576 1 66.62 176 THR A O 1
ATOM 1411 N N . GLN A 1 177 ? -26.391 -2.385 3.736 1 63.31 177 GLN A N 1
ATOM 1412 C CA . GLN A 1 177 ? -26.562 -3.797 3.402 1 63.31 177 GLN A CA 1
ATOM 1413 C C . GLN A 1 177 ? -26.281 -4.051 1.925 1 63.31 177 GLN A C 1
ATOM 1415 O O . GLN A 1 177 ? -26.672 -3.25 1.069 1 63.31 177 GLN A O 1
ATOM 1420 N N . SER A 1 178 ? -25.188 -4.793 1.725 1 65.19 178 SER A N 1
ATOM 1421 C CA . SER A 1 178 ? -24.984 -5.336 0.386 1 65.19 178 SER A CA 1
ATOM 1422 C C . SER A 1 178 ? -26.312 -5.754 -0.252 1 65.19 178 SER A C 1
ATOM 1424 O O . SER A 1 178 ? -27.281 -6.047 0.451 1 65.19 178 SER A O 1
ATOM 1426 N N . ASN A 1 179 ? -26.359 -5.465 -1.514 1 66.88 179 ASN A N 1
ATOM 1427 C CA . ASN A 1 179 ? -27.5 -5.957 -2.275 1 66.88 179 ASN A CA 1
ATOM 1428 C C . ASN A 1 179 ? -27.594 -7.477 -2.225 1 66.88 179 ASN A C 1
ATOM 1430 O O . ASN A 1 179 ? -26.859 -8.172 -2.916 1 66.88 179 ASN A O 1
ATOM 1434 N N . SER A 1 180 ? -28.469 -7.938 -1.475 1 66.81 180 SER A N 1
ATOM 1435 C CA . SER A 1 180 ? -28.641 -9.375 -1.294 1 66.81 180 SER A CA 1
ATOM 1436 C C . SER A 1 180 ? -29.094 -10.047 -2.59 1 66.81 180 SER A C 1
ATOM 1438 O O . SER A 1 180 ? -28.953 -11.258 -2.744 1 66.81 180 SER A O 1
ATOM 1440 N N . SER A 1 181 ? -29.422 -9.234 -3.514 1 77.88 181 SER A N 1
ATOM 1441 C CA . SER A 1 181 ? -29.969 -9.82 -4.734 1 77.88 181 SER A CA 1
ATOM 1442 C C . SER A 1 181 ? -28.906 -9.883 -5.832 1 77.88 181 SER A C 1
ATOM 1444 O O . SER A 1 181 ? -29.188 -10.367 -6.934 1 77.88 181 SER A O 1
ATOM 1446 N N . ALA A 1 182 ? -27.766 -9.516 -5.488 1 86.81 182 ALA A N 1
ATOM 1447 C CA . ALA A 1 182 ? -26.734 -9.523 -6.523 1 86.81 182 ALA A CA 1
ATOM 1448 C C . ALA A 1 182 ? -26.375 -10.953 -6.91 1 86.81 182 ALA A C 1
ATOM 1450 O O . ALA A 1 182 ? -26.219 -11.82 -6.043 1 86.81 182 ALA A O 1
ATOM 1451 N N . LYS A 1 183 ? -26.297 -11.109 -8.242 1 93.56 183 LYS A N 1
ATOM 1452 C CA . LYS A 1 183 ? -25.922 -12.422 -8.766 1 93.56 183 LYS A CA 1
ATOM 1453 C C . LYS A 1 183 ? -24.438 -12.5 -9.07 1 93.56 183 LYS A C 1
ATOM 1455 O O . LYS A 1 183 ? -23.875 -13.594 -9.164 1 93.56 183 LYS A O 1
ATOM 1460 N N . ARG A 1 184 ? -23.859 -11.344 -9.281 1 96.56 184 ARG A N 1
ATOM 1461 C CA . ARG A 1 184 ? -22.422 -11.289 -9.57 1 96.56 184 ARG A CA 1
ATOM 1462 C C . ARG A 1 184 ? -21.75 -10.18 -8.773 1 96.56 184 ARG A C 1
ATOM 1464 O O . ARG A 1 184 ? -22.281 -9.07 -8.656 1 96.56 184 ARG A O 1
ATOM 1471 N N . ILE A 1 185 ? -20.625 -10.477 -8.211 1 96.44 185 ILE A N 1
ATOM 1472 C CA . ILE A 1 185 ? -19.812 -9.508 -7.484 1 96.44 185 ILE A CA 1
ATOM 1473 C C . ILE A 1 185 ? -18.422 -9.406 -8.133 1 96.44 185 ILE A C 1
ATOM 1475 O O . ILE A 1 185 ? -17.781 -10.422 -8.383 1 96.44 185 ILE A O 1
ATOM 1479 N N . PHE A 1 186 ? -18.031 -8.195 -8.422 1 96.38 186 PHE A N 1
ATOM 1480 C CA . PHE A 1 186 ? -16.719 -7.906 -9.008 1 96.38 186 PHE A CA 1
ATOM 1481 C C . PHE A 1 186 ? -15.828 -7.188 -8.008 1 96.38 186 PHE A C 1
ATOM 1483 O O . PHE A 1 186 ? -16.281 -6.281 -7.301 1 96.38 186 PHE A O 1
ATOM 1490 N N . LEU A 1 187 ? -14.586 -7.602 -7.977 1 96.5 187 LEU A N 1
ATOM 1491 C CA . LEU A 1 187 ? -13.609 -6.883 -7.168 1 96.5 187 LEU A CA 1
ATOM 1492 C C . LEU A 1 187 ? -12.617 -6.137 -8.047 1 96.5 187 LEU A C 1
ATOM 1494 O O . LEU A 1 187 ? -11.961 -6.738 -8.906 1 96.5 187 LEU A O 1
ATOM 1498 N N . PHE A 1 188 ? -12.562 -4.844 -7.801 1 94.5 188 PHE A N 1
ATOM 1499 C CA . PHE A 1 188 ? -11.617 -3.982 -8.5 1 94.5 188 PHE A CA 1
ATOM 1500 C C . PHE A 1 188 ? -10.664 -3.32 -7.512 1 94.5 188 PHE A C 1
ATOM 1502 O O . PHE A 1 188 ? -11.047 -3.004 -6.383 1 94.5 188 PHE A O 1
ATOM 1509 N N . GLY A 1 189 ? -9.453 -3.096 -7.938 1 94.38 189 GLY A N 1
ATOM 1510 C CA . GLY A 1 189 ? -8.445 -2.449 -7.121 1 94.38 189 GLY A CA 1
ATOM 1511 C C . GLY A 1 189 ? -7.039 -2.596 -7.68 1 94.38 189 GLY A C 1
ATOM 1512 O O . GLY A 1 189 ? -6.809 -3.402 -8.586 1 94.38 189 GLY A O 1
ATOM 1513 N N . PRO A 1 190 ? -6.113 -1.869 -7.133 1 93.56 190 PRO A N 1
ATOM 1514 C CA . PRO A 1 190 ? -4.742 -1.917 -7.645 1 93.56 190 PRO A CA 1
ATOM 1515 C C . PRO A 1 190 ? -4.016 -3.209 -7.277 1 93.56 190 PRO A C 1
ATOM 1517 O O . PRO A 1 190 ? -4.598 -4.086 -6.629 1 93.56 190 PRO A O 1
ATOM 1520 N N . THR A 1 191 ? -2.785 -3.252 -7.785 1 92.94 191 THR A N 1
ATOM 1521 C CA . THR A 1 191 ? -1.979 -4.445 -7.547 1 92.94 191 THR A CA 1
ATOM 1522 C C . THR A 1 191 ? -1.665 -4.598 -6.062 1 92.94 191 THR A C 1
ATOM 1524 O O . THR A 1 191 ? -1.425 -3.609 -5.367 1 92.94 191 THR A O 1
ATOM 1527 N N . GLY A 1 192 ? -1.763 -5.816 -5.57 1 93.06 192 GLY A N 1
ATOM 1528 C CA . GLY A 1 192 ? -1.235 -6.145 -4.258 1 93.06 192 GLY A CA 1
ATOM 1529 C C . GLY A 1 192 ? -2.162 -5.742 -3.125 1 93.06 192 GLY A C 1
ATOM 1530 O O . GLY A 1 192 ? -1.807 -5.867 -1.95 1 93.06 192 GLY A O 1
ATOM 1531 N N . VAL A 1 193 ? -3.408 -5.34 -3.4 1 95.38 193 VAL A N 1
ATOM 1532 C CA . VAL A 1 193 ? -4.273 -4.852 -2.334 1 95.38 193 VAL A CA 1
ATOM 1533 C C . VAL A 1 193 ? -5.004 -6.023 -1.68 1 95.38 193 VAL A C 1
ATOM 1535 O O . VAL A 1 193 ? -5.633 -5.863 -0.631 1 95.38 193 VAL A O 1
ATOM 1538 N N . GLY A 1 194 ? -4.945 -7.238 -2.314 1 95.69 194 GLY A N 1
ATOM 1539 C CA . GLY A 1 194 ? -5.523 -8.422 -1.701 1 95.69 194 GLY A CA 1
ATOM 1540 C C . GLY A 1 194 ? -6.824 -8.859 -2.355 1 95.69 194 GLY A C 1
ATOM 1541 O O . GLY A 1 194 ? -7.672 -9.477 -1.708 1 95.69 194 GLY A O 1
ATOM 1542 N N . LYS A 1 195 ? -7.086 -8.578 -3.588 1 97 195 LYS A N 1
ATOM 1543 C CA . LYS A 1 195 ? -8.336 -8.852 -4.285 1 97 195 LYS A CA 1
ATOM 1544 C C . LYS A 1 195 ? -8.641 -10.344 -4.309 1 97 195 LYS A C 1
ATOM 1546 O O . LYS A 1 195 ? -9.711 -10.781 -3.885 1 97 195 LYS A O 1
ATOM 1551 N N . THR A 1 196 ? -7.668 -11.133 -4.785 1 97.19 196 THR A N 1
ATOM 1552 C CA . THR A 1 196 ? -7.887 -12.57 -4.957 1 97.19 196 THR A CA 1
ATOM 1553 C C . THR A 1 196 ? -8.141 -13.242 -3.609 1 97.19 196 THR A C 1
ATOM 1555 O O . THR A 1 196 ? -9.055 -14.055 -3.479 1 97.19 196 THR A O 1
ATOM 1558 N N . THR A 1 197 ? -7.355 -12.875 -2.625 1 96.62 197 THR A N 1
ATOM 1559 C CA . THR A 1 197 ? -7.535 -13.438 -1.292 1 96.62 197 THR A CA 1
ATOM 1560 C C . THR A 1 197 ? -8.875 -13.023 -0.702 1 96.62 197 THR A C 1
ATOM 1562 O O . THR A 1 197 ? -9.562 -13.828 -0.078 1 96.62 197 THR A O 1
ATOM 1565 N N . THR A 1 198 ? -9.211 -11.766 -0.916 1 97.94 198 THR A N 1
ATOM 1566 C CA . THR A 1 198 ? -10.5 -11.258 -0.45 1 97.94 198 THR A CA 1
ATOM 1567 C C . THR A 1 198 ? -11.648 -11.984 -1.146 1 97.94 198 THR A C 1
ATOM 1569 O O . THR A 1 198 ? -12.633 -12.359 -0.504 1 97.94 198 THR A O 1
ATOM 1572 N N . LEU A 1 199 ? -11.539 -12.219 -2.408 1 98.31 199 LEU A N 1
ATOM 1573 C CA . LEU A 1 199 ? -12.562 -12.945 -3.16 1 98.31 199 LEU A CA 1
ATOM 1574 C C . LEU A 1 199 ? -12.742 -14.352 -2.609 1 98.31 199 LEU A C 1
ATOM 1576 O O . LEU A 1 199 ? -13.875 -14.828 -2.469 1 98.31 199 LEU A O 1
ATOM 1580 N N . ALA A 1 200 ? -11.648 -15.023 -2.305 1 98.25 200 ALA A N 1
ATOM 1581 C CA . ALA A 1 200 ? -11.711 -16.375 -1.736 1 98.25 200 ALA A CA 1
ATOM 1582 C C . ALA A 1 200 ? -12.43 -16.359 -0.391 1 98.25 200 ALA A C 1
ATOM 1584 O O . ALA A 1 200 ? -13.203 -17.281 -0.087 1 98.25 200 ALA A O 1
ATOM 1585 N N . LYS A 1 201 ? -12.188 -15.336 0.384 1 97.94 201 LYS A N 1
ATOM 1586 C CA . LYS A 1 201 ? -12.859 -15.219 1.674 1 97.94 201 LYS A CA 1
ATOM 1587 C C . LYS A 1 201 ? -14.367 -15.016 1.493 1 97.94 201 LYS A C 1
ATOM 1589 O O . LYS A 1 201 ? -15.164 -15.617 2.211 1 97.94 201 LYS A O 1
ATOM 1594 N N . LEU A 1 202 ? -14.719 -14.156 0.562 1 97.19 202 LEU A N 1
ATOM 1595 C CA . LEU A 1 202 ? -16.125 -13.93 0.255 1 97.19 202 LEU A CA 1
ATOM 1596 C C . LEU A 1 202 ? -16.797 -15.219 -0.219 1 97.19 202 LEU A C 1
ATOM 1598 O O . LEU A 1 202 ? -17.922 -15.523 0.18 1 97.19 202 LEU A O 1
ATOM 1602 N N . ALA A 1 203 ? -16.109 -15.969 -1.029 1 98.19 203 ALA A N 1
ATOM 1603 C CA . ALA A 1 203 ? -16.625 -17.234 -1.543 1 98.19 203 ALA A CA 1
ATOM 1604 C C . ALA A 1 203 ? -16.844 -18.234 -0.412 1 98.19 203 ALA A C 1
ATOM 1606 O O . ALA A 1 203 ? -17.891 -18.906 -0.363 1 98.19 203 ALA A O 1
ATOM 1607 N N . ALA A 1 204 ? -15.875 -18.266 0.434 1 97.88 204 ALA A N 1
ATOM 1608 C CA . ALA A 1 204 ? -15.984 -19.172 1.577 1 97.88 204 ALA A CA 1
ATOM 1609 C C . ALA A 1 204 ? -17.172 -18.797 2.459 1 97.88 204 ALA A C 1
ATOM 1611 O O . ALA A 1 204 ? -17.953 -19.672 2.857 1 97.88 204 ALA A O 1
ATOM 1612 N N . ASP A 1 205 ? -17.297 -17.547 2.738 1 95.06 205 ASP A N 1
ATOM 1613 C CA . ASP A 1 205 ? -18.406 -17.078 3.564 1 95.06 205 ASP A CA 1
ATOM 1614 C C . ASP A 1 205 ? -19.75 -17.406 2.912 1 95.06 205 ASP A C 1
ATOM 1616 O O . ASP A 1 205 ? -20.656 -17.922 3.566 1 95.06 205 ASP A O 1
ATOM 1620 N N . ALA A 1 206 ? -19.922 -17.141 1.654 1 95.06 206 ALA A N 1
ATOM 1621 C CA . ALA A 1 206 ? -21.156 -17.359 0.919 1 95.06 206 ALA A CA 1
ATOM 1622 C C . ALA A 1 206 ? -21.484 -18.859 0.837 1 95.06 206 ALA A C 1
ATOM 1624 O O . ALA A 1 206 ? -22.625 -19.25 1.026 1 95.06 206 ALA A O 1
ATOM 1625 N N . SER A 1 207 ? -20.469 -19.641 0.562 1 97 207 SER A N 1
ATOM 1626 C CA . SER A 1 207 ? -20.688 -21.078 0.357 1 97 207 SER A CA 1
ATOM 1627 C C . SER A 1 207 ? -20.891 -21.797 1.683 1 97 207 SER A C 1
ATOM 1629 O O . SER A 1 207 ? -21.844 -22.578 1.829 1 97 207 SER A O 1
ATOM 1631 N N . ILE A 1 208 ? -20.109 -21.484 2.654 1 95.12 208 ILE A N 1
ATOM 1632 C CA . ILE A 1 208 ? -20.094 -22.266 3.893 1 95.12 208 ILE A CA 1
ATOM 1633 C C . ILE A 1 208 ? -21.094 -21.672 4.883 1 95.12 208 ILE A C 1
ATOM 1635 O O . ILE A 1 208 ? -21.938 -22.391 5.414 1 95.12 208 ILE A O 1
ATOM 1639 N N . ASN A 1 209 ? -21.031 -20.422 5.082 1 91.62 209 ASN A N 1
ATOM 1640 C CA . ASN A 1 209 ? -21.844 -19.797 6.121 1 91.62 209 ASN A CA 1
ATOM 1641 C C . ASN A 1 209 ? -23.25 -19.469 5.609 1 91.62 209 ASN A C 1
ATOM 1643 O O . ASN A 1 209 ? -24.219 -19.516 6.367 1 91.62 209 ASN A O 1
ATOM 1647 N N . GLN A 1 210 ? -23.359 -19.156 4.336 1 92.38 210 GLN A N 1
ATOM 1648 C CA . GLN A 1 210 ? -24.656 -18.75 3.801 1 92.38 210 GLN A CA 1
ATOM 1649 C C . GLN A 1 210 ? -25.281 -19.859 2.959 1 92.38 210 GLN A C 1
ATOM 1651 O O . GLN A 1 210 ? -26.406 -19.734 2.471 1 92.38 210 GLN A O 1
ATOM 1656 N N . ASN A 1 211 ? -24.562 -20.922 2.662 1 95.81 211 ASN A N 1
ATOM 1657 C CA . ASN A 1 211 ? -25.016 -22.094 1.934 1 95.81 211 ASN A CA 1
ATOM 1658 C C . ASN A 1 211 ? -25.484 -21.75 0.523 1 95.81 211 ASN A C 1
ATOM 1660 O O . ASN A 1 211 ? -26.484 -22.281 0.042 1 95.81 211 ASN A O 1
ATOM 1664 N N . LYS A 1 212 ? -24.812 -20.828 -0.048 1 96.12 212 LYS A N 1
ATOM 1665 C CA . LYS A 1 212 ? -25.094 -20.453 -1.432 1 96.12 212 LYS A CA 1
ATOM 1666 C C . LYS A 1 212 ? -24.312 -21.344 -2.408 1 96.12 212 LYS A C 1
ATOM 1668 O O . LYS A 1 212 ? -23.203 -21.781 -2.104 1 96.12 212 LYS A O 1
ATOM 1673 N N . ASP A 1 213 ? -24.969 -21.531 -3.51 1 97.88 213 ASP A N 1
ATOM 1674 C CA . ASP A 1 213 ? -24.266 -22.156 -4.621 1 97.88 213 ASP A CA 1
ATOM 1675 C C . ASP A 1 213 ? -23.422 -21.141 -5.379 1 97.88 213 ASP A C 1
ATOM 1677 O O . ASP A 1 213 ? -23.953 -20.297 -6.105 1 97.88 213 ASP A O 1
ATOM 1681 N N . VAL A 1 214 ? -22.062 -21.266 -5.223 1 98.31 214 VAL A N 1
ATOM 1682 C CA . VAL A 1 214 ? -21.172 -20.219 -5.656 1 98.31 214 VAL A CA 1
ATOM 1683 C C . VAL A 1 214 ? -20.281 -20.719 -6.793 1 98.31 214 VAL A C 1
ATOM 1685 O O . VAL A 1 214 ? -19.891 -21.891 -6.805 1 98.31 214 VAL A O 1
ATOM 1688 N N . ALA A 1 215 ? -19.969 -19.844 -7.758 1 98.81 215 ALA A N 1
ATOM 1689 C CA . ALA A 1 215 ? -18.969 -20.078 -8.797 1 98.81 215 ALA A CA 1
ATOM 1690 C C . ALA A 1 215 ? -17.984 -18.906 -8.883 1 98.81 215 ALA A C 1
ATOM 1692 O O . ALA A 1 215 ? -18.297 -17.797 -8.445 1 98.81 215 ALA A O 1
ATOM 1693 N N . LEU A 1 216 ? -16.812 -19.234 -9.469 1 98.81 216 LEU A N 1
ATOM 1694 C CA . LEU A 1 216 ? -15.766 -18.219 -9.594 1 98.81 216 LEU A CA 1
ATOM 1695 C C . LEU A 1 216 ? -15.383 -18 -11.055 1 98.81 216 LEU A C 1
ATOM 1697 O O . LEU A 1 216 ? -15.336 -18.953 -11.836 1 98.81 216 LEU A O 1
ATOM 1701 N N . ILE A 1 217 ? -15.117 -16.75 -11.406 1 98.44 217 ILE A N 1
ATOM 1702 C CA . ILE A 1 217 ? -14.531 -16.406 -12.695 1 98.44 217 ILE A CA 1
ATOM 1703 C C . ILE A 1 217 ? -13.312 -15.5 -12.484 1 98.44 217 ILE A C 1
ATOM 1705 O O . ILE A 1 217 ? -13.359 -14.57 -11.672 1 98.44 217 ILE A O 1
ATOM 1709 N N . THR A 1 218 ? -12.242 -15.82 -13.109 1 97.81 218 THR A N 1
ATOM 1710 C CA . THR A 1 218 ? -11.094 -14.914 -13.031 1 97.81 218 THR A CA 1
ATOM 1711 C C . THR A 1 218 ? -10.836 -14.258 -14.383 1 97.81 218 THR A C 1
ATOM 1713 O O . THR A 1 218 ? -10.914 -14.906 -15.422 1 97.81 218 THR A O 1
ATOM 1716 N N . LEU A 1 219 ? -10.656 -13 -14.266 1 94.88 219 LEU A N 1
ATOM 1717 C CA . LEU A 1 219 ? -10.227 -12.188 -15.406 1 94.88 219 LEU A CA 1
ATOM 1718 C C . LEU A 1 219 ? -8.75 -11.82 -15.281 1 94.88 219 LEU A C 1
ATOM 1720 O O . LEU A 1 219 ? -8.211 -11.125 -16.141 1 94.88 219 LEU A O 1
ATOM 1724 N N . ASP A 1 220 ? -8.117 -12.289 -14.227 1 93.12 220 ASP A N 1
ATOM 1725 C CA . ASP A 1 220 ? -6.703 -12 -14.016 1 93.12 220 ASP A CA 1
ATOM 1726 C C . ASP A 1 220 ? -5.816 -12.992 -14.766 1 93.12 220 ASP A C 1
ATOM 1728 O O . ASP A 1 220 ? -5.352 -13.977 -14.188 1 93.12 220 ASP A O 1
ATOM 1732 N N . THR A 1 221 ? -5.555 -12.648 -15.984 1 90.56 221 THR A N 1
ATOM 1733 C CA . THR A 1 221 ? -4.75 -13.531 -16.828 1 90.56 221 THR A CA 1
ATOM 1734 C C . THR A 1 221 ? -3.387 -12.906 -17.109 1 90.56 221 THR A C 1
ATOM 1736 O O . THR A 1 221 ? -2.613 -13.438 -17.922 1 90.56 221 THR A O 1
ATOM 1739 N N . TYR A 1 222 ? -3.121 -11.82 -16.391 1 85.19 222 TYR A N 1
ATOM 1740 C CA . TYR A 1 222 ? -1.881 -11.094 -16.641 1 85.19 222 TYR A CA 1
ATOM 1741 C C . TYR A 1 222 ? -0.81 -11.477 -15.625 1 85.19 222 TYR A C 1
ATOM 1743 O O . TYR A 1 222 ? 0.342 -11.719 -15.984 1 85.19 222 TYR A O 1
ATOM 1751 N N . ARG A 1 223 ? -1.136 -11.469 -14.406 1 89.12 223 ARG A N 1
ATOM 1752 C CA . ARG A 1 223 ? -0.172 -11.797 -13.359 1 89.12 223 ARG A CA 1
ATOM 1753 C C . ARG A 1 223 ? 0.204 -13.273 -13.406 1 89.12 223 ARG A C 1
ATOM 1755 O O . ARG A 1 223 ? -0.668 -14.141 -13.508 1 89.12 223 ARG A O 1
ATOM 1762 N N . ILE A 1 224 ? 1.463 -13.516 -13.258 1 90.56 224 ILE A N 1
ATOM 1763 C CA . ILE A 1 224 ? 1.981 -14.883 -13.258 1 90.56 224 ILE A CA 1
ATOM 1764 C C . ILE A 1 224 ? 1.39 -15.664 -12.086 1 90.56 224 ILE A C 1
ATOM 1766 O O . ILE A 1 224 ? 1.398 -15.188 -10.953 1 90.56 224 ILE A O 1
ATOM 1770 N N . ALA A 1 225 ? 0.775 -16.781 -12.438 1 92.06 225 ALA A N 1
ATOM 1771 C CA . ALA A 1 225 ? 0.25 -17.766 -11.508 1 92.06 225 ALA A CA 1
ATOM 1772 C C . ALA A 1 225 ? -1.032 -17.266 -10.844 1 92.06 225 ALA A C 1
ATOM 1774 O O . ALA A 1 225 ? -1.485 -17.844 -9.844 1 92.06 225 ALA A O 1
ATOM 1775 N N . ALA A 1 226 ? -1.601 -16.156 -11.352 1 93.31 226 ALA A N 1
ATOM 1776 C CA . ALA A 1 226 ? -2.836 -15.633 -10.773 1 93.31 226 ALA A CA 1
ATOM 1777 C C . ALA A 1 226 ? -3.982 -16.625 -10.938 1 93.31 226 ALA A C 1
ATOM 1779 O O . ALA A 1 226 ? -4.742 -16.875 -10 1 93.31 226 ALA A O 1
ATOM 1780 N N . VAL A 1 227 ? -4.059 -17.234 -12.086 1 95.88 227 VAL A N 1
ATOM 1781 C CA . VAL A 1 227 ? -5.094 -18.234 -12.375 1 95.88 227 VAL A CA 1
ATOM 1782 C C . VAL A 1 227 ? -4.949 -19.422 -11.43 1 95.88 227 VAL A C 1
ATOM 1784 O O . VAL A 1 227 ? -5.926 -19.859 -10.82 1 95.88 227 VAL A O 1
ATOM 1787 N N . GLU A 1 228 ? -3.719 -19.844 -11.273 1 96.56 228 GLU A N 1
ATOM 1788 C CA . GLU A 1 228 ? -3.455 -20.984 -10.406 1 96.56 228 GLU A CA 1
ATOM 1789 C C . GLU A 1 228 ? -3.828 -20.688 -8.953 1 96.56 228 GLU A C 1
ATOM 1791 O O . GLU A 1 228 ? -4.273 -21.578 -8.227 1 96.56 2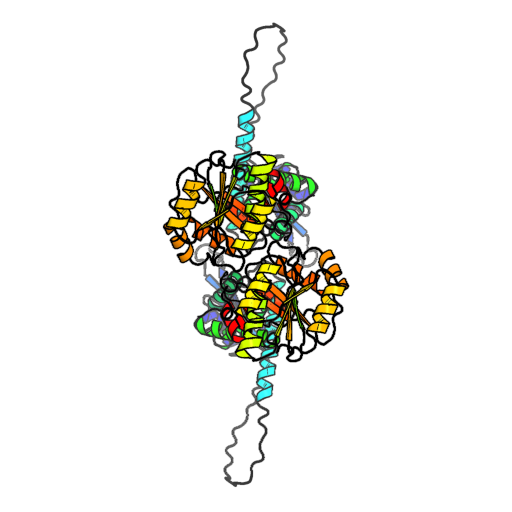28 GLU A O 1
ATOM 1796 N N . GLN A 1 229 ? -3.646 -19.484 -8.641 1 96.56 229 GLN A N 1
ATOM 1797 C CA . GLN A 1 229 ? -3.998 -19.078 -7.281 1 96.56 229 GLN A CA 1
ATOM 1798 C C . GLN A 1 229 ? -5.492 -19.25 -7.027 1 96.56 229 GLN A C 1
ATOM 1800 O O . GLN A 1 229 ? -5.891 -19.938 -6.082 1 96.56 229 GLN A O 1
ATOM 1805 N N . LEU A 1 230 ? -6.258 -18.719 -7.898 1 97.62 230 LEU A N 1
ATOM 1806 C CA . LEU A 1 230 ? -7.695 -18.812 -7.688 1 97.62 230 LEU A CA 1
ATOM 1807 C C . LEU A 1 230 ? -8.18 -20.25 -7.844 1 97.62 230 LEU A C 1
ATOM 1809 O O . LEU A 1 230 ? -9.078 -20.688 -7.121 1 97.62 230 LEU A O 1
ATOM 1813 N N . LYS A 1 231 ? -7.594 -20.984 -8.75 1 97.88 231 LYS A N 1
ATOM 1814 C CA . LYS A 1 231 ? -7.957 -22.391 -8.93 1 97.88 231 LYS A CA 1
ATOM 1815 C C . LYS A 1 231 ? -7.688 -23.203 -7.664 1 97.88 231 LYS A C 1
ATOM 1817 O O . LYS A 1 231 ? -8.477 -24.078 -7.305 1 97.88 231 LYS A O 1
ATOM 1822 N N . THR A 1 232 ? -6.598 -22.906 -7.074 1 97.25 232 THR A N 1
ATOM 1823 C CA . THR A 1 232 ? -6.273 -23.625 -5.84 1 97.25 232 THR A CA 1
ATOM 1824 C C . THR A 1 232 ? -7.297 -23.312 -4.754 1 97.25 232 THR A C 1
ATOM 1826 O O . THR A 1 232 ? -7.762 -24.219 -4.059 1 97.25 232 THR A O 1
ATOM 1829 N N . TYR A 1 233 ? -7.676 -22.062 -4.59 1 97 233 TYR A N 1
ATOM 1830 C CA . TYR A 1 233 ? -8.727 -21.719 -3.643 1 97 233 TYR A CA 1
ATOM 1831 C C . TYR A 1 233 ? -10.031 -22.438 -3.99 1 97 233 TYR A C 1
ATOM 1833 O O . TYR A 1 233 ? -10.727 -22.938 -3.105 1 97 233 TYR A O 1
ATOM 1841 N N . ALA A 1 234 ? -10.375 -22.422 -5.262 1 98.38 234 ALA A N 1
ATOM 1842 C CA . ALA A 1 234 ? -11.594 -23.078 -5.727 1 98.38 234 ALA A CA 1
ATOM 1843 C C . ALA A 1 234 ? -11.609 -24.562 -5.352 1 98.38 234 ALA A C 1
ATOM 1845 O O . ALA A 1 234 ? -12.625 -25.078 -4.898 1 98.38 234 ALA A O 1
ATOM 1846 N N . LYS A 1 235 ? -10.469 -25.188 -5.531 1 98.06 235 LYS A N 1
ATOM 1847 C CA . LYS A 1 235 ? -10.336 -26.594 -5.191 1 98.06 235 LYS A CA 1
ATOM 1848 C C . LYS A 1 235 ? -10.531 -26.812 -3.693 1 98.06 235 LYS A C 1
ATOM 1850 O O . LYS A 1 235 ? -11.25 -27.734 -3.283 1 98.06 235 LYS A O 1
ATOM 1855 N N . ILE A 1 236 ? -9.93 -25.984 -2.918 1 96.06 236 ILE A N 1
ATOM 1856 C CA . ILE A 1 236 ? -10.031 -26.078 -1.465 1 96.06 236 ILE A CA 1
ATOM 1857 C C . ILE A 1 236 ? -11.484 -25.922 -1.032 1 96.06 236 ILE A C 1
ATOM 1859 O O . ILE A 1 236 ? -11.961 -26.625 -0.138 1 96.06 236 ILE A O 1
ATOM 1863 N N . LEU A 1 237 ? -12.195 -25.062 -1.712 1 96.94 237 LEU A N 1
ATOM 1864 C CA . LEU A 1 237 ? -13.555 -24.719 -1.314 1 96.94 237 LEU A CA 1
ATOM 1865 C C . LEU A 1 237 ? -14.57 -25.562 -2.064 1 96.94 237 LEU A C 1
ATOM 1867 O O . LEU A 1 237 ? -15.781 -25.469 -1.825 1 96.94 237 LEU A O 1
ATOM 1871 N N . ASN A 1 238 ? -14.086 -26.391 -3.004 1 97.94 238 ASN A N 1
ATOM 1872 C CA . ASN A 1 238 ? -14.93 -27.219 -3.85 1 97.94 238 ASN A CA 1
ATOM 1873 C C . ASN A 1 238 ? -15.93 -26.391 -4.641 1 97.94 238 ASN A C 1
ATOM 1875 O O . ASN A 1 238 ? -17.141 -26.641 -4.598 1 97.94 238 ASN A O 1
ATOM 1879 N N . LEU A 1 239 ? -15.367 -25.406 -5.328 1 98.56 239 LEU A N 1
ATOM 1880 C CA . LEU A 1 239 ? -16.172 -24.516 -6.152 1 98.56 239 LEU A CA 1
ATOM 1881 C C . LEU A 1 239 ? -15.758 -24.594 -7.613 1 98.56 239 LEU A C 1
ATOM 1883 O O . LEU A 1 239 ? -14.57 -24.75 -7.914 1 98.56 239 LEU A O 1
ATOM 1887 N N . PRO A 1 240 ? -16.719 -24.469 -8.492 1 98.69 240 PRO A N 1
ATOM 1888 C CA . PRO A 1 240 ? -16.328 -24.359 -9.898 1 98.69 240 PRO A CA 1
ATOM 1889 C C . PRO A 1 240 ? -15.664 -23.031 -10.227 1 98.69 240 PRO A C 1
ATOM 1891 O O . PRO A 1 240 ? -16.047 -22 -9.68 1 98.69 240 PRO A O 1
ATOM 1894 N N . VAL A 1 241 ? -14.703 -23.078 -11.141 1 98.69 241 VAL A N 1
ATOM 1895 C CA . VAL A 1 241 ? -13.977 -21.875 -11.539 1 98.69 241 VAL A CA 1
ATOM 1896 C C . VAL A 1 241 ? -13.734 -21.891 -13.047 1 98.69 241 VAL A C 1
ATOM 1898 O O . VAL A 1 241 ? -13.453 -22.938 -13.625 1 98.69 241 VAL A O 1
ATOM 1901 N N . GLU A 1 242 ? -13.898 -20.734 -13.633 1 98.5 242 GLU A N 1
ATOM 1902 C CA . GLU A 1 242 ? -13.609 -20.547 -15.055 1 98.5 242 GLU A CA 1
ATOM 1903 C C . GLU A 1 242 ? -12.648 -19.375 -15.273 1 98.5 242 GLU A C 1
ATOM 1905 O O . GLU A 1 242 ? -12.625 -18.422 -14.484 1 98.5 242 GLU A O 1
ATOM 1910 N N . VAL A 1 243 ? -11.922 -19.531 -16.328 1 97.81 243 VAL A N 1
ATOM 1911 C CA . VAL A 1 243 ? -10.977 -18.484 -16.719 1 97.81 243 VAL A CA 1
ATOM 1912 C C . VAL A 1 243 ? -11.484 -17.781 -17.984 1 97.81 243 VAL A C 1
ATOM 1914 O O . VAL A 1 243 ? -11.891 -18.422 -18.938 1 97.81 243 VAL A O 1
ATOM 1917 N N . ALA A 1 244 ? -11.555 -16.469 -17.938 1 96.19 244 ALA A N 1
ATOM 1918 C CA . ALA A 1 244 ? -11.977 -15.688 -19.109 1 96.19 244 ALA A CA 1
ATOM 1919 C C . ALA A 1 244 ? -10.836 -14.812 -19.625 1 96.19 244 ALA A C 1
ATOM 1921 O O . ALA A 1 244 ? -10.344 -13.938 -18.906 1 96.19 244 ALA A O 1
ATOM 1922 N N . TYR A 1 245 ? -10.484 -14.984 -20.859 1 92.81 245 TYR A N 1
ATOM 1923 C CA . TYR A 1 245 ? -9.391 -14.234 -21.469 1 92.81 245 TYR A CA 1
ATOM 1924 C C . TYR A 1 245 ? -9.922 -13.039 -22.25 1 92.81 245 TYR A C 1
ATOM 1926 O O . TYR A 1 245 ? -9.188 -12.086 -22.516 1 92.81 245 TYR A O 1
ATOM 1934 N N . ASN A 1 246 ? -11.164 -13.156 -22.656 1 92.44 246 ASN A N 1
ATOM 1935 C CA . ASN A 1 246 ? -11.828 -12.133 -23.453 1 92.44 246 ASN A CA 1
ATOM 1936 C C . ASN A 1 246 ? -13.32 -12.062 -23.156 1 92.44 246 ASN A C 1
ATOM 1938 O O . ASN A 1 246 ? -13.812 -12.758 -22.281 1 92.44 246 ASN A O 1
ATOM 1942 N N . LYS A 1 247 ? -13.953 -11.18 -23.844 1 94.5 247 LYS A N 1
ATOM 1943 C CA . LYS A 1 247 ? -15.375 -10.93 -23.625 1 94.5 247 LYS A CA 1
ATOM 1944 C C . LYS A 1 247 ? -16.203 -12.188 -23.891 1 94.5 247 LYS A C 1
ATOM 1946 O O . LYS A 1 247 ? -17.109 -12.508 -23.125 1 94.5 247 LYS A O 1
ATOM 1951 N N . GLU A 1 248 ? -15.852 -12.883 -24.906 1 96.19 248 GLU A N 1
ATOM 1952 C CA . GLU A 1 248 ? -16.594 -14.086 -25.266 1 96.19 248 GLU A CA 1
ATOM 1953 C C . GLU A 1 248 ? -16.469 -15.156 -24.188 1 96.19 248 GLU A C 1
ATOM 1955 O O . GLU A 1 248 ? -17.453 -15.789 -23.812 1 96.19 248 GLU A O 1
ATOM 1960 N N . ASP A 1 249 ? -15.227 -15.336 -23.703 1 96.56 249 ASP A N 1
ATOM 1961 C CA . ASP A 1 249 ? -14.992 -16.297 -22.625 1 96.56 249 ASP A CA 1
ATOM 1962 C C . ASP A 1 249 ? -15.828 -15.953 -21.391 1 96.56 249 ASP A C 1
ATOM 1964 O O . ASP A 1 249 ? -16.406 -16.844 -20.766 1 96.56 249 ASP A O 1
ATOM 1968 N N . PHE A 1 250 ? -15.898 -14.703 -21.141 1 96.44 250 PHE A N 1
ATOM 1969 C CA . PHE A 1 250 ? -16.625 -14.266 -19.953 1 96.44 250 PHE A CA 1
ATOM 1970 C C . PHE A 1 250 ? -18.109 -14.555 -20.094 1 96.44 250 PHE A C 1
ATOM 1972 O O . PHE A 1 250 ? -18.734 -15.062 -19.156 1 96.44 250 PHE A O 1
ATOM 1979 N N . GLU A 1 251 ? -18.641 -14.203 -21.203 1 96.75 251 GLU A N 1
ATOM 1980 C CA . GLU A 1 251 ? -20.062 -14.43 -21.453 1 96.75 251 GLU A CA 1
ATOM 1981 C C . GLU A 1 251 ? -20.406 -15.922 -21.391 1 96.75 251 GLU A C 1
ATOM 1983 O O . GLU A 1 251 ? -21.453 -16.297 -20.859 1 96.75 251 GLU A O 1
ATOM 1988 N N . GLN A 1 252 ? -19.547 -16.719 -21.891 1 97.69 252 GLN A N 1
ATOM 1989 C CA . GLN A 1 252 ? -19.75 -18.156 -21.828 1 97.69 252 GLN A CA 1
ATOM 1990 C C . GLN A 1 252 ? -19.719 -18.672 -20.391 1 97.69 252 GLN A C 1
ATOM 1992 O O . GLN A 1 252 ? -20.547 -19.5 -20.016 1 97.69 252 GLN A O 1
ATOM 1997 N N . ALA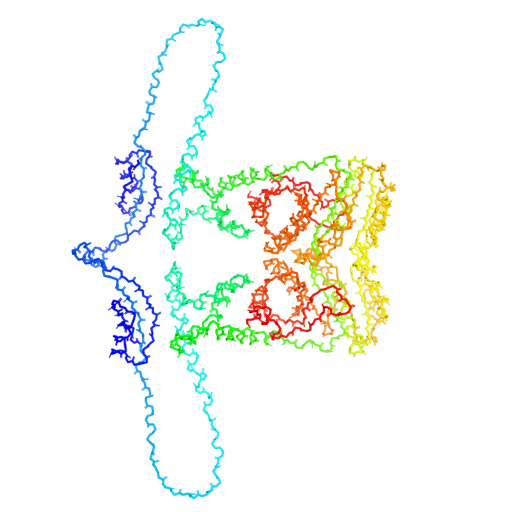 A 1 253 ? -18.75 -18.188 -19.672 1 97.56 253 ALA A N 1
ATOM 1998 C CA . ALA A 1 253 ? -18.656 -18.578 -18.266 1 97.56 253 ALA A CA 1
ATOM 1999 C C . ALA A 1 253 ? -19.875 -18.125 -17.484 1 97.56 253 ALA A C 1
ATOM 2001 O O . ALA A 1 253 ? -20.438 -18.891 -16.688 1 97.56 253 ALA A O 1
ATOM 2002 N N . LYS A 1 254 ? -20.281 -16.953 -17.734 1 96.38 254 LYS A N 1
ATOM 2003 C CA . LYS A 1 254 ? -21.469 -16.391 -17.109 1 96.38 254 LYS A CA 1
ATOM 2004 C C . LYS A 1 254 ? -22.703 -17.266 -17.406 1 96.38 254 LYS A C 1
ATOM 2006 O O . LYS A 1 254 ? -23.469 -17.578 -16.5 1 96.38 254 LYS A O 1
ATOM 2011 N N . ASP A 1 255 ? -22.844 -17.641 -18.609 1 96.56 255 ASP A N 1
ATOM 2012 C CA . ASP A 1 255 ? -23.969 -18.453 -19.016 1 96.56 255 ASP A CA 1
ATOM 2013 C C . ASP A 1 255 ? -23.922 -19.828 -18.359 1 96.56 255 ASP A C 1
ATOM 2015 O O . ASP A 1 255 ? -24.938 -20.344 -17.906 1 96.56 255 ASP A O 1
ATOM 2019 N N . SER A 1 256 ? -22.781 -20.312 -18.359 1 97.62 256 SER A N 1
ATOM 2020 C CA . SER A 1 256 ? -22.609 -21.641 -17.781 1 97.62 256 SER A CA 1
ATOM 2021 C C . SER A 1 256 ? -22.953 -21.641 -16.297 1 97.62 256 SER A C 1
ATOM 2023 O O . SER A 1 256 ? -23.391 -22.656 -15.758 1 97.62 256 SER A O 1
ATOM 2025 N N . PHE A 1 257 ? -22.766 -20.5 -15.641 1 97.88 257 PHE A N 1
ATOM 2026 C CA . PHE A 1 257 ? -22.984 -20.406 -14.203 1 97.88 257 PHE A CA 1
ATOM 2027 C C . PHE A 1 257 ? -24.297 -19.703 -13.898 1 97.88 257 PHE A C 1
ATOM 2029 O O . PHE A 1 257 ? -24.547 -19.297 -12.758 1 97.88 257 PHE A O 1
ATOM 2036 N N . SER A 1 258 ? -25.188 -19.594 -14.852 1 95.75 258 SER A N 1
ATOM 2037 C CA . SER A 1 258 ? -26.438 -18.844 -14.703 1 95.75 258 SER A CA 1
ATOM 2038 C C . SER A 1 258 ? -27.312 -19.453 -13.609 1 95.75 258 SER A C 1
ATOM 2040 O O . SER A 1 258 ? -28.125 -18.766 -13 1 95.75 258 SER A O 1
ATOM 2042 N N . HIS A 1 259 ? -27.125 -20.688 -13.273 1 96.81 259 HIS A N 1
ATOM 2043 C CA . HIS A 1 259 ? -27.953 -21.406 -12.305 1 96.81 259 HIS A CA 1
ATOM 2044 C C . HIS A 1 259 ? -27.406 -21.219 -10.891 1 96.81 259 HIS A C 1
ATOM 2046 O O . HIS A 1 259 ? -28.047 -21.625 -9.914 1 96.81 259 HIS A O 1
ATOM 2052 N N . LYS A 1 260 ? -26.266 -20.656 -10.734 1 97.62 260 LYS A N 1
ATOM 2053 C CA . LYS A 1 260 ? -25.641 -20.453 -9.43 1 97.62 260 LYS A CA 1
ATOM 2054 C C . LYS A 1 260 ? -26.312 -19.297 -8.688 1 97.62 260 LYS A C 1
ATOM 2056 O O . LYS A 1 260 ? -26.875 -18.391 -9.305 1 97.62 260 LYS A O 1
ATOM 2061 N N . ASP A 1 261 ? -26.203 -19.328 -7.363 1 97.06 261 ASP A N 1
ATOM 2062 C CA . ASP A 1 261 ? -26.75 -18.266 -6.531 1 97.06 261 ASP A CA 1
ATOM 2063 C C . ASP A 1 261 ? -25.859 -17.016 -6.605 1 97.06 261 ASP A C 1
ATOM 2065 O O . ASP A 1 261 ? -26.359 -15.891 -6.496 1 97.06 261 ASP A O 1
ATOM 2069 N N . LEU A 1 262 ? -24.594 -17.297 -6.773 1 97.56 262 LEU A N 1
ATOM 2070 C CA . LEU A 1 262 ? -23.625 -16.188 -6.727 1 97.56 262 LEU A CA 1
ATOM 2071 C C . LEU A 1 262 ? -22.391 -16.516 -7.57 1 97.56 262 LEU A C 1
ATOM 2073 O O . LEU A 1 262 ? -21.891 -17.641 -7.523 1 97.56 262 LEU A O 1
ATOM 2077 N N . ILE A 1 263 ? -22.016 -15.523 -8.391 1 98.5 263 ILE A N 1
ATOM 2078 C CA . ILE A 1 263 ? -20.781 -15.594 -9.148 1 98.5 263 ILE A CA 1
ATOM 2079 C C . ILE A 1 263 ? -19.812 -14.508 -8.664 1 98.5 263 ILE A C 1
ATOM 2081 O O . ILE A 1 263 ? -20.156 -13.328 -8.641 1 98.5 263 ILE A O 1
ATOM 2085 N N . LEU A 1 264 ? -18.672 -14.922 -8.266 1 98.44 264 LEU A N 1
ATOM 2086 C CA . LEU A 1 264 ? -17.625 -13.984 -7.852 1 98.44 264 LEU A CA 1
ATOM 2087 C C . LEU A 1 264 ? -16.562 -13.852 -8.938 1 98.44 264 LEU A C 1
ATOM 2089 O O . LEU A 1 264 ? -16.016 -14.852 -9.406 1 98.44 264 LEU A O 1
ATOM 2093 N N . VAL A 1 265 ? -16.266 -12.617 -9.266 1 97.88 265 VAL A N 1
ATOM 2094 C CA . VAL A 1 265 ? -15.375 -12.359 -10.398 1 97.88 265 VAL A CA 1
ATOM 2095 C C . VAL A 1 265 ? -14.117 -11.641 -9.914 1 97.88 265 VAL A C 1
ATOM 2097 O O . VAL A 1 265 ? -14.195 -10.523 -9.398 1 97.88 265 VAL A O 1
ATOM 2100 N N . ASP A 1 266 ? -12.977 -12.266 -10.141 1 97.31 266 ASP A N 1
ATOM 2101 C CA . ASP A 1 266 ? -11.672 -11.703 -9.82 1 97.31 266 ASP A CA 1
ATOM 2102 C C . ASP A 1 266 ? -11.094 -10.945 -11.023 1 97.31 266 ASP A C 1
ATOM 2104 O O . ASP A 1 266 ? -11.008 -11.492 -12.125 1 97.31 266 ASP A O 1
ATOM 2108 N N . THR A 1 267 ? -10.742 -9.742 -10.766 1 94.25 267 THR A N 1
ATOM 2109 C CA . THR A 1 267 ? -10.172 -8.953 -11.852 1 94.25 267 THR A CA 1
ATOM 2110 C C . THR A 1 267 ? -8.68 -8.734 -11.633 1 94.25 267 THR A C 1
ATOM 2112 O O . THR A 1 267 ? -8.172 -8.93 -10.531 1 94.25 267 THR A O 1
ATOM 2115 N N . ALA A 1 268 ? -8.023 -8.336 -12.703 1 90.19 268 ALA A N 1
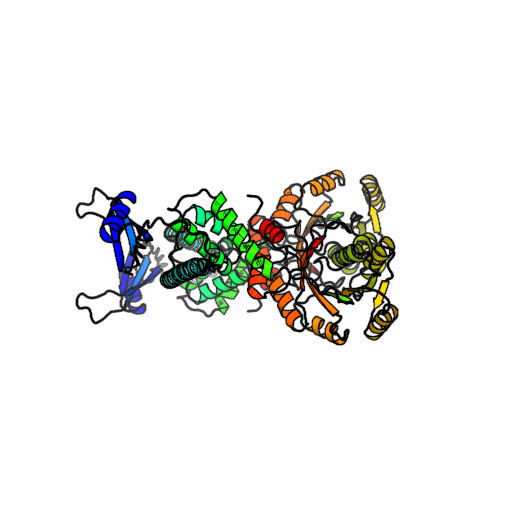ATOM 2116 C CA . ALA A 1 268 ? -6.578 -8.102 -12.625 1 90.19 268 ALA A CA 1
ATOM 2117 C C . ALA A 1 268 ? -6.273 -6.816 -11.859 1 90.19 268 ALA A C 1
ATOM 2119 O O . ALA A 1 268 ? -6.984 -5.82 -11.992 1 90.19 268 ALA A O 1
ATOM 2120 N N . GLY A 1 269 ? -5.223 -6.961 -10.992 1 86.56 269 GLY A N 1
ATOM 2121 C CA . GLY A 1 269 ? -4.656 -5.73 -10.461 1 86.56 269 GLY A CA 1
ATOM 2122 C C . GLY A 1 269 ? -3.793 -4.988 -11.461 1 86.56 269 GLY A C 1
ATOM 2123 O O . GLY A 1 269 ? -2.926 -5.582 -12.109 1 86.56 269 GLY A O 1
ATOM 2124 N N . ARG A 1 270 ? -4.09 -3.73 -11.68 1 83.19 270 ARG A N 1
ATOM 2125 C CA . ARG A 1 270 ? -3.385 -2.875 -12.625 1 83.19 270 ARG A CA 1
ATOM 2126 C C . ARG A 1 270 ? -3.127 -1.494 -12.039 1 83.19 270 ARG A C 1
ATOM 2128 O O . ARG A 1 270 ? -3.523 -1.215 -10.906 1 83.19 270 ARG A O 1
ATOM 2135 N N . ASN A 1 271 ? -2.256 -0.822 -12.82 1 84.56 271 ASN A N 1
ATOM 2136 C CA . ASN A 1 271 ? -2.07 0.579 -12.461 1 84.56 271 ASN A CA 1
ATOM 2137 C C . ASN A 1 271 ? -3.305 1.412 -12.789 1 84.56 271 ASN A C 1
ATOM 2139 O O . ASN A 1 271 ? -3.414 1.955 -13.891 1 84.56 271 ASN A O 1
ATOM 2143 N N . PHE A 1 272 ? -4.137 1.571 -11.859 1 76.5 272 PHE A N 1
ATOM 2144 C CA . PHE A 1 272 ? -5.438 2.182 -12.125 1 76.5 272 PHE A CA 1
ATOM 2145 C C . PHE A 1 272 ? -5.34 3.701 -12.078 1 76.5 272 PHE A C 1
ATOM 2147 O O . PHE A 1 272 ? -6.355 4.398 -12.156 1 76.5 272 PHE A O 1
ATOM 2154 N N . ARG A 1 273 ? -4.133 4.133 -11.984 1 77.88 273 ARG A N 1
ATOM 2155 C CA . ARG A 1 273 ? -3.961 5.555 -12.273 1 77.88 273 ARG A CA 1
ATOM 2156 C C . ARG A 1 273 ? -4.16 5.836 -13.758 1 77.88 273 ARG A C 1
ATOM 2158 O O . ARG A 1 273 ? -4.406 6.98 -14.148 1 77.88 273 ARG A O 1
ATOM 2165 N N . ASN A 1 274 ? -4.07 4.734 -14.438 1 79 274 ASN A N 1
ATOM 2166 C CA . ASN A 1 274 ? -4.281 4.816 -15.883 1 79 274 ASN A CA 1
ATOM 2167 C C . ASN A 1 274 ? -5.715 4.461 -16.266 1 79 274 ASN A C 1
ATOM 2169 O O . ASN A 1 274 ? -6.141 3.316 -16.094 1 79 274 ASN A O 1
ATOM 2173 N N . SER A 1 275 ? -6.406 5.344 -16.875 1 82.06 275 SER A N 1
ATOM 2174 C CA . SER A 1 275 ? -7.816 5.172 -17.203 1 82.06 275 SER A CA 1
ATOM 2175 C C . SER A 1 275 ? -8.008 4.141 -18.312 1 82.06 275 SER A C 1
ATOM 2177 O O . SER A 1 275 ? -9.109 3.627 -18.5 1 82.06 275 SER A O 1
ATOM 2179 N N . GLU A 1 276 ? -6.926 3.863 -18.938 1 84.19 276 GLU A N 1
ATOM 2180 C CA . GLU A 1 276 ? -7.008 2.914 -20.031 1 84.19 276 GLU A CA 1
ATOM 2181 C C . GLU A 1 276 ? -7.5 1.552 -19.562 1 84.19 276 GLU A C 1
ATOM 2183 O O . GLU A 1 276 ? -8.242 0.871 -20.266 1 84.19 276 GLU A O 1
ATOM 2188 N N . TYR A 1 277 ? -7.207 1.229 -18.406 1 83.38 277 TYR A N 1
ATOM 2189 C CA . TYR A 1 277 ? -7.582 -0.081 -17.875 1 83.38 277 TYR A CA 1
ATOM 2190 C C . TYR A 1 277 ? -9.062 -0.119 -17.516 1 83.38 277 TYR A C 1
ATOM 2192 O O . TYR A 1 277 ? -9.719 -1.152 -17.672 1 83.38 277 TYR A O 1
ATOM 2200 N N . ILE A 1 278 ? -9.547 0.94 -17.172 1 83.81 278 ILE A N 1
ATOM 2201 C CA . ILE A 1 278 ? -10.961 1.034 -16.844 1 83.81 278 ILE A CA 1
ATOM 2202 C C . ILE A 1 278 ? -11.805 0.897 -18.109 1 83.81 278 ILE A C 1
ATOM 2204 O O . ILE A 1 278 ? -12.828 0.214 -18.109 1 83.81 278 ILE A O 1
ATOM 2208 N N . GLU A 1 279 ? -11.289 1.519 -19.125 1 84.06 279 GLU A N 1
ATOM 2209 C CA . GLU A 1 279 ? -11.977 1.426 -20.406 1 84.06 279 GLU A CA 1
ATOM 2210 C C . GLU A 1 279 ? -11.992 -0.011 -20.922 1 84.06 279 GLU A C 1
ATOM 2212 O O . GLU A 1 279 ? -13 -0.466 -21.484 1 84.06 279 GLU A O 1
ATOM 2217 N N . GLN A 1 280 ? -10.961 -0.667 -20.625 1 84.44 280 GLN A N 1
ATOM 2218 C CA . GLN A 1 280 ? -10.867 -2.062 -21.047 1 84.44 280 GLN A CA 1
ATOM 2219 C C . GLN A 1 280 ? -11.875 -2.928 -20.297 1 84.44 280 GLN A C 1
ATOM 2221 O O . GLN A 1 280 ? -12.484 -3.83 -20.891 1 84.44 280 GLN A O 1
ATOM 2226 N N . ILE A 1 281 ? -12.062 -2.617 -19.078 1 84.81 281 ILE A N 1
ATOM 2227 C CA . ILE A 1 281 ? -13.016 -3.359 -18.266 1 84.81 281 ILE A CA 1
ATOM 2228 C C . ILE A 1 281 ? -14.438 -3.102 -18.781 1 84.81 281 ILE A C 1
ATOM 2230 O O . ILE A 1 281 ? -15.234 -4.031 -18.891 1 84.81 281 ILE A O 1
ATOM 2234 N N . ASP A 1 282 ? -14.688 -1.893 -19.109 1 83.44 282 ASP A N 1
ATOM 2235 C CA . ASP A 1 282 ? -16 -1.502 -19.609 1 83.44 282 ASP A CA 1
ATOM 2236 C C . ASP A 1 282 ? -16.312 -2.174 -20.938 1 83.44 282 ASP A C 1
ATOM 2238 O O . ASP A 1 282 ? -17.469 -2.471 -21.234 1 83.44 282 ASP A O 1
ATOM 2242 N N . GLU A 1 283 ? -15.297 -2.443 -21.688 1 86.12 283 GLU A N 1
ATOM 2243 C CA . GLU A 1 283 ? -15.461 -3.123 -22.969 1 86.12 283 GLU A CA 1
ATOM 2244 C C . GLU A 1 283 ? -15.656 -4.625 -22.766 1 86.12 283 GLU A C 1
ATOM 2246 O O . GLU A 1 283 ? -16.344 -5.273 -23.562 1 86.12 283 GLU A O 1
ATOM 2251 N N . LEU A 1 284 ? -15.102 -5.102 -21.734 1 88.19 284 LEU A N 1
ATOM 2252 C CA . LEU A 1 284 ? -15.094 -6.535 -21.484 1 88.19 284 LEU A CA 1
ATOM 2253 C C . LEU A 1 284 ? -16.406 -6.98 -20.844 1 88.19 284 LEU A C 1
ATOM 2255 O O . LEU A 1 284 ? -16.891 -8.094 -21.109 1 88.19 284 LEU A O 1
ATOM 2259 N N . ILE A 1 285 ? -17 -6.109 -20.094 1 90 285 ILE A N 1
ATOM 2260 C CA . ILE A 1 285 ? -18.141 -6.527 -19.281 1 90 285 ILE A CA 1
ATOM 2261 C C . ILE A 1 285 ? -19.312 -5.586 -19.516 1 90 285 ILE A C 1
ATOM 2263 O O . ILE A 1 285 ? -19.172 -4.363 -19.438 1 90 285 ILE A O 1
ATOM 2267 N N . ASP A 1 286 ? -20.484 -6.152 -19.797 1 90 286 ASP A N 1
ATOM 2268 C CA . ASP A 1 286 ? -21.734 -5.418 -19.828 1 90 286 ASP A CA 1
ATOM 2269 C C . ASP A 1 286 ? -22.469 -5.52 -18.484 1 90 286 ASP A C 1
ATOM 2271 O O . ASP A 1 286 ? -23.234 -6.453 -18.25 1 90 286 ASP A O 1
ATOM 2275 N N . PHE A 1 287 ? -22.281 -4.5 -17.703 1 90.44 287 PHE A N 1
ATOM 2276 C CA . PHE A 1 287 ? -22.812 -4.531 -16.359 1 90.44 287 PHE A CA 1
ATOM 2277 C C . PHE A 1 287 ? -24.328 -4.312 -16.375 1 90.44 287 PHE A C 1
ATOM 2279 O O . PHE A 1 287 ? -24.859 -3.639 -17.266 1 90.44 287 PHE A O 1
ATOM 2286 N N . ASN A 1 288 ? -25.016 -4.934 -15.391 1 89.62 288 ASN A N 1
ATOM 2287 C CA . ASN A 1 288 ? -26.453 -4.75 -15.211 1 89.62 288 ASN A CA 1
ATOM 2288 C C . ASN A 1 288 ? -26.828 -4.711 -13.734 1 89.62 288 ASN A C 1
ATOM 2290 O O . ASN A 1 288 ? -25.953 -4.645 -12.867 1 89.62 288 ASN A O 1
ATOM 2294 N N . GLU A 1 289 ? -28.062 -4.758 -13.438 1 88.38 289 GLU A N 1
ATOM 2295 C CA . GLU A 1 289 ? -28.562 -4.527 -12.086 1 88.38 289 GLU A CA 1
ATOM 2296 C C . GLU A 1 289 ? -28.219 -5.691 -11.164 1 88.38 289 GLU A C 1
ATOM 2298 O O . GLU A 1 289 ? -28.281 -5.559 -9.938 1 88.38 289 GLU A O 1
ATOM 2303 N N . GLN A 1 290 ? -27.844 -6.773 -11.766 1 91.69 290 GLN A N 1
ATOM 2304 C CA . GLN A 1 290 ? -27.531 -7.945 -10.961 1 91.69 290 GLN A CA 1
ATOM 2305 C C . GLN A 1 290 ? -26.047 -7.949 -10.57 1 91.69 290 GLN A C 1
ATOM 2307 O O . GLN A 1 290 ? -25.594 -8.836 -9.844 1 91.69 290 GLN A O 1
ATOM 2312 N N . ASP A 1 291 ? -25.375 -6.898 -11.047 1 93.62 291 ASP A N 1
ATOM 2313 C CA . ASP A 1 291 ? -23.938 -6.812 -10.773 1 93.62 291 ASP A CA 1
ATOM 2314 C C . ASP A 1 291 ? -23.656 -5.848 -9.633 1 93.62 291 ASP A C 1
ATOM 2316 O O . ASP A 1 291 ? -24.234 -4.762 -9.57 1 93.62 291 ASP A O 1
ATOM 2320 N N . GLU A 1 292 ? -22.828 -6.309 -8.742 1 94.31 292 GLU A N 1
ATOM 2321 C CA . GLU A 1 292 ? -22.312 -5.445 -7.68 1 94.31 292 GLU A CA 1
ATOM 2322 C C . GLU A 1 292 ? -20.812 -5.281 -7.793 1 94.31 292 GLU A C 1
ATOM 2324 O O . GLU A 1 292 ? -20.078 -6.27 -7.895 1 94.31 292 GLU A O 1
ATOM 2329 N N . LEU A 1 293 ? -20.375 -4.09 -7.816 1 94.31 293 LEU A N 1
ATOM 2330 C CA . LEU A 1 293 ? -18.969 -3.773 -8.016 1 94.31 293 LEU A CA 1
ATOM 2331 C C . LEU A 1 293 ? -18.344 -3.236 -6.734 1 94.31 293 LEU A C 1
ATOM 2333 O O . LEU A 1 293 ? -18.828 -2.26 -6.16 1 94.31 293 LEU A O 1
ATOM 2337 N N . TYR A 1 294 ? -17.25 -3.914 -6.324 1 95.44 294 TYR A N 1
ATOM 2338 C CA . TYR A 1 294 ? -16.531 -3.514 -5.121 1 95.44 294 TYR A CA 1
ATOM 2339 C C . TYR A 1 294 ? -15.172 -2.918 -5.477 1 95.44 294 TYR A C 1
ATOM 2341 O O . TYR A 1 294 ? -14.438 -3.479 -6.289 1 95.44 294 TYR A O 1
ATOM 2349 N N . CYS A 1 295 ? -14.906 -1.802 -4.84 1 95.94 295 CYS A N 1
ATOM 2350 C CA . CYS A 1 295 ? -13.562 -1.249 -4.871 1 95.94 295 CYS A CA 1
ATOM 2351 C C . CYS A 1 295 ? -12.75 -1.715 -3.664 1 95.94 295 CYS A C 1
ATOM 2353 O O . CYS A 1 295 ? -13.148 -1.483 -2.521 1 95.94 295 CYS A O 1
ATOM 2355 N N . VAL A 1 296 ? -11.68 -2.359 -3.949 1 97.38 296 VAL A N 1
ATOM 2356 C CA . VAL A 1 296 ? -10.82 -2.863 -2.879 1 97.38 296 VAL A CA 1
ATOM 2357 C C . VAL A 1 296 ? -9.656 -1.9 -2.65 1 97.38 296 VAL A C 1
ATOM 2359 O O . VAL A 1 296 ? -8.898 -1.607 -3.574 1 97.38 296 VAL A O 1
ATOM 2362 N N . LEU A 1 297 ? -9.516 -1.409 -1.388 1 97.56 297 LEU A N 1
ATOM 2363 C CA . LEU A 1 297 ? -8.477 -0.462 -1.008 1 97.56 297 LEU A CA 1
ATOM 2364 C C . LEU A 1 297 ? -7.699 -0.963 0.207 1 97.56 297 LEU A C 1
ATOM 2366 O O . LEU A 1 297 ? -8.297 -1.415 1.186 1 97.56 297 LEU A O 1
ATOM 2370 N N . SER A 1 298 ? -6.383 -0.877 0.096 1 97.75 298 SER A N 1
ATOM 2371 C CA . SER A 1 298 ? -5.547 -1.246 1.231 1 97.75 298 SER A CA 1
ATOM 2372 C C . SER A 1 298 ? -5.371 -0.076 2.193 1 97.75 298 SER A C 1
ATOM 2374 O O . SER A 1 298 ? -5.008 1.026 1.777 1 97.75 298 SER A O 1
ATOM 2376 N N . LEU A 1 299 ? -5.5 -0.345 3.449 1 97.75 299 LEU A N 1
ATOM 2377 C CA . LEU A 1 299 ? -5.379 0.723 4.438 1 97.75 299 LEU A CA 1
ATOM 2378 C C . LEU A 1 299 ? -3.916 1.075 4.68 1 97.75 299 LEU A C 1
ATOM 2380 O O . LEU A 1 299 ? -3.615 2.084 5.32 1 97.75 299 LEU A O 1
ATOM 2384 N N . THR A 1 300 ? -3.061 0.354 4.113 1 97.31 300 THR A N 1
ATOM 2385 C CA . THR A 1 300 ? -1.647 0.706 4.184 1 97.31 300 THR A CA 1
ATOM 2386 C C . THR A 1 300 ? -1.293 1.732 3.113 1 97.31 300 THR A C 1
ATOM 2388 O O . THR A 1 300 ? -0.219 2.336 3.154 1 97.31 300 THR A O 1
ATOM 2391 N N . SER A 1 301 ? -2.156 1.966 2.186 1 97.44 301 SER A N 1
ATOM 2392 C CA . SER A 1 301 ? -1.889 2.879 1.079 1 97.44 301 SER A CA 1
ATOM 2393 C C . SER A 1 301 ? -2.047 4.332 1.51 1 97.44 301 SER A C 1
ATOM 2395 O O . SER A 1 301 ? -2.85 4.641 2.395 1 97.44 301 SER A O 1
ATOM 2397 N N . LYS A 1 302 ? -1.318 5.133 0.825 1 97.06 302 LYS A N 1
ATOM 2398 C CA . LYS A 1 302 ? -1.512 6.566 1.026 1 97.06 302 LYS A CA 1
ATOM 2399 C C . LYS A 1 302 ? -2.92 6.992 0.624 1 97.06 302 LYS A C 1
ATOM 2401 O O . LYS A 1 302 ? -3.451 6.527 -0.386 1 97.06 302 LYS A O 1
ATOM 2406 N N . GLU A 1 303 ? -3.424 7.922 1.413 1 96.69 303 GLU A N 1
ATOM 2407 C CA . GLU A 1 303 ? -4.773 8.406 1.142 1 96.69 303 GLU A CA 1
ATOM 2408 C C . GLU A 1 303 ? -4.883 8.977 -0.271 1 96.69 303 GLU A C 1
ATOM 2410 O O . GLU A 1 303 ? -5.844 8.695 -0.987 1 96.69 303 GLU A O 1
ATOM 2415 N N . GLN A 1 304 ? -3.9 9.734 -0.664 1 94.88 304 GLN A N 1
ATOM 2416 C CA . GLN A 1 304 ? -3.947 10.367 -1.977 1 94.88 304 GLN A CA 1
ATOM 2417 C C . GLN A 1 304 ? -3.99 9.328 -3.092 1 94.88 304 GLN A C 1
ATOM 2419 O O . GLN A 1 304 ? -4.648 9.531 -4.113 1 94.88 304 GLN A O 1
ATOM 2424 N N . ASP A 1 305 ? -3.305 8.297 -2.898 1 96 305 ASP A N 1
ATOM 2425 C CA . ASP A 1 305 ? -3.334 7.227 -3.895 1 96 305 ASP A CA 1
ATOM 2426 C C . ASP A 1 305 ? -4.695 6.539 -3.922 1 96 305 ASP A C 1
ATOM 2428 O O . ASP A 1 305 ? -5.207 6.203 -4.996 1 96 305 ASP A O 1
ATOM 2432 N N . MET A 1 306 ? -5.281 6.348 -2.781 1 96.62 306 MET A N 1
ATOM 2433 C CA . MET A 1 306 ? -6.621 5.77 -2.727 1 96.62 306 MET A CA 1
ATOM 2434 C C . MET A 1 306 ? -7.637 6.68 -3.41 1 96.62 306 MET A C 1
ATOM 2436 O O . MET A 1 306 ? -8.539 6.199 -4.098 1 96.62 306 MET A O 1
ATOM 2440 N N . VAL A 1 307 ? -7.457 7.961 -3.236 1 95.62 307 VAL A N 1
ATOM 2441 C CA . VAL A 1 307 ? -8.32 8.945 -3.875 1 95.62 307 VAL A CA 1
ATOM 2442 C C . VAL A 1 307 ? -8.203 8.836 -5.395 1 95.62 307 VAL A C 1
ATOM 2444 O O . VAL A 1 307 ? -9.211 8.781 -6.102 1 95.62 307 VAL A O 1
ATOM 2447 N N . ASP A 1 308 ? -7.008 8.727 -5.859 1 93.12 308 ASP A N 1
ATOM 2448 C CA . ASP A 1 308 ? -6.777 8.609 -7.297 1 93.12 308 ASP A CA 1
ATOM 2449 C C . ASP A 1 308 ? -7.418 7.344 -7.855 1 93.12 308 ASP A C 1
ATOM 2451 O O . ASP A 1 308 ? -8.07 7.379 -8.898 1 93.12 308 ASP A O 1
ATOM 2455 N N . ILE A 1 309 ? -7.25 6.309 -7.141 1 93.31 309 ILE A N 1
ATOM 2456 C CA . ILE A 1 309 ? -7.797 5.023 -7.562 1 93.31 309 ILE A CA 1
ATOM 2457 C C . ILE A 1 309 ? -9.32 5.105 -7.609 1 93.31 309 ILE A C 1
ATOM 2459 O O . ILE A 1 309 ? -9.938 4.746 -8.617 1 93.31 309 ILE A O 1
ATOM 2463 N N . TYR A 1 310 ? -9.945 5.57 -6.566 1 94.06 310 TYR A N 1
ATOM 2464 C CA . TYR A 1 310 ? -11.398 5.621 -6.488 1 94.06 310 TYR A CA 1
ATOM 2465 C C . TYR A 1 310 ? -11.969 6.551 -7.551 1 94.06 310 TYR A C 1
ATOM 2467 O O . TYR A 1 310 ? -12.992 6.246 -8.172 1 94.06 310 TYR A O 1
ATOM 2475 N N . ASN A 1 311 ? -11.312 7.672 -7.812 1 92.31 311 ASN A N 1
ATOM 2476 C CA . ASN A 1 311 ? -11.75 8.625 -8.828 1 92.31 311 ASN A CA 1
ATOM 2477 C C . ASN A 1 311 ? -11.727 7.996 -10.219 1 92.31 311 ASN A C 1
ATOM 2479 O O . ASN A 1 311 ? -12.578 8.305 -11.062 1 92.31 311 ASN A O 1
ATOM 2483 N N . ASN A 1 312 ? -10.805 7.203 -10.422 1 88.69 312 ASN A N 1
ATOM 2484 C CA . ASN A 1 312 ? -10.711 6.559 -11.727 1 88.69 312 ASN A CA 1
ATOM 2485 C C . ASN A 1 312 ? -11.82 5.523 -11.922 1 88.69 312 ASN A C 1
ATOM 2487 O O . ASN A 1 312 ? -12.203 5.227 -13.055 1 88.69 312 ASN A O 1
ATOM 2491 N N . PHE A 1 313 ? -12.289 5.027 -10.828 1 87.69 313 PHE A N 1
ATOM 2492 C CA . PHE A 1 313 ? -13.336 4.02 -10.898 1 87.69 313 PHE A CA 1
ATOM 2493 C C . PHE A 1 313 ? -14.711 4.676 -10.992 1 87.69 313 PHE A C 1
ATOM 2495 O O . PHE A 1 313 ? -15.727 3.988 -11.125 1 87.69 313 PHE A O 1
ATOM 2502 N N . LYS A 1 314 ? -14.781 5.957 -10.945 1 81.88 314 LYS A N 1
ATOM 2503 C CA . LYS A 1 314 ? -16.047 6.688 -10.977 1 81.88 314 LYS A CA 1
ATOM 2504 C C . LYS A 1 314 ? -16.797 6.406 -12.273 1 81.88 314 LYS A C 1
ATOM 2506 O O . LYS A 1 314 ? -18.031 6.531 -12.32 1 81.88 314 LYS A O 1
ATOM 2511 N N . ALA A 1 315 ? -16.062 5.984 -13.312 1 82.25 315 ALA A N 1
ATOM 2512 C CA . ALA A 1 315 ? -16.703 5.66 -14.586 1 82.25 315 ALA A CA 1
ATOM 2513 C C . ALA A 1 315 ? -17.516 4.375 -14.484 1 82.25 315 ALA A C 1
ATOM 2515 O O . ALA A 1 315 ? -18.344 4.09 -15.359 1 82.25 315 ALA A O 1
ATOM 2516 N N . LEU A 1 316 ? -17.297 3.629 -13.406 1 86.62 316 LEU A N 1
ATOM 2517 C CA . LEU A 1 316 ? -18.031 2.404 -13.125 1 86.62 316 LEU A CA 1
ATOM 2518 C C . LEU A 1 316 ? -19.016 2.617 -11.984 1 86.62 316 LEU A C 1
ATOM 2520 O O . LEU A 1 316 ? -18.828 3.51 -11.148 1 86.62 316 LEU A O 1
ATOM 2524 N N . PRO A 1 317 ? -20.078 1.869 -12.031 1 87.56 317 PRO A N 1
ATOM 2525 C CA . PRO A 1 317 ? -21.062 2.029 -10.961 1 87.56 317 PRO A CA 1
ATOM 2526 C C . PRO A 1 317 ? -20.609 1.396 -9.641 1 87.56 317 PRO A C 1
ATOM 2528 O O . PRO A 1 317 ? -21.312 0.557 -9.078 1 87.56 317 PRO A O 1
ATOM 2531 N N . ILE A 1 318 ? -19.484 1.862 -9.203 1 89.25 318 ILE A N 1
ATOM 2532 C CA . ILE A 1 318 ? -18.922 1.365 -7.957 1 89.25 318 ILE A CA 1
ATOM 2533 C C . ILE A 1 318 ? -19.422 2.211 -6.789 1 89.25 318 ILE A C 1
ATOM 2535 O O . ILE A 1 318 ? -19.297 3.438 -6.809 1 89.25 318 ILE A O 1
ATOM 2539 N N . ASN A 1 319 ? -19.984 1.488 -5.766 1 85.56 319 ASN A N 1
ATOM 2540 C CA . ASN A 1 319 ? -20.375 2.238 -4.578 1 85.56 319 ASN A CA 1
ATOM 2541 C C . ASN A 1 319 ? -20.062 1.468 -3.299 1 85.56 319 ASN A C 1
ATOM 2543 O O . ASN A 1 319 ? -20.391 1.925 -2.199 1 85.56 319 ASN A O 1
ATOM 2547 N N . GLN A 1 320 ? -19.484 0.249 -3.508 1 93.12 320 GLN A N 1
ATOM 2548 C CA . GLN A 1 320 ? -19.062 -0.566 -2.373 1 93.12 320 GLN A CA 1
ATOM 2549 C C . GLN A 1 320 ? -17.531 -0.597 -2.254 1 93.12 320 GLN A C 1
ATOM 2551 O O . GLN A 1 320 ? -16.828 -0.716 -3.26 1 93.12 320 GLN A O 1
ATOM 2556 N N . VAL A 1 321 ? -17.109 -0.499 -0.968 1 96.19 321 VAL A N 1
ATOM 2557 C CA . VAL A 1 321 ? -15.672 -0.521 -0.742 1 96.19 321 VAL A CA 1
ATOM 2558 C C . VAL A 1 321 ? -15.328 -1.597 0.285 1 96.19 321 VAL A C 1
ATOM 2560 O O . VAL A 1 321 ? -16.047 -1.777 1.271 1 96.19 321 VAL A O 1
ATOM 2563 N N . ILE A 1 322 ? -14.312 -2.318 -0.009 1 97 322 ILE A N 1
ATOM 2564 C CA . ILE A 1 322 ? -13.688 -3.227 0.944 1 97 322 ILE A CA 1
ATOM 2565 C C . ILE A 1 322 ? -12.32 -2.684 1.35 1 97 322 ILE A C 1
ATOM 2567 O O . ILE A 1 322 ? -11.477 -2.412 0.494 1 97 322 ILE A O 1
ATOM 2571 N N . PHE A 1 323 ? -12.109 -2.484 2.65 1 97.88 323 PHE A N 1
ATOM 2572 C CA . PHE A 1 323 ? -10.789 -2.105 3.143 1 97.88 323 PHE A CA 1
ATOM 2573 C C . PHE A 1 323 ? -10 -3.334 3.586 1 97.88 323 PHE A C 1
ATOM 2575 O O . PHE A 1 323 ? -10.5 -4.145 4.371 1 97.88 323 PHE A O 1
ATOM 2582 N N . THR A 1 324 ? -8.805 -3.373 3.051 1 98.25 324 THR A N 1
ATOM 2583 C CA . THR A 1 324 ? -7.988 -4.543 3.367 1 98.25 324 THR A CA 1
ATOM 2584 C C . THR A 1 324 ? -6.777 -4.145 4.203 1 98.25 324 THR A C 1
ATOM 2586 O O . THR A 1 324 ? -6.473 -2.957 4.344 1 98.25 324 THR A O 1
ATOM 2589 N N . LYS A 1 325 ? -6.121 -5.18 4.844 1 96.81 325 LYS A N 1
ATOM 2590 C CA . LYS A 1 325 ? -4.863 -5.059 5.578 1 96.81 325 LYS A CA 1
ATOM 2591 C C . LYS A 1 325 ? -5.027 -4.168 6.805 1 96.81 325 LYS A C 1
ATOM 2593 O O . LYS A 1 325 ? -4.141 -3.369 7.121 1 96.81 325 LYS A O 1
ATOM 2598 N N . VAL A 1 326 ? -6.141 -4.359 7.387 1 96.56 326 VAL A N 1
ATOM 2599 C CA . VAL A 1 326 ? -6.398 -3.633 8.625 1 96.56 326 VAL A CA 1
ATOM 2600 C C . VAL A 1 326 ? -5.355 -4.004 9.672 1 96.56 326 VAL A C 1
ATOM 2602 O O . VAL A 1 326 ? -4.945 -3.164 10.477 1 96.56 326 VAL A O 1
ATOM 2605 N N . ASP A 1 327 ? -4.836 -5.203 9.602 1 94.88 327 ASP A N 1
ATOM 2606 C CA . ASP A 1 327 ? -3.883 -5.758 10.562 1 94.88 327 ASP A CA 1
ATOM 2607 C C . ASP A 1 327 ? -2.473 -5.23 10.297 1 94.88 327 ASP A C 1
ATOM 2609 O O . ASP A 1 327 ? -1.591 -5.359 11.156 1 94.88 327 ASP A O 1
ATOM 2613 N N . GLU A 1 328 ? -2.289 -4.586 9.211 1 94.5 328 GLU A N 1
ATOM 2614 C CA . GLU A 1 328 ? -0.931 -4.215 8.828 1 94.5 328 GLU A CA 1
ATOM 2615 C C . GLU A 1 328 ? -0.701 -2.713 8.992 1 94.5 328 GLU A C 1
ATOM 2617 O O . GLU A 1 328 ? 0.29 -2.174 8.5 1 94.5 328 GLU A O 1
ATOM 2622 N N . THR A 1 329 ? -1.581 -2.025 9.633 1 95.69 329 THR A N 1
ATOM 2623 C CA . THR A 1 329 ? -1.435 -0.602 9.914 1 95.69 329 THR A CA 1
ATOM 2624 C C . THR A 1 329 ? -2.039 -0.257 11.273 1 95.69 329 THR A C 1
ATOM 2626 O O . THR A 1 329 ? -2.844 -1.021 11.812 1 95.69 329 THR A O 1
ATOM 2629 N N . ASN A 1 330 ? -1.59 0.869 11.781 1 93.06 330 ASN A N 1
ATOM 2630 C CA . ASN A 1 330 ? -2.184 1.396 13 1 93.06 330 ASN A CA 1
ATOM 2631 C C . ASN A 1 330 ? -2.877 2.734 12.758 1 93.06 330 ASN A C 1
ATOM 2633 O O . ASN A 1 330 ? -3.301 3.398 13.703 1 93.06 330 ASN A O 1
ATOM 2637 N N . HIS A 1 331 ? -3.01 3.127 11.578 1 95.12 331 HIS A N 1
ATOM 2638 C CA . HIS A 1 331 ? -3.607 4.406 11.211 1 95.12 331 HIS A CA 1
ATOM 2639 C C . HIS A 1 331 ? -4.832 4.211 10.328 1 95.12 331 HIS A C 1
ATOM 2641 O O . HIS A 1 331 ? -4.711 3.793 9.172 1 95.12 331 HIS A O 1
ATOM 2647 N N . TYR A 1 332 ? -5.969 4.605 10.836 1 97.56 332 TYR A N 1
ATOM 2648 C CA . TYR A 1 332 ? -7.215 4.25 10.172 1 97.56 332 TYR A CA 1
ATOM 2649 C C . TYR A 1 332 ? -7.98 5.496 9.75 1 97.56 332 TYR A C 1
ATOM 2651 O O . TYR A 1 332 ? -9.055 5.398 9.156 1 97.56 332 TYR A O 1
ATOM 2659 N N . GLY A 1 333 ? -7.461 6.68 9.945 1 97.38 333 GLY A N 1
ATOM 2660 C CA . GLY A 1 333 ? -8.086 7.961 9.641 1 97.38 333 GLY A CA 1
ATOM 2661 C C . GLY A 1 333 ? -8.562 8.062 8.203 1 97.38 333 GLY A C 1
ATOM 2662 O O . GLY A 1 333 ? -9.641 8.602 7.938 1 97.38 333 GLY A O 1
ATOM 2663 N N . PRO A 1 334 ? -7.805 7.488 7.297 1 97.81 334 PRO A N 1
ATOM 2664 C CA . PRO A 1 334 ? -8.188 7.59 5.891 1 97.81 334 PRO A CA 1
ATOM 2665 C C . PRO A 1 334 ? -9.586 7.023 5.617 1 97.81 334 PRO A C 1
ATOM 2667 O O . PRO A 1 334 ? -10.242 7.438 4.664 1 97.81 334 PRO A O 1
ATOM 2670 N N . ILE A 1 335 ? -10.07 6.086 6.434 1 97.75 335 ILE A N 1
ATOM 2671 C CA . ILE A 1 335 ? -11.43 5.57 6.266 1 97.75 335 ILE A CA 1
ATOM 2672 C C . ILE A 1 335 ? -12.43 6.715 6.367 1 97.75 335 ILE A C 1
ATOM 2674 O O . ILE A 1 335 ? -13.289 6.879 5.492 1 97.75 335 ILE A O 1
ATOM 2678 N N . LEU A 1 336 ? -12.25 7.543 7.371 1 97.25 336 LEU A N 1
ATOM 2679 C CA . LEU A 1 336 ? -13.148 8.664 7.605 1 97.25 336 LEU A CA 1
ATOM 2680 C C . LEU A 1 336 ? -12.984 9.727 6.523 1 97.25 336 LEU A C 1
ATOM 2682 O O . LEU A 1 336 ? -13.977 10.281 6.039 1 97.25 336 LEU A O 1
ATOM 2686 N N . ASN A 1 337 ? -11.742 10 6.215 1 97.81 337 ASN A N 1
ATOM 2687 C CA . ASN A 1 337 ? -11.469 11.016 5.199 1 97.81 337 ASN A CA 1
ATOM 2688 C C . ASN A 1 337 ? -12.133 10.664 3.869 1 97.81 337 ASN A C 1
ATOM 2690 O O . ASN A 1 337 ? -12.797 11.508 3.266 1 97.81 337 ASN A O 1
ATOM 2694 N N . LEU A 1 338 ? -11.953 9.445 3.43 1 97.19 338 LEU A N 1
ATOM 2695 C CA . LEU A 1 338 ? -12.484 8.992 2.145 1 97.19 338 LEU A CA 1
ATOM 2696 C C . LEU A 1 338 ? -14.008 8.953 2.17 1 97.19 338 LEU A C 1
ATOM 2698 O O . LEU A 1 338 ? -14.656 9.383 1.216 1 97.19 338 LEU A O 1
ATOM 2702 N N . TRP A 1 339 ? -14.5 8.43 3.242 1 95.94 339 TRP A N 1
ATOM 2703 C CA . TRP A 1 339 ? -15.953 8.375 3.332 1 95.94 339 TRP A CA 1
ATOM 2704 C C . TRP A 1 339 ? -16.547 9.781 3.33 1 95.94 339 TRP A C 1
ATOM 2706 O O . TRP A 1 339 ? -17.594 10.016 2.719 1 95.94 339 TRP A O 1
ATOM 2716 N N . HIS A 1 340 ? -15.945 10.664 4.074 1 95.31 340 HIS A N 1
ATOM 2717 C CA . HIS A 1 340 ? -16.406 12.047 4.109 1 95.31 340 HIS A CA 1
ATOM 2718 C C . HIS A 1 340 ? -16.469 12.641 2.709 1 95.31 340 HIS A C 1
ATOM 2720 O O . HIS A 1 340 ? -17.375 13.422 2.4 1 95.31 340 HIS A O 1
ATOM 2726 N N . ARG A 1 341 ? -15.594 12.281 1.923 1 94.75 341 ARG A N 1
ATOM 2727 C CA . ARG A 1 341 ? -15.461 12.828 0.579 1 94.75 341 ARG A CA 1
ATOM 2728 C C . ARG A 1 341 ? -16.422 12.148 -0.39 1 94.75 341 ARG A C 1
ATOM 2730 O O . ARG A 1 341 ? -17.016 12.805 -1.249 1 94.75 341 ARG A O 1
ATOM 2737 N N . TYR A 1 342 ? -16.641 10.828 -0.27 1 94.44 342 TYR A N 1
ATOM 2738 C CA . TYR A 1 342 ? -17.281 10.102 -1.355 1 94.44 342 TYR A CA 1
ATOM 2739 C C . TYR A 1 342 ? -18.578 9.461 -0.887 1 94.44 342 TYR A C 1
ATOM 2741 O O . TYR A 1 342 ? -19.422 9.086 -1.704 1 94.44 342 TYR A O 1
ATOM 2749 N N . LYS A 1 343 ? -18.797 9.219 0.325 1 93.69 343 LYS A N 1
ATOM 2750 C CA . LYS A 1 343 ? -20 8.672 0.951 1 93.69 343 LYS A CA 1
ATOM 2751 C C . LYS A 1 343 ? -20.344 7.301 0.373 1 93.69 343 LYS A C 1
ATOM 2753 O O . LYS A 1 343 ? -21.516 7.016 0.095 1 93.69 343 LYS A O 1
ATOM 2758 N N . PHE A 1 344 ? -19.328 6.52 0.095 1 93.25 344 PHE A N 1
ATOM 2759 C CA . PHE A 1 344 ? -19.547 5.16 -0.385 1 93.25 344 PHE A CA 1
ATOM 2760 C C . PHE A 1 344 ? -19.984 4.25 0.753 1 93.25 344 PHE A C 1
ATOM 2762 O O . PHE A 1 344 ? -19.922 4.629 1.924 1 93.25 344 PHE A O 1
ATOM 2769 N N . ASN A 1 345 ? -20.453 3.057 0.369 1 94.19 345 ASN A N 1
ATOM 2770 C CA . ASN A 1 345 ? -20.734 2.016 1.352 1 94.19 345 ASN A CA 1
ATOM 2771 C C . ASN A 1 345 ? -19.5 1.196 1.676 1 94.19 345 ASN A C 1
ATOM 2773 O O . ASN A 1 345 ? -18.703 0.886 0.786 1 94.19 345 ASN A O 1
ATOM 2777 N N . ILE A 1 346 ? -19.344 0.915 2.926 1 95.69 346 ILE A N 1
ATOM 2778 C CA . ILE A 1 346 ? -18.266 0.038 3.359 1 95.69 346 ILE A CA 1
ATOM 2779 C C . ILE A 1 346 ? -18.812 -1.35 3.676 1 95.69 346 ILE A C 1
ATOM 2781 O O . ILE A 1 346 ? -19.578 -1.519 4.633 1 95.69 346 ILE A O 1
ATOM 2785 N N . SER A 1 347 ? -18.406 -2.312 2.918 1 94.12 347 SER A N 1
ATOM 2786 C CA . SER A 1 347 ? -19.031 -3.623 3.01 1 94.12 347 SER A CA 1
ATOM 2787 C C . SER A 1 347 ? -18.266 -4.551 3.941 1 94.12 347 SER A C 1
ATOM 2789 O O . SER A 1 347 ? -18.844 -5.195 4.812 1 94.12 347 SER A O 1
ATOM 2791 N N . TYR A 1 348 ? -16.922 -4.605 3.719 1 95.38 348 TYR A N 1
ATOM 2792 C CA . TYR A 1 348 ? -16.094 -5.535 4.48 1 95.38 348 TYR A CA 1
ATOM 2793 C C . TYR A 1 348 ? -14.758 -4.906 4.848 1 95.38 348 TYR A C 1
ATOM 2795 O O . TYR A 1 348 ? -14.328 -3.936 4.223 1 95.38 348 TYR A O 1
ATOM 2803 N N . ILE A 1 349 ? -14.18 -5.449 5.867 1 96.75 349 ILE A N 1
ATOM 2804 C CA . ILE A 1 349 ? -12.781 -5.215 6.195 1 96.75 349 ILE A CA 1
ATOM 2805 C C . ILE A 1 349 ? -12.055 -6.551 6.348 1 96.75 349 ILE A C 1
ATOM 2807 O O . ILE A 1 349 ? -12.625 -7.52 6.855 1 96.75 349 ILE A O 1
ATOM 2811 N N . THR A 1 350 ? -10.844 -6.582 5.852 1 97.56 350 THR A N 1
ATOM 2812 C CA . THR A 1 350 ? -10.055 -7.801 6.012 1 97.56 350 THR A CA 1
ATOM 2813 C C . THR A 1 350 ? -8.898 -7.574 6.977 1 97.56 350 THR A C 1
ATOM 2815 O O . THR A 1 350 ? -8.281 -6.504 6.977 1 97.56 350 THR A O 1
ATOM 2818 N N . THR A 1 351 ? -8.57 -8.625 7.832 1 96 351 THR A N 1
ATOM 2819 C CA . THR A 1 351 ? -7.68 -8.438 8.969 1 96 351 THR A CA 1
ATOM 2820 C C . THR A 1 351 ? -6.523 -9.43 8.914 1 96 351 THR A C 1
ATOM 2822 O O . THR A 1 351 ? -5.871 -9.688 9.93 1 96 351 THR A O 1
ATOM 2825 N N . GLY A 1 352 ? -6.285 -10.055 7.809 1 93.06 352 GLY A N 1
ATOM 2826 C CA . GLY A 1 352 ? -5.219 -11.031 7.68 1 93.06 352 GLY A CA 1
ATOM 2827 C C . GLY A 1 352 ? -5.305 -11.844 6.398 1 93.06 352 GLY A C 1
ATOM 2828 O O . GLY A 1 352 ? -6.035 -11.477 5.477 1 93.06 352 GLY A O 1
ATOM 2829 N N . GLN A 1 353 ? -4.617 -12.984 6.391 1 90.31 353 GLN A N 1
ATOM 2830 C CA . GLN A 1 353 ? -4.48 -13.742 5.152 1 90.31 353 GLN A CA 1
ATOM 2831 C C . GLN A 1 353 ? -5.281 -15.039 5.211 1 90.31 353 GLN A C 1
ATOM 2833 O O . GLN A 1 353 ? -5.48 -15.695 4.188 1 90.31 353 GLN A O 1
ATOM 2838 N N . ASP A 1 354 ? -5.812 -15.312 6.32 1 92.31 354 ASP A N 1
ATOM 2839 C CA . ASP A 1 354 ? -6.457 -16.609 6.473 1 92.31 354 ASP A CA 1
ATOM 2840 C C . ASP A 1 354 ? -7.816 -16.641 5.777 1 92.31 354 ASP A C 1
ATOM 2842 O O . ASP A 1 354 ? -8.617 -15.719 5.941 1 92.31 354 ASP A O 1
ATOM 2846 N N . VAL A 1 355 ? -8.07 -17.641 5.039 1 92.69 355 VAL A N 1
ATOM 2847 C CA . VAL A 1 355 ? -9.352 -17.953 4.414 1 92.69 355 VAL A CA 1
ATOM 2848 C C . VAL A 1 355 ? -10 -19.141 5.121 1 92.69 355 VAL A C 1
ATOM 2850 O O . VAL A 1 355 ? -9.414 -20.219 5.203 1 92.69 355 VAL A O 1
ATOM 2853 N N . PRO A 1 356 ? -11.133 -18.953 5.785 1 92 356 PRO A N 1
ATOM 2854 C CA . PRO A 1 356 ? -12.102 -17.875 5.52 1 92 356 PRO A CA 1
ATOM 2855 C C . PRO A 1 356 ? -12.102 -16.812 6.609 1 92 356 PRO A C 1
ATOM 2857 O O . PRO A 1 356 ? -12.828 -15.812 6.496 1 92 356 PRO A O 1
ATOM 2860 N N . ASP A 1 357 ? -11.289 -16.797 7.566 1 92.69 357 ASP A N 1
ATOM 2861 C CA . ASP A 1 357 ? -11.57 -16.203 8.875 1 92.69 357 ASP A CA 1
ATOM 2862 C C . ASP A 1 357 ? -11.227 -14.711 8.883 1 92.69 357 ASP A C 1
ATOM 2864 O O . ASP A 1 357 ? -11.844 -13.93 9.617 1 92.69 357 ASP A O 1
ATOM 2868 N N . ASP A 1 358 ? -10.367 -14.297 8.125 1 95.5 358 ASP A N 1
ATOM 2869 C CA . ASP A 1 358 ? -9.828 -12.945 8.273 1 95.5 358 ASP A CA 1
ATOM 2870 C C . ASP A 1 358 ? -10.617 -11.945 7.434 1 95.5 358 ASP A C 1
ATOM 2872 O O . ASP A 1 358 ? -10.039 -11.141 6.699 1 95.5 358 ASP A O 1
ATOM 2876 N N . ILE A 1 359 ? -11.93 -12.031 7.555 1 96.5 359 ILE A N 1
ATOM 2877 C CA . ILE A 1 359 ? -12.82 -11.062 6.926 1 96.5 359 ILE A CA 1
ATOM 2878 C C . ILE A 1 359 ? -14.031 -10.828 7.824 1 96.5 359 ILE A C 1
ATOM 2880 O O . ILE A 1 359 ? -14.523 -11.75 8.477 1 96.5 359 ILE A O 1
ATOM 2884 N N . GLU A 1 360 ? -14.422 -9.625 7.957 1 94.12 360 GLU A N 1
ATOM 2885 C CA . GLU A 1 360 ? -15.617 -9.289 8.727 1 94.12 360 GLU A CA 1
ATOM 2886 C C . GLU A 1 360 ? -16.453 -8.227 8.023 1 94.12 360 GLU A C 1
ATOM 2888 O O . GLU A 1 360 ? -15.914 -7.379 7.312 1 94.12 360 GLU A O 1
ATOM 2893 N N . LYS A 1 361 ? -17.75 -8.344 8.219 1 92.62 361 LYS A N 1
ATOM 2894 C CA . LYS A 1 361 ? -18.609 -7.27 7.742 1 92.62 361 LYS A CA 1
ATOM 2895 C C . LYS A 1 361 ? -18.297 -5.957 8.453 1 92.62 361 LYS A C 1
ATOM 2897 O O . LYS A 1 361 ? -18.078 -5.941 9.664 1 92.62 361 LYS A O 1
ATOM 2902 N N . ALA A 1 362 ? -18.281 -4.969 7.609 1 93.38 362 ALA A N 1
ATOM 2903 C CA . ALA A 1 362 ? -18.031 -3.66 8.211 1 93.38 362 ALA A CA 1
ATOM 2904 C C . ALA A 1 362 ? -19.219 -3.201 9.039 1 93.38 362 ALA A C 1
ATOM 2906 O O . ALA A 1 362 ? -20.359 -3.277 8.594 1 93.38 362 ALA A O 1
ATOM 2907 N N . SER A 1 363 ? -18.969 -2.846 10.289 1 93.25 363 SER A N 1
ATOM 2908 C CA . SER A 1 363 ? -19.984 -2.254 11.148 1 93.25 363 SER A CA 1
ATOM 2909 C C . SER A 1 363 ? -19.547 -0.884 11.664 1 93.25 363 SER A C 1
ATOM 2911 O O . SER A 1 363 ? -18.359 -0.63 11.836 1 93.25 363 SER A O 1
ATOM 2913 N N . PRO A 1 364 ? -20.547 -0.111 11.828 1 95 364 PRO A N 1
ATOM 2914 C CA . PRO A 1 364 ? -20.219 1.221 12.336 1 95 364 PRO A CA 1
ATOM 2915 C C . PRO A 1 364 ? -19.391 1.171 13.617 1 95 364 PRO A C 1
ATOM 2917 O O . PRO A 1 364 ? -18.391 1.895 13.742 1 95 364 PRO A O 1
ATOM 2920 N N . ASN A 1 365 ? -19.766 0.281 14.484 1 94.62 365 ASN A N 1
ATOM 2921 C CA . ASN A 1 365 ? -19.062 0.163 15.758 1 94.62 365 ASN A CA 1
ATOM 2922 C C . ASN A 1 365 ? -17.625 -0.321 15.555 1 94.62 365 ASN A C 1
ATOM 2924 O O . ASN A 1 365 ? -16.703 0.169 16.203 1 94.62 365 ASN A O 1
ATOM 2928 N N . ARG A 1 366 ? -17.453 -1.208 14.742 1 94.5 366 ARG A N 1
ATOM 2929 C CA . ARG A 1 366 ? -16.109 -1.753 14.492 1 94.5 366 ARG A CA 1
ATOM 2930 C C . ARG A 1 366 ? -15.195 -0.696 13.891 1 94.5 366 ARG A C 1
ATOM 2932 O O . ARG A 1 366 ? -14.047 -0.558 14.312 1 94.5 366 ARG A O 1
ATOM 2939 N N . ILE A 1 367 ? -15.695 0.045 12.938 1 94.94 367 ILE A N 1
ATOM 2940 C CA . ILE A 1 367 ? -14.914 1.103 12.305 1 94.94 367 ILE A CA 1
ATOM 2941 C C . ILE A 1 367 ? -14.578 2.18 13.328 1 94.94 367 ILE A C 1
ATOM 2943 O O . ILE A 1 367 ? -13.445 2.668 13.383 1 94.94 367 ILE A O 1
ATOM 2947 N N . ALA A 1 368 ? -15.555 2.479 14.141 1 95.75 368 ALA A N 1
ATOM 2948 C CA . ALA A 1 368 ? -15.312 3.467 15.195 1 95.75 368 ALA A CA 1
ATOM 2949 C C . ALA A 1 368 ? -14.242 2.99 16.156 1 95.75 368 ALA A C 1
ATOM 2951 O O . ALA A 1 368 ? -13.383 3.771 16.578 1 95.75 368 ALA A O 1
ATOM 2952 N N . GLN A 1 369 ? -14.289 1.794 16.484 1 95.38 369 GLN A N 1
ATOM 2953 C CA . GLN A 1 369 ? -13.297 1.207 17.375 1 95.38 369 GLN A CA 1
ATOM 2954 C C . GLN A 1 369 ? -11.898 1.278 16.781 1 95.38 369 GLN A C 1
ATOM 2956 O O . GLN A 1 369 ? -10.922 1.535 17.484 1 95.38 369 GLN A O 1
ATOM 2961 N N . LEU A 1 370 ? -11.789 1.032 15.523 1 95 370 LEU A N 1
ATOM 2962 C CA . LEU A 1 370 ? -10.508 1.122 14.844 1 95 370 LEU A CA 1
ATOM 2963 C C . LEU A 1 370 ? -9.938 2.535 14.93 1 95 370 LEU A C 1
ATOM 2965 O O . LEU A 1 370 ? -8.766 2.719 15.25 1 95 370 LEU A O 1
ATOM 2969 N N . ILE A 1 371 ? -10.758 3.498 14.711 1 95.88 371 ILE A N 1
ATOM 2970 C CA . ILE A 1 371 ? -10.305 4.879 14.562 1 95.88 371 ILE A CA 1
ATOM 2971 C C . ILE A 1 371 ? -10.07 5.492 15.945 1 95.88 371 ILE A C 1
ATOM 2973 O O . ILE A 1 371 ? -9.055 6.164 16.156 1 95.88 371 ILE A O 1
ATOM 2977 N N . VAL A 1 372 ? -10.977 5.27 16.891 1 95.06 372 VAL A N 1
ATOM 2978 C CA . VAL A 1 372 ? -10.914 5.93 18.188 1 95.06 372 VAL A CA 1
ATOM 2979 C C . VAL A 1 372 ? -10.055 5.109 19.141 1 95.06 372 VAL A C 1
ATOM 2981 O O . VAL A 1 372 ? -9.43 5.66 20.062 1 95.06 372 VAL A O 1
ATOM 2984 N N . GLY A 1 373 ? -9.875 3.838 18.938 1 86.38 373 GLY A N 1
ATOM 2985 C CA . GLY A 1 373 ? -9.094 2.986 19.812 1 86.38 373 GLY A CA 1
ATOM 2986 C C . GLY A 1 373 ? -9.883 2.461 21 1 86.38 373 GLY A C 1
ATOM 2987 O O . GLY A 1 373 ? -11.047 2.834 21.188 1 86.38 373 GLY A O 1
ATOM 2988 N N . GLU A 1 374 ? -9.227 1.333 21.672 1 68.94 374 GLU A N 1
ATOM 2989 C CA . GLU A 1 374 ? -9.812 0.823 22.906 1 68.94 374 GLU A CA 1
ATOM 2990 C C . GLU A 1 374 ? -9.43 1.702 24.094 1 68.94 374 GLU A C 1
ATOM 2992 O O . GLU A 1 374 ? -8.25 1.961 24.328 1 68.94 374 GLU A O 1
ATOM 2997 N N . GLN A 1 375 ? -10.094 2.857 24.234 1 50.53 375 GLN A N 1
ATOM 2998 C CA . GLN A 1 375 ? -9.727 3.623 25.422 1 50.53 375 GLN A CA 1
ATOM 2999 C C . GLN A 1 375 ? -10.141 2.898 26.688 1 50.53 375 GLN A C 1
ATOM 3001 O O . GLN A 1 375 ? -11.102 2.123 26.688 1 50.53 375 GLN A O 1
ATOM 3006 N N . MET B 1 1 ? 27.078 42.219 14.219 1 47.62 1 MET B N 1
ATOM 3007 C CA . MET B 1 1 ? 25.969 42.375 13.297 1 47.62 1 MET B CA 1
ATOM 3008 C C . MET B 1 1 ? 24.922 43.344 13.867 1 47.62 1 MET B C 1
ATOM 3010 O O . MET B 1 1 ? 24.5 43.188 15.016 1 47.62 1 MET B O 1
ATOM 3014 N N . LYS B 1 2 ? 24.953 44.469 13.359 1 60.81 2 LYS B N 1
ATOM 3015 C CA . LYS B 1 2 ? 23.969 45.469 13.781 1 60.81 2 LYS B CA 1
ATOM 3016 C C . LYS B 1 2 ? 22.641 45.281 13.078 1 60.81 2 LYS B C 1
ATOM 3018 O O . LYS B 1 2 ? 22.562 45.25 11.852 1 60.81 2 LYS B O 1
ATOM 3023 N N . VAL B 1 3 ? 21.656 44.719 13.852 1 65.5 3 VAL B N 1
ATOM 3024 C CA . VAL B 1 3 ? 20.297 44.562 13.352 1 65.5 3 VAL B CA 1
ATOM 3025 C C . VAL B 1 3 ? 19.469 45.812 13.656 1 65.5 3 VAL B C 1
ATOM 3027 O O . VAL B 1 3 ? 19.469 46.281 14.789 1 65.5 3 VAL B O 1
ATOM 3030 N N . LYS B 1 4 ? 18.969 46.531 12.641 1 73 4 LYS B N 1
ATOM 3031 C CA . LYS B 1 4 ? 18.156 47.719 12.828 1 73 4 LYS B CA 1
ATOM 3032 C C . LYS B 1 4 ? 16.828 47.594 12.086 1 73 4 LYS B C 1
ATOM 3034 O O . LYS B 1 4 ? 16.75 46.938 11.031 1 73 4 LYS B O 1
ATOM 3039 N N . LYS B 1 5 ? 15.797 48.094 12.664 1 74.75 5 LYS B N 1
ATOM 3040 C CA . LYS B 1 5 ? 14.445 48.156 12.125 1 74.75 5 LYS B CA 1
ATOM 3041 C C . LYS B 1 5 ? 14.219 49.438 11.336 1 74.75 5 LYS B C 1
ATOM 3043 O O . LYS B 1 5 ? 14.578 50.531 11.789 1 74.75 5 LYS B O 1
ATOM 3048 N N . TYR B 1 6 ? 13.797 49.25 10.062 1 74.38 6 TYR B N 1
ATOM 3049 C CA . TYR B 1 6 ? 13.484 50.375 9.203 1 74.38 6 TYR B CA 1
ATOM 3050 C C . TYR B 1 6 ? 12.016 50.375 8.789 1 74.38 6 TYR B C 1
ATOM 3052 O O . TYR B 1 6 ? 11.453 49.312 8.508 1 74.38 6 TYR B O 1
ATOM 3060 N N . THR B 1 7 ? 11.266 51.531 8.867 1 77.38 7 THR B N 1
ATOM 3061 C CA . THR B 1 7 ? 9.883 51.688 8.43 1 77.38 7 THR B CA 1
ATOM 3062 C C . THR B 1 7 ? 9.797 52.688 7.27 1 77.38 7 THR B C 1
ATOM 3064 O O . THR B 1 7 ? 10.414 53.75 7.305 1 77.38 7 THR B O 1
ATOM 3067 N N . ALA B 1 8 ? 9.25 52.219 6.117 1 74.06 8 ALA B N 1
ATOM 3068 C CA . ALA B 1 8 ? 9.055 53.062 4.957 1 74.06 8 ALA B CA 1
ATOM 3069 C C . ALA B 1 8 ? 7.719 52.781 4.277 1 74.06 8 ALA B C 1
ATOM 3071 O O . ALA B 1 8 ? 7.148 51.688 4.445 1 74.06 8 ALA B O 1
ATOM 3072 N N . PRO B 1 9 ? 7.113 53.75 3.553 1 71.19 9 PRO B N 1
ATOM 3073 C CA . PRO B 1 9 ? 5.836 53.531 2.863 1 71.19 9 PRO B CA 1
ATOM 3074 C C . PRO B 1 9 ? 5.902 52.438 1.794 1 71.19 9 PRO B C 1
ATOM 3076 O O . PRO B 1 9 ? 4.898 51.781 1.521 1 71.19 9 PRO B O 1
ATOM 3079 N N . THR B 1 10 ? 7.051 52.25 1.121 1 67.56 10 THR B N 1
ATOM 3080 C CA . THR B 1 10 ? 7.254 51.219 0.091 1 67.56 10 THR B CA 1
ATOM 3081 C C . THR B 1 10 ? 8.562 50.5 0.318 1 67.56 10 THR B C 1
ATOM 3083 O O . THR B 1 10 ? 9.453 50.969 1.013 1 67.56 10 THR B O 1
ATOM 3086 N N . MET B 1 11 ? 8.633 49.312 -0.197 1 66.5 11 MET B N 1
ATOM 3087 C CA . MET B 1 11 ? 9.828 48.5 -0.048 1 66.5 11 MET B CA 1
ATOM 3088 C C . MET B 1 11 ? 11.031 49.156 -0.701 1 66.5 11 MET B C 1
ATOM 3090 O O . MET B 1 11 ? 12.125 49.188 -0.128 1 66.5 11 MET B O 1
ATOM 3094 N N . PRO B 1 12 ? 11 49.812 -1.836 1 66.06 12 PRO B N 1
ATOM 3095 C CA . PRO B 1 12 ? 12.164 50.5 -2.379 1 66.06 12 PRO B CA 1
ATOM 3096 C C . PRO B 1 12 ? 12.68 51.594 -1.454 1 66.06 12 PRO B C 1
ATOM 3098 O O . PRO B 1 12 ? 13.891 51.781 -1.307 1 66.06 12 PRO B O 1
ATOM 3101 N N . GLU B 1 13 ? 11.781 52.219 -0.731 1 72.5 13 GLU B N 1
ATOM 3102 C CA . GLU B 1 13 ? 12.156 53.281 0.207 1 72.5 13 GLU B CA 1
ATOM 3103 C C . GLU B 1 13 ? 12.797 52.688 1.465 1 72.5 13 GLU B C 1
ATOM 3105 O O . GLU B 1 13 ? 13.773 53.219 1.985 1 72.5 13 GLU B O 1
ATOM 3110 N N . ALA B 1 14 ? 12.234 51.5 1.885 1 72 14 ALA B N 1
ATOM 3111 C CA . ALA B 1 14 ? 12.82 50.812 3.025 1 72 14 ALA B CA 1
ATOM 3112 C C . ALA B 1 14 ? 14.227 50.344 2.705 1 72 14 ALA B C 1
ATOM 3114 O O . ALA B 1 14 ? 15.148 50.5 3.514 1 72 14 ALA B O 1
ATOM 3115 N N . MET B 1 15 ? 14.414 49.938 1.592 1 71 15 MET B N 1
ATOM 3116 C CA . MET B 1 15 ? 15.711 49.438 1.154 1 71 15 MET B CA 1
ATOM 3117 C C . MET B 1 15 ? 16.703 50.562 0.989 1 71 15 MET B C 1
ATOM 3119 O O . MET B 1 15 ? 17.891 50.438 1.31 1 71 15 MET B O 1
ATOM 3123 N N . LYS B 1 16 ? 16.344 51.656 0.523 1 72.75 16 LYS B N 1
ATOM 3124 C CA . LYS B 1 16 ? 17.188 52.844 0.418 1 72.75 16 LYS B CA 1
ATOM 3125 C C . LYS B 1 16 ? 17.688 53.281 1.79 1 72.75 16 LYS B C 1
ATOM 3127 O O . LYS B 1 16 ? 18.859 53.625 1.945 1 72.75 16 LYS B O 1
ATOM 3132 N N . LYS B 1 17 ? 16.781 53.094 2.809 1 76.88 17 LYS B N 1
ATOM 3133 C CA . LYS B 1 17 ? 17.141 53.438 4.18 1 76.88 17 LYS B CA 1
ATOM 3134 C C . LYS B 1 17 ? 18.141 52.406 4.75 1 76.88 17 LYS B C 1
ATOM 3136 O O . LYS B 1 17 ? 19.109 52.812 5.398 1 76.88 17 LYS B O 1
ATOM 3141 N N . VAL B 1 18 ? 17.891 51.25 4.473 1 73.38 18 VAL B N 1
ATOM 3142 C CA . VAL B 1 18 ? 18.766 50.156 4.941 1 73.38 18 VAL B CA 1
ATOM 3143 C C . VAL B 1 18 ? 20.141 50.281 4.305 1 73.38 18 VAL B C 1
ATOM 3145 O O . VAL B 1 18 ? 21.156 50.25 4.996 1 73.38 18 VAL B O 1
ATOM 3148 N N . ARG B 1 19 ? 20.188 50.562 3.07 1 71.81 19 ARG B N 1
ATOM 3149 C CA . ARG B 1 19 ? 21.453 50.719 2.354 1 71.81 19 ARG B CA 1
ATOM 3150 C C . ARG B 1 19 ? 22.188 51.969 2.779 1 71.81 19 ARG B C 1
ATOM 3152 O O . ARG B 1 19 ? 23.422 51.969 2.908 1 71.81 19 ARG B O 1
ATOM 3159 N N . LYS B 1 20 ? 21.5 53 3.057 1 74.44 20 LYS B N 1
ATOM 3160 C CA . LYS B 1 20 ? 22.094 54.25 3.484 1 74.44 20 LYS B CA 1
ATOM 3161 C C . LYS B 1 20 ? 22.734 54.125 4.863 1 74.44 20 LYS B C 1
ATOM 3163 O O . LYS B 1 20 ? 23.781 54.719 5.117 1 74.44 20 LYS B O 1
ATOM 3168 N N . GLU B 1 21 ? 22.094 53.281 5.707 1 75.56 21 GLU B N 1
ATOM 3169 C CA . GLU B 1 21 ? 22.578 53.219 7.086 1 75.56 21 GLU B CA 1
ATOM 3170 C C . GLU B 1 21 ? 23.484 52 7.312 1 75.56 21 GLU B C 1
ATOM 3172 O O . GLU B 1 21 ? 24.453 52.094 8.055 1 75.56 21 GLU B O 1
ATOM 3177 N N . LEU B 1 22 ? 23.125 50.906 6.605 1 70.62 22 LEU B N 1
ATOM 3178 C CA . LEU B 1 22 ? 23.844 49.656 6.922 1 70.62 22 LEU B CA 1
ATOM 3179 C C . LEU B 1 22 ? 24.75 49.25 5.766 1 70.62 22 LEU B C 1
ATOM 3181 O O . LEU B 1 22 ? 25.547 48.312 5.902 1 70.62 22 LEU B O 1
ATOM 3185 N N . GLY B 1 23 ? 24.766 50.062 4.645 1 66.88 23 GLY B N 1
ATOM 3186 C CA . GLY B 1 23 ? 25.609 49.812 3.482 1 66.88 23 GLY B CA 1
ATOM 3187 C C . GLY B 1 23 ? 24.984 48.812 2.521 1 66.88 23 GLY B C 1
ATOM 3188 O O . GLY B 1 23 ? 23.938 48.219 2.803 1 66.88 23 GLY B O 1
ATOM 3189 N N . ASN B 1 24 ? 25.594 48.75 1.333 1 60.94 24 ASN B N 1
ATOM 3190 C CA . ASN B 1 24 ? 25.125 47.906 0.229 1 60.94 24 ASN B CA 1
ATOM 3191 C C . ASN B 1 24 ? 25.188 46.438 0.58 1 60.94 24 ASN B C 1
ATOM 3193 O O . ASN B 1 24 ? 24.625 45.594 -0.136 1 60.94 24 ASN B O 1
ATOM 3197 N N . GLN B 1 25 ? 25.812 46.156 1.629 1 57.44 25 GLN B N 1
ATOM 3198 C CA . GLN B 1 25 ? 25.969 44.781 2.025 1 57.44 25 GLN B CA 1
ATOM 3199 C C . GLN B 1 25 ? 24.938 44.375 3.078 1 57.44 25 GLN B C 1
ATOM 3201 O O . GLN B 1 25 ? 25 43.25 3.615 1 57.44 25 GLN B O 1
ATOM 3206 N N . ALA B 1 26 ? 24.062 45.156 3.391 1 62.5 26 ALA B N 1
ATOM 3207 C CA . ALA B 1 26 ? 23.031 44.875 4.391 1 62.5 26 ALA B CA 1
ATOM 3208 C C . ALA B 1 26 ? 22.062 43.812 3.896 1 62.5 26 ALA B C 1
ATOM 3210 O O . ALA B 1 26 ? 21.672 43.812 2.729 1 62.5 26 ALA B O 1
ATOM 3211 N N . VAL B 1 27 ? 21.797 42.812 4.742 1 64.25 27 VAL B N 1
ATOM 3212 C CA . VAL B 1 27 ? 20.875 41.719 4.418 1 64.25 27 VAL B CA 1
ATOM 3213 C C . VAL B 1 27 ? 19.531 41.969 5.117 1 64.25 27 VAL B C 1
ATOM 3215 O O . VAL B 1 27 ? 19.5 42.281 6.312 1 64.25 27 VAL B O 1
ATOM 3218 N N . ILE B 1 28 ? 18.453 42.031 4.324 1 62.69 28 ILE B N 1
ATOM 3219 C CA . ILE B 1 28 ? 17.109 42.156 4.871 1 62.69 28 ILE B CA 1
ATOM 3220 C C . ILE B 1 28 ? 16.703 40.812 5.496 1 62.69 28 ILE B C 1
ATOM 3222 O O . ILE B 1 28 ? 16.719 39.781 4.828 1 62.69 28 ILE B O 1
ATOM 3226 N N . LEU B 1 29 ? 16.344 40.938 6.715 1 58.28 29 LEU B N 1
ATOM 3227 C CA . LEU B 1 29 ? 16.016 39.75 7.492 1 58.28 29 LEU B CA 1
ATOM 3228 C C . LEU B 1 29 ? 14.5 39.5 7.48 1 58.28 29 LEU B C 1
ATOM 3230 O O . LEU B 1 29 ? 14.055 38.344 7.477 1 58.28 29 LEU B O 1
ATOM 3234 N N . ASN B 1 30 ? 13.766 40.625 7.586 1 62.53 30 ASN B N 1
ATOM 3235 C CA . ASN B 1 30 ? 12.305 40.531 7.645 1 62.53 30 ASN B CA 1
ATOM 3236 C C . ASN B 1 30 ? 11.656 41.812 7.094 1 62.53 30 ASN B C 1
ATOM 3238 O O . ASN B 1 30 ? 12.242 42.875 7.152 1 62.53 30 ASN B O 1
ATOM 3242 N N . SER B 1 31 ? 10.523 41.656 6.332 1 64.12 31 SER B N 1
ATOM 3243 C CA . SER B 1 31 ? 9.703 42.812 5.926 1 64.12 31 SER B CA 1
ATOM 3244 C C . SER B 1 31 ? 8.234 42.562 6.289 1 64.12 31 SER B C 1
ATOM 3246 O O . SER B 1 31 ? 7.711 41.469 6.121 1 64.12 31 SER B O 1
ATOM 3248 N N . LYS B 1 32 ? 7.734 43.531 7.023 1 64.75 32 LYS B N 1
ATOM 3249 C CA . LYS B 1 32 ? 6.332 43.469 7.414 1 64.75 32 LYS B CA 1
ATOM 3250 C C . LYS B 1 32 ? 5.602 44.781 7.047 1 64.75 32 LYS B C 1
ATOM 3252 O O . LYS B 1 32 ? 6.141 45.875 7.23 1 64.75 32 LYS B O 1
ATOM 3257 N N . GLU B 1 33 ? 4.453 44.656 6.418 1 62.22 33 GLU B N 1
ATOM 3258 C CA . GLU B 1 33 ? 3.594 45.812 6.215 1 62.22 33 GLU B CA 1
ATOM 3259 C C . GLU B 1 33 ? 2.879 46.219 7.508 1 62.22 33 GLU B C 1
ATOM 3261 O O . GLU B 1 33 ? 2.238 45.375 8.148 1 62.22 33 GLU B O 1
ATOM 3266 N N . LYS B 1 34 ? 3.188 47.312 8.086 1 61.91 34 LYS B N 1
ATOM 3267 C CA . LYS B 1 34 ? 2.5 47.875 9.242 1 61.91 34 LYS B CA 1
ATOM 3268 C C . LYS B 1 34 ? 1.581 49.031 8.836 1 61.91 34 LYS B C 1
ATOM 3270 O O . LYS B 1 34 ? 2.002 49.938 8.125 1 61.91 34 LYS B O 1
ATOM 3275 N N . ARG B 1 35 ? 0.282 48.938 9.117 1 59.44 35 ARG B N 1
ATOM 3276 C CA . ARG B 1 35 ? -0.641 50.062 8.992 1 59.44 35 ARG B CA 1
ATOM 3277 C C . ARG B 1 35 ? -0.603 50.938 10.234 1 59.44 35 ARG B C 1
ATOM 3279 O O . ARG B 1 35 ? -0.778 50.469 11.352 1 59.44 35 ARG B O 1
ATOM 3286 N N . SER B 1 36 ? 0.061 51.969 10.156 1 54.53 36 SER B N 1
ATOM 3287 C CA . SER B 1 36 ? 0.011 52.938 11.266 1 54.53 36 SER B CA 1
ATOM 3288 C C . SER B 1 36 ? -1.254 53.781 11.211 1 54.53 36 SER B C 1
ATOM 3290 O O . SER B 1 36 ? -1.637 54.25 10.141 1 54.53 36 SER B O 1
ATOM 3292 N N . THR B 1 37 ? -2.088 53.594 12.172 1 49.91 37 THR B N 1
ATOM 3293 C CA . THR B 1 37 ? -3.23 54.469 12.305 1 49.91 37 THR B CA 1
ATOM 3294 C C . THR B 1 37 ? -2.787 55.844 12.789 1 49.91 37 THR B C 1
ATOM 3296 O O . THR B 1 37 ? -2.115 55.969 13.812 1 49.91 37 THR B O 1
ATOM 3299 N N . GLY B 1 38 ? -2.611 56.812 11.93 1 48.81 38 GLY B N 1
ATOM 3300 C CA . GLY B 1 38 ? -2.414 58.188 12.383 1 48.81 38 GLY B CA 1
ATOM 3301 C C . GLY B 1 38 ? -3.477 58.656 13.359 1 48.81 38 GLY B C 1
ATOM 3302 O O . GLY B 1 38 ? -4.539 58.031 13.461 1 48.81 38 GLY B O 1
ATOM 3303 N N . PHE B 1 39 ? -3.08 59.594 14.25 1 49.53 39 PHE B N 1
ATOM 3304 C CA . PHE B 1 39 ? -4.027 60.156 15.188 1 49.53 39 PHE B CA 1
ATOM 3305 C C . PHE B 1 39 ? -5.371 60.406 14.523 1 49.53 39 PHE B C 1
ATOM 3307 O O . PHE B 1 39 ? -6.422 60.25 15.141 1 49.53 39 PHE B O 1
ATOM 3314 N N . LEU B 1 40 ? -5.387 61.312 13.43 1 46.41 40 LEU B N 1
ATOM 3315 C CA . LEU B 1 40 ? -6.676 61.594 12.805 1 46.41 40 LEU B CA 1
ATOM 3316 C C . LEU B 1 40 ? -7.133 60.438 11.93 1 46.41 40 LEU B C 1
ATOM 3318 O O . LEU B 1 40 ? -6.352 59.906 11.148 1 46.41 40 LEU B O 1
ATOM 3322 N N . GLY B 1 41 ? -8.109 59.656 12.312 1 47.16 41 GLY B N 1
ATOM 3323 C CA . GLY B 1 41 ? -8.797 58.438 11.898 1 47.16 41 GLY B CA 1
ATOM 3324 C C . GLY B 1 41 ? -8.719 58.188 10.406 1 47.16 41 GLY B C 1
ATOM 3325 O O . GLY B 1 41 ? -9.273 57.188 9.906 1 47.16 41 GLY B O 1
ATOM 3326 N N . PHE B 1 42 ? -8.516 59.156 9.508 1 50.91 42 PHE B N 1
ATOM 3327 C CA . PHE B 1 42 ? -8.883 59 8.109 1 50.91 42 PHE B CA 1
ATOM 3328 C C . PHE B 1 42 ? -7.785 58.25 7.355 1 50.91 42 PHE B C 1
ATOM 3330 O O . PHE B 1 42 ? -8.07 57.438 6.453 1 50.91 42 PHE B O 1
ATOM 3337 N N . LEU B 1 43 ? -6.574 58.719 7.109 1 50.12 43 LEU B N 1
ATOM 3338 C CA . LEU B 1 43 ? -5.699 58.188 6.059 1 50.12 43 LEU B CA 1
ATOM 3339 C C . LEU B 1 43 ? -4.801 57.094 6.594 1 50.12 43 LEU B C 1
ATOM 3341 O O . LEU B 1 43 ? -3.945 57.312 7.445 1 50.12 43 LEU B O 1
ATOM 3345 N N . LYS B 1 44 ? -5.238 55.875 6.504 1 54.06 44 LYS B N 1
ATOM 3346 C CA . LYS B 1 44 ? -4.426 54.688 6.777 1 54.06 44 LYS B CA 1
ATOM 3347 C C . LYS B 1 44 ? -3.205 54.625 5.863 1 54.06 44 LYS B C 1
ATOM 3349 O O . LYS B 1 44 ? -3.338 54.5 4.648 1 54.06 44 LYS B O 1
ATOM 3354 N N . LYS B 1 45 ? -2.1 55.156 6.293 1 56.94 45 LYS B N 1
ATOM 3355 C CA . LYS B 1 45 ? -0.875 55.031 5.512 1 56.94 45 LYS B CA 1
ATOM 3356 C C . LYS B 1 45 ? -0.233 53.656 5.715 1 56.94 45 LYS B C 1
ATOM 3358 O O . LYS B 1 45 ? -0.083 53.188 6.852 1 56.94 45 LYS B O 1
ATOM 3363 N N . LYS B 1 46 ? -0.149 52.844 4.691 1 59.78 46 LYS B N 1
ATOM 3364 C CA . LYS B 1 46 ? 0.544 51.562 4.621 1 59.78 46 LYS B CA 1
ATOM 3365 C C . LYS B 1 46 ? 2.055 51.75 4.746 1 59.78 46 LYS B C 1
ATOM 3367 O O . LYS B 1 46 ? 2.658 52.5 3.984 1 59.78 46 LYS B O 1
ATOM 3372 N N . ASN B 1 47 ? 2.631 51.25 5.922 1 66 47 ASN B N 1
ATOM 3373 C CA . ASN B 1 47 ? 4.086 51.25 6.055 1 66 47 ASN B CA 1
ATOM 3374 C C . ASN B 1 47 ? 4.641 49.844 6.109 1 66 47 ASN B C 1
ATOM 3376 O O . ASN B 1 47 ? 3.951 48.906 6.543 1 66 47 ASN B O 1
ATOM 3380 N N . ILE B 1 48 ? 5.77 49.656 5.414 1 64.19 48 ILE B N 1
ATOM 3381 C CA . ILE B 1 48 ? 6.496 48.375 5.441 1 64.19 48 ILE B CA 1
ATOM 3382 C C . ILE B 1 48 ? 7.637 48.469 6.457 1 64.19 48 ILE B C 1
ATOM 3384 O O . ILE B 1 48 ? 8.375 49.469 6.492 1 64.19 48 ILE B O 1
ATOM 3388 N N . GLU B 1 49 ? 7.691 47.562 7.355 1 70.94 49 GLU B N 1
ATOM 3389 C CA . GLU B 1 49 ? 8.781 47.406 8.312 1 70.94 49 GLU B CA 1
ATOM 3390 C C . GLU B 1 49 ? 9.766 46.344 7.875 1 70.94 49 GLU B C 1
ATOM 3392 O O . GLU B 1 49 ? 9.367 45.219 7.547 1 70.94 49 GLU B O 1
ATOM 3397 N N . VAL B 1 50 ? 11.023 46.75 7.652 1 66.31 50 VAL B N 1
ATOM 3398 C CA . VAL B 1 50 ? 12.094 45.875 7.215 1 66.31 50 VAL B CA 1
ATOM 3399 C C . VAL B 1 50 ? 13.133 45.719 8.328 1 66.31 50 VAL B C 1
ATOM 3401 O O . VAL B 1 50 ? 13.586 46.719 8.898 1 66.31 50 VAL B O 1
ATOM 3404 N N . VAL B 1 51 ? 13.469 44.531 8.727 1 65.56 51 VAL B N 1
ATOM 3405 C CA . VAL B 1 51 ? 14.586 44.25 9.617 1 65.56 51 VAL B CA 1
ATOM 3406 C C . VAL B 1 51 ? 15.812 43.844 8.797 1 65.56 51 VAL B C 1
ATOM 3408 O O . VAL B 1 51 ? 15.766 42.844 8.047 1 65.56 51 VAL B O 1
ATOM 3411 N N . ALA B 1 52 ? 16.875 44.656 8.82 1 61.47 52 ALA B N 1
ATOM 3412 C CA . ALA B 1 52 ? 18.078 44.438 8.039 1 61.47 52 ALA B CA 1
ATOM 3413 C C . ALA B 1 52 ? 19.297 44.281 8.945 1 61.47 52 ALA B C 1
ATOM 3415 O O . ALA B 1 52 ? 19.328 44.844 10.047 1 61.47 52 ALA B O 1
ATOM 3416 N N . ALA B 1 53 ? 20.312 43.406 8.57 1 62.12 53 ALA B N 1
ATOM 3417 C CA . ALA B 1 53 ? 21.547 43.188 9.328 1 62.12 53 ALA B CA 1
ATOM 3418 C C . ALA B 1 53 ? 22.766 43.438 8.461 1 62.12 53 ALA B C 1
ATOM 3420 O O . ALA B 1 53 ? 22.75 43.188 7.25 1 62.12 53 ALA B O 1
ATOM 3421 N N . VAL B 1 54 ? 23.797 44.156 8.961 1 55.94 54 VAL B N 1
ATOM 3422 C CA . VAL B 1 54 ? 25.078 44.312 8.281 1 55.94 54 VAL B CA 1
ATOM 3423 C C . VAL B 1 54 ? 26.203 43.781 9.156 1 55.94 54 VAL B C 1
ATOM 3425 O O . VAL B 1 54 ? 26.172 43.906 10.383 1 55.94 54 VAL B O 1
ATOM 3428 N N . ASP B 1 55 ? 27.156 42.906 8.547 1 50.84 55 ASP B N 1
ATOM 3429 C CA . ASP B 1 55 ? 28.406 42.531 9.188 1 50.84 55 ASP B CA 1
ATOM 3430 C C . ASP B 1 55 ? 29.375 43.719 9.195 1 50.84 55 ASP B C 1
ATOM 3432 O O . ASP B 1 55 ? 29.547 44.406 8.172 1 50.84 55 ASP B O 1
ATOM 3436 N N . PRO B 1 56 ? 29.844 44.188 10.227 1 43.31 56 PRO B N 1
ATOM 3437 C CA . PRO B 1 56 ? 30.688 45.375 10.281 1 43.31 56 PRO B CA 1
ATOM 3438 C C . PRO B 1 56 ? 32 45.188 9.5 1 43.31 56 PRO B C 1
ATOM 3440 O O . PRO B 1 56 ? 32.656 46.188 9.188 1 43.31 56 PRO B O 1
ATOM 3443 N N . ASN B 1 57 ? 32.781 44.125 9.648 1 39.5 57 ASN B N 1
ATOM 3444 C CA . ASN B 1 57 ? 34.125 44.156 9.133 1 39.5 57 ASN B CA 1
ATOM 3445 C C . ASN B 1 57 ? 34.188 43.844 7.641 1 39.5 57 ASN B C 1
ATOM 3447 O O . ASN B 1 57 ? 34.156 42.656 7.246 1 39.5 57 ASN B O 1
ATOM 3451 N N . PRO B 1 58 ? 33.719 44.75 6.832 1 35.97 58 PRO B N 1
ATOM 3452 C CA . PRO B 1 58 ? 33.969 44.469 5.414 1 35.97 58 PRO B CA 1
ATOM 3453 C C . PRO B 1 58 ? 35.438 44.344 5.086 1 35.97 58 PRO B C 1
ATOM 3455 O O . PRO B 1 58 ? 36.219 45.25 5.363 1 35.97 58 PRO B O 1
ATOM 3458 N N . ILE B 1 59 ? 36.125 43.188 5.254 1 32.44 59 ILE B N 1
ATOM 3459 C CA . ILE B 1 59 ? 37.531 43.094 4.836 1 32.44 59 ILE B CA 1
ATOM 3460 C C . ILE B 1 59 ? 37.688 43.594 3.406 1 32.44 59 ILE B C 1
ATOM 3462 O O . ILE B 1 59 ? 37.125 43 2.469 1 32.44 59 ILE B O 1
ATOM 3466 N N . TYR B 1 60 ? 37.625 44.906 3.186 1 30.44 60 TYR B N 1
ATOM 3467 C CA . TYR B 1 60 ? 38.031 45.469 1.896 1 30.44 60 TYR B CA 1
ATOM 3468 C C . TYR B 1 60 ? 39.469 45.125 1.558 1 30.44 60 TYR B C 1
ATOM 3470 O O . TYR B 1 60 ? 40.406 45.625 2.199 1 30.44 60 TYR B O 1
ATOM 3478 N N . ASN B 1 61 ? 39.844 43.844 1.316 1 28.12 61 ASN B N 1
ATOM 3479 C CA . ASN B 1 61 ? 41.219 43.719 0.816 1 28.12 61 ASN B CA 1
ATOM 3480 C C . ASN B 1 61 ? 41.438 44.562 -0.427 1 28.12 61 ASN B C 1
ATOM 3482 O O . ASN B 1 61 ? 40.812 44.344 -1.464 1 28.12 61 ASN B O 1
ATOM 3486 N N . LYS B 1 62 ? 41.75 45.812 -0.294 1 28.98 62 LYS B N 1
ATOM 3487 C CA . LYS B 1 62 ? 42.25 46.719 -1.322 1 28.98 62 LYS B CA 1
ATOM 3488 C C . LYS B 1 62 ? 43.469 46.156 -2.012 1 28.98 62 LYS B C 1
ATOM 3490 O O . LYS B 1 62 ? 44.562 46.188 -1.438 1 28.98 62 LYS B O 1
ATOM 3495 N N . GLN B 1 63 ? 43.375 45 -2.723 1 27.56 63 GLN B N 1
ATOM 3496 C CA . GLN B 1 63 ? 44.562 44.625 -3.473 1 27.56 63 GLN B CA 1
ATOM 3497 C C . GLN B 1 63 ? 44.969 45.719 -4.453 1 27.56 63 GLN B C 1
ATOM 3499 O O . GLN B 1 63 ? 44.156 46.125 -5.293 1 27.56 63 GLN B O 1
ATOM 3504 N N . THR B 1 64 ? 45.781 46.656 -4.039 1 25.05 64 THR B N 1
ATOM 3505 C CA . THR B 1 64 ? 46.5 47.656 -4.797 1 25.05 64 THR B CA 1
ATOM 3506 C C . THR B 1 64 ? 47.156 47.062 -6.047 1 25.05 64 THR B C 1
ATOM 3508 O O . THR B 1 64 ? 47.875 46.062 -5.961 1 25.05 64 THR B O 1
ATOM 3511 N N . THR B 1 65 ? 46.594 47.375 -7.254 1 25.31 65 THR B N 1
ATOM 3512 C CA . THR B 1 65 ? 46.969 47 -8.617 1 25.31 65 THR B CA 1
ATOM 3513 C C . THR B 1 65 ? 48.344 47.531 -8.977 1 25.31 65 THR B C 1
ATOM 3515 O O . THR B 1 65 ? 48.688 47.562 -10.156 1 25.31 65 THR B O 1
ATOM 3518 N N . GLU B 1 66 ? 49.375 47.531 -8.117 1 24.44 66 GLU B N 1
ATOM 3519 C CA . GLU B 1 66 ? 50.594 48.156 -8.664 1 24.44 66 GLU B CA 1
ATOM 3520 C C . GLU B 1 66 ? 51 47.469 -9.969 1 24.44 66 GLU B C 1
ATOM 3522 O O . GLU B 1 66 ? 51 46.25 -10.078 1 24.44 66 GLU B O 1
ATOM 3527 N N . SER B 1 67 ? 51.094 48.281 -11.055 1 24.36 67 SER B N 1
ATOM 3528 C CA . SER B 1 67 ? 51.344 48.094 -12.484 1 24.36 67 SER B CA 1
ATOM 3529 C C . SER B 1 67 ? 52.75 47.594 -12.766 1 24.36 67 SER B C 1
ATOM 3531 O O . SER B 1 67 ? 53.188 47.562 -13.914 1 24.36 67 SER B O 1
ATOM 3533 N N . LYS B 1 68 ? 53.531 47.156 -11.82 1 24.88 68 LYS B N 1
ATOM 3534 C CA . LYS B 1 68 ? 54.938 47.156 -12.273 1 24.88 68 LYS B CA 1
ATOM 3535 C C . LYS B 1 68 ? 55.125 46.25 -13.477 1 24.88 68 LYS B C 1
ATOM 3537 O O . LYS B 1 68 ? 54.469 45.219 -13.586 1 24.88 68 LYS B O 1
ATOM 3542 N N . GLY B 1 69 ? 55.938 46.688 -14.508 1 24.12 69 GLY B N 1
ATOM 3543 C CA . GLY B 1 69 ? 56.312 46.438 -15.891 1 24.12 69 GLY B CA 1
ATOM 3544 C C . GLY B 1 69 ? 56.844 45.031 -16.125 1 24.12 69 GLY B C 1
ATOM 3545 O O . GLY B 1 69 ? 56.562 44.406 -17.141 1 24.12 69 GLY B O 1
ATOM 3546 N N . GLN B 1 70 ? 57.969 44.719 -15.477 1 26.66 70 GLN B N 1
ATOM 3547 C CA . GLN B 1 70 ? 59.031 44.031 -16.234 1 26.66 70 GLN B CA 1
ATOM 3548 C C . GLN B 1 70 ? 58.656 42.562 -16.516 1 26.66 70 GLN B C 1
ATOM 3550 O O . GLN B 1 70 ? 58.156 41.875 -15.617 1 26.66 70 GLN B O 1
ATOM 3555 N N . PHE B 1 71 ? 58.656 42.094 -17.797 1 24.73 71 PHE B N 1
ATOM 3556 C CA . PHE B 1 71 ? 58.188 40.938 -18.547 1 24.73 71 PHE B CA 1
ATOM 3557 C C . PHE B 1 71 ? 58.938 39.688 -18.125 1 24.73 71 PHE B C 1
ATOM 3559 O O . PHE B 1 71 ? 58.719 38.625 -18.688 1 24.73 71 PHE B O 1
ATOM 3566 N N . SER B 1 72 ? 59.906 39.781 -17.172 1 27.08 72 SER B N 1
ATOM 3567 C CA . SER B 1 72 ? 60.812 38.656 -17.406 1 27.08 72 SER B CA 1
ATOM 3568 C C . SER B 1 72 ? 60.062 37.312 -17.297 1 27.08 72 SER B C 1
ATOM 3570 O O . SER B 1 72 ? 59.188 37.156 -16.469 1 27.08 72 SER B O 1
ATOM 3572 N N . LEU B 1 73 ? 60.219 36.406 -18.312 1 25.86 73 LEU B N 1
ATOM 3573 C CA . LEU B 1 73 ? 59.594 35.156 -18.781 1 25.86 73 LEU B CA 1
ATOM 3574 C C . LEU B 1 73 ? 59.594 34.094 -17.688 1 25.86 73 LEU B C 1
ATOM 3576 O O . LEU B 1 73 ? 59.219 32.969 -17.922 1 25.86 73 LEU B O 1
ATOM 3580 N N . ASN B 1 74 ? 60.406 34.438 -16.547 1 26.81 74 ASN B N 1
ATOM 3581 C CA . ASN B 1 74 ? 60.844 33.156 -15.961 1 26.81 74 ASN B CA 1
ATOM 3582 C C . ASN B 1 74 ? 59.656 32.281 -15.562 1 26.81 74 ASN B C 1
ATOM 3584 O O . ASN B 1 74 ? 58.562 32.781 -15.398 1 26.81 74 ASN B O 1
ATOM 3588 N N . GLN B 1 75 ? 60 30.953 -15.234 1 28.73 75 GLN B N 1
ATOM 3589 C CA . GLN B 1 75 ? 59.312 29.672 -15 1 28.73 75 GLN B CA 1
ATOM 3590 C C . GLN B 1 75 ? 58.344 29.781 -13.836 1 28.73 75 GLN B C 1
ATOM 3592 O O . GLN B 1 75 ? 58.75 29.938 -12.688 1 28.73 75 GLN B O 1
ATOM 3597 N N . ASP B 1 76 ? 57.312 30.531 -13.93 1 28.66 76 ASP B N 1
ATOM 3598 C CA . ASP B 1 76 ? 56.438 30.906 -12.812 1 28.66 76 ASP B CA 1
ATOM 3599 C C . ASP B 1 76 ? 55.875 29.672 -12.125 1 28.66 76 ASP B C 1
ATOM 3601 O O . ASP B 1 76 ? 55.344 28.766 -12.789 1 28.66 76 ASP B O 1
ATOM 3605 N N . PRO B 1 77 ? 56.406 29.344 -10.906 1 29.53 77 PRO B N 1
ATOM 3606 C CA . PRO B 1 77 ? 55.875 28.234 -10.109 1 29.53 77 PRO B CA 1
ATOM 3607 C C . PRO B 1 77 ? 54.344 28.234 -10.039 1 29.53 77 PRO B C 1
ATOM 3609 O O . PRO B 1 77 ? 53.719 29.297 -10.188 1 29.53 77 PRO B O 1
ATOM 3612 N N . LEU B 1 78 ? 53.719 27.094 -10.312 1 28.33 78 LEU B N 1
ATOM 3613 C CA . LEU B 1 78 ? 52.312 26.734 -10.234 1 28.33 78 LEU B CA 1
ATOM 3614 C C . LEU B 1 78 ? 51.688 27.25 -8.953 1 28.33 78 LEU B C 1
ATOM 3616 O O . LEU B 1 78 ? 52.094 26.844 -7.855 1 28.33 78 LEU B O 1
ATOM 3620 N N . ILE B 1 79 ? 51.5 28.594 -8.836 1 29.45 79 ILE B N 1
ATOM 3621 C CA . ILE B 1 79 ? 50.688 29.125 -7.734 1 29.45 79 ILE B CA 1
ATOM 3622 C C . ILE B 1 79 ? 49.375 28.344 -7.633 1 29.45 79 ILE B C 1
ATOM 3624 O O . ILE B 1 79 ? 48.594 28.344 -8.578 1 29.45 79 ILE B O 1
ATOM 3628 N N . ARG B 1 80 ? 49.469 27.219 -6.871 1 28.89 80 ARG B N 1
ATOM 3629 C CA . ARG B 1 80 ? 48.281 26.516 -6.41 1 28.89 80 ARG B CA 1
ATOM 3630 C C . ARG B 1 80 ? 47.219 27.5 -5.898 1 28.89 80 ARG B C 1
ATOM 3632 O O . ARG B 1 80 ? 47.5 28.281 -4.984 1 28.89 80 ARG B O 1
ATOM 3639 N N . ASN B 1 81 ? 46.406 27.984 -6.812 1 29.23 81 ASN B N 1
ATOM 3640 C CA . ASN B 1 81 ? 45.219 28.781 -6.539 1 29.23 81 ASN B CA 1
ATOM 3641 C C . ASN B 1 81 ? 44.406 28.188 -5.402 1 29.23 81 ASN B C 1
ATOM 3643 O O . ASN B 1 81 ? 43.844 27.078 -5.531 1 29.23 81 ASN B O 1
ATOM 3647 N N . GLU B 1 82 ? 44.875 28.375 -4.199 1 31.22 82 GLU B N 1
ATOM 3648 C CA . GLU B 1 82 ? 44.094 28.156 -2.994 1 31.22 82 GLU B CA 1
ATOM 3649 C C . GLU B 1 82 ? 42.75 28.906 -3.059 1 31.22 82 GLU B C 1
ATOM 3651 O O . GLU B 1 82 ? 42.125 29.156 -2.027 1 31.22 82 GLU B O 1
ATOM 3656 N N . HIS B 1 83 ? 42.406 29.406 -4.227 1 32.75 83 HIS B N 1
ATOM 3657 C CA . HIS B 1 83 ? 41.188 30.219 -4.168 1 32.75 83 HIS B CA 1
ATOM 3658 C C . HIS B 1 83 ? 39.969 29.391 -3.787 1 32.75 83 HIS B C 1
ATOM 3660 O O . HIS B 1 83 ? 38.875 29.906 -3.662 1 32.75 83 HIS B O 1
ATOM 3666 N N . THR B 1 84 ? 40.094 28.109 -3.99 1 34 84 THR B N 1
ATOM 3667 C CA . THR B 1 84 ? 38.781 27.469 -3.982 1 34 84 THR B CA 1
ATOM 3668 C C . THR B 1 84 ? 38.219 27.375 -2.559 1 34 84 THR B C 1
ATOM 3670 O O . THR B 1 84 ? 37.094 26.906 -2.35 1 34 84 THR B O 1
ATOM 3673 N N . SER B 1 85 ? 39.125 27.5 -1.511 1 34.56 85 SER B N 1
ATOM 3674 C CA . SER B 1 85 ? 38.562 27.109 -0.221 1 34.56 85 SER B CA 1
ATOM 3675 C C . SER B 1 85 ? 37.719 28.219 0.381 1 34.56 85 SER B C 1
ATOM 3677 O O . SER B 1 85 ? 37.062 28.031 1.412 1 34.56 85 SER B O 1
ATOM 3679 N N . LYS B 1 86 ? 37.938 29.484 0.004 1 37.12 86 LYS B N 1
ATOM 3680 C CA . LYS B 1 86 ? 37.25 30.547 0.74 1 37.12 86 LYS B CA 1
ATOM 3681 C C . LYS B 1 86 ? 35.781 30.609 0.392 1 37.12 86 LYS B C 1
ATOM 3683 O O . LYS B 1 86 ? 34.969 31.141 1.163 1 37.12 86 LYS B O 1
ATOM 3688 N N . SER B 1 87 ? 35.406 30.234 -0.833 1 36.84 87 SER B N 1
ATOM 3689 C CA . SER B 1 87 ? 34 30.344 -1.162 1 36.84 87 SER B CA 1
ATOM 3690 C C . SER B 1 87 ? 33.156 29.344 -0.374 1 36.84 87 SER B C 1
ATOM 3692 O O . SER B 1 87 ? 31.969 29.562 -0.117 1 36.84 87 SER B O 1
ATOM 3694 N N . LYS B 1 88 ? 33.812 28.312 0.182 1 40.75 88 LYS B N 1
ATOM 3695 C CA . LYS B 1 88 ? 33.094 27.312 0.94 1 40.75 88 LYS B CA 1
ATOM 3696 C C . LYS B 1 88 ? 32.781 27.797 2.355 1 40.75 88 LYS B C 1
ATOM 3698 O O . LYS B 1 88 ? 31.828 27.328 2.986 1 40.75 88 LYS B O 1
ATOM 3703 N N . GLU B 1 89 ? 33.625 28.625 2.891 1 40.72 89 GLU B N 1
ATOM 3704 C CA . GLU B 1 89 ? 33.438 29.078 4.266 1 40.72 89 GLU B CA 1
ATOM 3705 C C . GLU B 1 89 ? 32.312 30.094 4.379 1 40.72 89 GLU B C 1
ATOM 3707 O O . GLU B 1 89 ? 31.562 30.094 5.352 1 40.72 89 GLU B O 1
ATOM 3712 N N . TYR B 1 90 ? 32.219 30.984 3.414 1 39.38 90 TYR B N 1
ATOM 3713 C CA . TYR B 1 90 ? 31.156 31.984 3.43 1 39.38 90 TYR B CA 1
ATOM 3714 C C . TYR B 1 90 ? 29.781 31.328 3.32 1 39.38 90 TYR B C 1
ATOM 3716 O O . TYR B 1 90 ? 28.828 31.766 3.971 1 39.38 90 TYR B O 1
ATOM 3724 N N . ASP B 1 91 ? 29.734 30.25 2.637 1 47.25 91 ASP B N 1
ATOM 3725 C CA . ASP B 1 91 ? 28.469 29.531 2.439 1 47.25 91 ASP B CA 1
ATOM 3726 C C . ASP B 1 91 ? 28.016 28.859 3.729 1 47.25 91 ASP B C 1
ATOM 3728 O O . ASP B 1 91 ? 26.828 28.859 4.055 1 47.25 91 ASP B O 1
ATOM 3732 N N . SER B 1 92 ? 28.984 28.531 4.512 1 51.88 92 SER B N 1
ATOM 3733 C CA . SER B 1 92 ? 28.656 27.875 5.77 1 51.88 92 SER B CA 1
ATOM 3734 C C . SER B 1 92 ? 28.188 28.891 6.812 1 51.88 92 SER B C 1
ATOM 3736 O O . SER B 1 92 ? 27.25 28.625 7.566 1 51.88 92 SER B O 1
ATOM 3738 N N . GLU B 1 93 ? 28.828 30.047 6.859 1 45.69 93 GLU B N 1
ATOM 3739 C CA . GLU B 1 93 ? 28.469 31.047 7.852 1 45.69 93 GLU B CA 1
ATOM 3740 C C . GLU B 1 93 ? 27.094 31.641 7.57 1 45.69 93 GLU B C 1
ATOM 3742 O O . GLU B 1 93 ? 26.297 31.828 8.492 1 45.69 93 GLU B O 1
ATOM 3747 N N . LEU B 1 94 ? 26.781 31.953 6.379 1 47.62 94 LEU B N 1
ATOM 3748 C CA . LEU B 1 94 ? 25.453 32.438 5.984 1 47.62 94 LEU B CA 1
ATOM 3749 C C . LEU B 1 94 ? 24.391 31.375 6.266 1 47.62 94 LEU B C 1
ATOM 3751 O O . LEU B 1 94 ? 23.312 31.703 6.762 1 47.62 94 LEU B O 1
ATOM 3755 N N . LEU B 1 95 ? 24.688 30.234 6.059 1 52.53 95 LEU B N 1
ATOM 3756 C CA . LEU B 1 95 ? 23.75 29.141 6.355 1 52.53 95 LEU B CA 1
ATOM 3757 C C . LEU B 1 95 ? 23.5 29.047 7.852 1 52.53 95 LEU B C 1
ATOM 3759 O O . LEU B 1 95 ? 22.359 28.812 8.273 1 52.53 95 LEU B O 1
ATOM 3763 N N . GLU B 1 96 ? 24.578 29.172 8.594 1 53.06 96 GLU B N 1
ATOM 3764 C CA . GLU B 1 96 ? 24.453 29.156 10.047 1 53.06 96 GLU B CA 1
ATOM 3765 C C . GLU B 1 96 ? 23.625 30.344 10.531 1 53.06 96 GLU B C 1
ATOM 3767 O O . GLU B 1 96 ? 22.797 30.219 11.445 1 53.06 96 GLU B O 1
ATOM 3772 N N . GLU B 1 97 ? 23.781 31.422 9.961 1 47.91 97 GLU B N 1
ATOM 3773 C CA . GLU B 1 97 ? 23.047 32.625 10.328 1 47.91 97 GLU B CA 1
ATOM 3774 C C . GLU B 1 97 ? 21.562 32.469 9.969 1 47.91 97 GLU B C 1
ATOM 3776 O O . GLU B 1 97 ? 20.688 32.875 10.75 1 47.91 97 GLU B O 1
ATOM 3781 N N . ILE B 1 98 ? 21.297 31.922 8.938 1 51.03 98 ILE B N 1
ATOM 3782 C CA . ILE B 1 98 ? 19.922 31.672 8.516 1 51.03 98 ILE B CA 1
ATOM 3783 C C . ILE B 1 98 ? 19.266 30.688 9.469 1 51.03 98 ILE B C 1
ATOM 3785 O O . ILE B 1 98 ? 18.109 30.875 9.875 1 51.03 98 ILE B O 1
ATOM 3789 N N . ARG B 1 99 ? 20.047 29.766 9.805 1 54.28 99 ARG B N 1
ATOM 3790 C CA . ARG B 1 99 ? 19.531 28.797 10.766 1 54.28 99 ARG B CA 1
ATOM 3791 C C . ARG B 1 99 ? 19.219 29.453 12.109 1 54.28 99 ARG B C 1
ATOM 3793 O O . ARG B 1 99 ? 18.188 29.188 12.727 1 54.28 99 ARG B O 1
ATOM 3800 N N . ASP B 1 100 ? 20.156 30.203 12.602 1 50.34 100 ASP B N 1
ATOM 3801 C CA . ASP B 1 100 ? 19.984 30.922 13.867 1 50.34 100 ASP B CA 1
ATOM 3802 C C . ASP B 1 100 ? 18.781 31.859 13.812 1 50.34 100 ASP B C 1
ATOM 3804 O O . ASP B 1 100 ? 18.016 31.953 14.773 1 50.34 100 ASP B O 1
ATOM 3808 N N . LEU B 1 101 ? 18.641 32.469 12.805 1 44.81 101 LEU B N 1
ATOM 3809 C CA . LEU B 1 101 ? 17.5 33.344 12.609 1 44.81 101 LEU B CA 1
ATOM 3810 C C . LEU B 1 101 ? 16.188 32.562 12.555 1 44.81 101 LEU B C 1
ATOM 3812 O O . LEU B 1 101 ? 15.188 33 13.133 1 44.81 101 LEU B O 1
ATOM 3816 N N . LYS B 1 102 ? 16.266 31.547 11.914 1 46.28 102 LYS B N 1
ATOM 3817 C CA . LYS B 1 102 ? 15.102 30.672 11.883 1 46.28 102 LYS B CA 1
ATOM 3818 C C . LYS B 1 102 ? 14.734 30.203 13.281 1 46.28 102 LYS B C 1
ATOM 3820 O O . LYS B 1 102 ? 13.555 30.156 13.648 1 46.28 102 LYS B O 1
ATOM 3825 N N . GLU B 1 103 ? 15.75 29.828 13.969 1 48.19 103 GLU B N 1
ATOM 3826 C CA . GLU B 1 103 ? 15.531 29.406 15.352 1 48.19 103 GLU B CA 1
ATOM 3827 C C . GLU B 1 103 ? 14.914 30.516 16.188 1 48.19 103 GLU B C 1
ATOM 3829 O O . GLU B 1 103 ? 14.047 30.281 17.031 1 48.19 103 GLU B O 1
ATOM 3834 N N . GLN B 1 104 ? 15.477 31.594 16.047 1 41.91 104 GLN B N 1
ATOM 3835 C CA . GLN B 1 104 ? 14.945 32.75 16.766 1 41.91 104 GLN B CA 1
ATOM 3836 C C . GLN B 1 104 ? 13.523 33.062 16.297 1 41.91 104 GLN B C 1
ATOM 3838 O O . GLN B 1 104 ? 12.688 33.5 17.109 1 41.91 104 GLN B O 1
ATOM 3843 N N . LEU B 1 105 ? 13.398 32.875 15.039 1 40.38 105 LEU B N 1
ATOM 3844 C CA . LEU B 1 105 ? 12.062 33.094 14.492 1 40.38 105 LEU B CA 1
ATOM 3845 C C . LEU B 1 105 ? 11.148 31.922 14.852 1 40.38 105 LEU B C 1
ATOM 3847 O O . LEU B 1 105 ? 9.938 32.094 15.016 1 40.38 105 LEU B O 1
ATOM 3851 N N . THR B 1 106 ? 11.695 30.719 14.867 1 42.78 106 THR B N 1
ATOM 3852 C CA . THR B 1 106 ? 10.922 29.562 15.312 1 42.78 106 THR B CA 1
ATOM 3853 C C . THR B 1 106 ? 10.43 29.766 16.734 1 42.78 106 THR B C 1
ATOM 3855 O O . THR B 1 106 ? 9.422 29.172 17.141 1 42.78 106 THR B O 1
ATOM 3858 N N . LEU B 1 107 ? 11.203 30.375 17.594 1 37.53 107 LEU B N 1
ATOM 3859 C CA . LEU B 1 107 ? 10.672 30.656 18.922 1 37.53 107 LEU B CA 1
ATOM 3860 C C . LEU B 1 107 ? 9.391 31.469 18.828 1 37.53 107 LEU B C 1
ATOM 3862 O O . LEU B 1 107 ? 8.672 31.625 19.828 1 37.53 107 LEU B O 1
ATOM 3866 N N . LYS B 1 108 ? 9.258 32.469 17.844 1 40.09 108 LYS B N 1
ATOM 3867 C CA . LYS B 1 108 ? 7.949 33.062 17.625 1 40.09 108 LYS B CA 1
ATOM 3868 C C . LYS B 1 108 ? 7.031 32.125 16.844 1 40.09 108 LYS B C 1
ATOM 3870 O O . LYS B 1 108 ? 7.27 31.859 15.664 1 40.09 108 LYS B O 1
ATOM 3875 N N . GLN B 1 109 ? 6.387 31.172 17.469 1 39.5 109 GLN B N 1
ATOM 3876 C CA . GLN B 1 109 ? 5.629 29.969 17.125 1 39.5 109 GLN B CA 1
ATOM 3877 C C . GLN B 1 109 ? 4.906 30.141 15.797 1 39.5 109 GLN B C 1
ATOM 3879 O O . GLN B 1 109 ? 4.883 29.219 14.977 1 39.5 109 GLN B O 1
ATOM 3884 N N . GLU B 1 110 ? 3.65 30.922 15.859 1 40.19 110 GLU B N 1
ATOM 3885 C CA . GLU B 1 110 ? 2.533 30.906 14.922 1 40.19 110 GLU B CA 1
ATOM 3886 C C . GLU B 1 110 ? 2.896 31.625 13.625 1 40.19 110 GLU B C 1
ATOM 3888 O O . GLU B 1 110 ? 2.039 31.828 12.758 1 40.19 110 GLU B O 1
ATOM 3893 N N . THR B 1 111 ? 3.951 32.438 13.469 1 38.72 111 THR B N 1
ATOM 3894 C CA . THR B 1 111 ? 4.051 33.188 12.227 1 38.72 111 THR B CA 1
ATOM 3895 C C . THR B 1 111 ? 4.48 32.281 11.07 1 38.72 111 THR B C 1
ATOM 3897 O O . THR B 1 111 ? 5.562 31.703 11.102 1 38.72 111 THR B O 1
ATOM 3900 N N . LYS B 1 112 ? 3.656 31.703 10.422 1 46.78 112 LYS B N 1
ATOM 3901 C CA . LYS B 1 112 ? 4.043 31.156 9.125 1 46.78 112 LYS B CA 1
ATOM 3902 C C . LYS B 1 112 ? 5.176 31.969 8.5 1 46.78 112 LYS B C 1
ATOM 3904 O O . LYS B 1 112 ? 5.039 33.188 8.297 1 46.78 112 LYS B O 1
ATOM 3909 N N . THR B 1 113 ? 6.434 31.797 8.781 1 53.38 113 THR B N 1
ATOM 3910 C CA . THR B 1 113 ? 7.516 32.375 8 1 53.38 113 THR B CA 1
ATOM 3911 C C . THR B 1 113 ? 7.086 32.594 6.555 1 53.38 113 THR B C 1
ATOM 3913 O O . THR B 1 113 ? 6.672 31.641 5.883 1 53.38 113 THR B O 1
ATOM 3916 N N . GLN B 1 114 ? 6.516 33.688 6.215 1 72.62 114 GLN B N 1
ATOM 3917 C CA . GLN B 1 114 ? 6.07 34 4.859 1 72.62 114 GLN B CA 1
ATOM 3918 C C . GLN B 1 114 ? 7.23 33.938 3.869 1 72.62 114 GLN B C 1
ATOM 3920 O O . GLN B 1 114 ? 8.125 34.781 3.895 1 72.62 114 GLN B O 1
ATOM 3925 N N . TYR B 1 115 ? 7.562 32.875 3.314 1 85.69 115 TYR B N 1
ATOM 3926 C CA . TYR B 1 115 ? 8.508 32.719 2.217 1 85.69 115 TYR B CA 1
ATOM 3927 C C . TYR B 1 115 ? 8.172 33.656 1.064 1 85.69 115 TYR B C 1
ATOM 3929 O O . TYR B 1 115 ? 7.008 34 0.862 1 85.69 115 TYR B O 1
ATOM 3937 N N . PRO B 1 116 ? 9.305 34.188 0.445 1 87.69 116 PRO B N 1
ATOM 3938 C CA . PRO B 1 116 ? 8.992 34.781 -0.858 1 87.69 116 PRO B CA 1
ATOM 3939 C C . PRO B 1 116 ? 8.141 33.844 -1.732 1 87.69 116 PRO B C 1
ATOM 3941 O O . PRO B 1 116 ? 8.203 32.625 -1.594 1 87.69 116 PRO B O 1
ATOM 3944 N N . LYS B 1 117 ? 7.422 34.469 -2.625 1 88.81 117 LYS B N 1
ATOM 3945 C CA . LYS B 1 117 ? 6.422 33.75 -3.424 1 88.81 117 LYS B CA 1
ATOM 3946 C C . LYS B 1 117 ? 7.027 32.531 -4.117 1 88.81 117 LYS B C 1
ATOM 3948 O O . LYS B 1 117 ? 6.449 31.453 -4.094 1 88.81 117 LYS B O 1
ATOM 3953 N N . VAL B 1 118 ? 8.164 32.75 -4.707 1 89.75 118 VAL B N 1
ATOM 3954 C CA . VAL B 1 118 ? 8.766 31.688 -5.496 1 89.75 118 VAL B CA 1
ATOM 3955 C C . VAL B 1 118 ? 9.203 30.547 -4.578 1 89.75 118 VAL B C 1
ATOM 3957 O O . VAL B 1 118 ? 9.086 29.375 -4.93 1 89.75 118 VAL B O 1
ATOM 3960 N N . ILE B 1 119 ? 9.688 30.875 -3.387 1 92.94 119 ILE B N 1
ATOM 3961 C CA . ILE B 1 119 ? 10.117 29.875 -2.422 1 92.94 119 ILE B CA 1
ATOM 3962 C C . ILE B 1 119 ? 8.891 29.172 -1.817 1 92.94 119 ILE B C 1
ATOM 3964 O O . ILE B 1 119 ? 8.922 27.969 -1.551 1 92.94 119 ILE B O 1
ATOM 3968 N N . GLU B 1 120 ? 7.887 29.953 -1.669 1 93.5 120 GLU B N 1
ATOM 3969 C CA . GLU B 1 120 ? 6.629 29.391 -1.174 1 93.5 120 GLU B CA 1
ATOM 3970 C C . GLU B 1 120 ? 6.066 28.359 -2.145 1 93.5 120 GLU B C 1
ATOM 3972 O O . GLU B 1 120 ? 5.508 27.344 -1.723 1 93.5 120 GLU B O 1
ATOM 3977 N N . GLU B 1 121 ? 6.219 28.609 -3.336 1 93 121 GLU B N 1
ATOM 3978 C CA . GLU B 1 121 ? 5.781 27.656 -4.355 1 93 121 GLU B CA 1
ATOM 3979 C C . GLU B 1 121 ? 6.523 26.328 -4.23 1 93 121 GLU B C 1
ATOM 3981 O O . GLU B 1 121 ? 5.914 25.266 -4.293 1 93 121 GLU B O 1
ATOM 3986 N N . VAL B 1 122 ? 7.789 26.422 -4.031 1 94.44 122 VAL B N 1
ATOM 3987 C CA . VAL B 1 122 ? 8.609 25.234 -3.869 1 94.44 122 VAL B CA 1
ATOM 3988 C C . VAL B 1 122 ? 8.211 24.5 -2.59 1 94.44 122 VAL B C 1
ATOM 3990 O O . VAL B 1 122 ? 8.078 23.281 -2.58 1 94.44 122 VAL B O 1
ATOM 3993 N N . ASN B 1 123 ? 8.031 25.297 -1.565 1 95.06 123 ASN B N 1
ATOM 3994 C CA . ASN B 1 123 ? 7.59 24.734 -0.29 1 95.06 123 ASN B CA 1
ATOM 3995 C C . ASN B 1 123 ? 6.285 23.953 -0.435 1 95.06 123 ASN B C 1
ATOM 3997 O O . ASN B 1 123 ? 6.184 22.812 0.012 1 95.06 123 ASN B O 1
ATOM 4001 N N . ASN B 1 124 ? 5.355 24.562 -1.089 1 95.06 124 ASN B N 1
ATOM 4002 C CA . ASN B 1 124 ? 4.047 23.953 -1.284 1 95.06 124 ASN B CA 1
ATOM 4003 C C . ASN B 1 124 ? 4.141 22.703 -2.148 1 95.06 124 ASN B C 1
ATOM 4005 O O . ASN B 1 124 ? 3.473 21.703 -1.877 1 95.06 124 ASN B O 1
ATOM 4009 N N . TYR B 1 125 ? 4.938 22.766 -3.082 1 95.56 125 TYR B N 1
ATOM 4010 C CA . TYR B 1 125 ? 5.129 21.609 -3.961 1 95.56 125 TYR B CA 1
ATOM 4011 C C . TYR B 1 125 ? 5.672 20.422 -3.184 1 95.56 125 TYR B C 1
ATOM 4013 O O . TYR B 1 125 ? 5.152 19.312 -3.295 1 95.56 125 TYR B O 1
ATOM 4021 N N . LEU B 1 126 ? 6.672 20.672 -2.412 1 97 126 LEU B N 1
ATOM 4022 C CA . LEU B 1 126 ? 7.297 19.609 -1.641 1 97 126 LEU B CA 1
ATOM 4023 C C . LEU B 1 126 ? 6.328 19.047 -0.611 1 97 126 LEU B C 1
ATOM 4025 O O . LEU B 1 126 ? 6.309 17.828 -0.375 1 97 126 LEU B O 1
ATOM 4029 N N . GLN B 1 127 ? 5.547 19.938 -0.023 1 95.44 127 GLN B N 1
ATOM 4030 C CA . GLN B 1 127 ? 4.504 19.453 0.88 1 95.44 127 GLN B CA 1
ATOM 4031 C C . GLN B 1 127 ? 3.52 18.547 0.153 1 95.44 127 GLN B C 1
ATOM 4033 O O . GLN B 1 127 ? 3.139 17.484 0.674 1 95.44 127 GLN B O 1
ATOM 4038 N N . GLY B 1 128 ? 3.193 18.938 -1.004 1 94.69 128 GLY B N 1
ATOM 4039 C CA . GLY B 1 128 ? 2.307 18.141 -1.828 1 94.69 128 GLY B CA 1
ATOM 4040 C C . GLY B 1 128 ? 2.9 16.797 -2.203 1 94.69 128 GLY B C 1
ATOM 4041 O O . GLY B 1 128 ? 2.17 15.812 -2.387 1 94.69 128 GLY B O 1
ATOM 4042 N N . GLN B 1 129 ? 4.184 16.734 -2.213 1 96 129 GLN B N 1
ATOM 4043 C CA . GLN B 1 129 ? 4.895 15.5 -2.525 1 96 129 GLN B CA 1
ATOM 4044 C C . GLN B 1 129 ? 5 14.602 -1.296 1 96 129 GLN B C 1
ATOM 4046 O O . GLN B 1 129 ? 5.426 13.453 -1.397 1 96 129 GLN B O 1
ATOM 4051 N N . GLY B 1 130 ? 4.602 15.094 -0.201 1 95.5 130 GLY B N 1
ATOM 4052 C CA . GLY B 1 130 ? 4.66 14.32 1.029 1 95.5 130 GLY B CA 1
ATOM 4053 C C . GLY B 1 130 ? 6.004 14.414 1.729 1 95.5 130 GLY B C 1
ATOM 4054 O O . GLY B 1 130 ? 6.367 13.523 2.508 1 95.5 130 GLY B O 1
ATOM 4055 N N . VAL B 1 131 ? 6.75 15.469 1.431 1 97.5 131 VAL B N 1
ATOM 4056 C CA . VAL B 1 131 ? 8.016 15.672 2.129 1 97.5 131 VAL B CA 1
ATOM 4057 C C . VAL B 1 131 ? 7.754 16.297 3.498 1 97.5 131 VAL B C 1
ATOM 4059 O O . VAL B 1 131 ? 6.945 17.219 3.623 1 97.5 131 VAL B O 1
ATOM 4062 N N . SER B 1 132 ? 8.383 15.742 4.457 1 96.19 132 SER B N 1
ATOM 4063 C CA . SER B 1 132 ? 8.188 16.234 5.816 1 96.19 132 SER B CA 1
ATOM 4064 C C . SER B 1 132 ? 8.727 17.656 5.977 1 96.19 132 SER B C 1
ATOM 4066 O O . SER B 1 132 ? 9.695 18.031 5.305 1 96.19 132 SER B O 1
ATOM 4068 N N . GLN B 1 133 ? 8.172 18.359 6.895 1 93.75 133 GLN B N 1
ATOM 4069 C CA . GLN B 1 133 ? 8.523 19.766 7.074 1 93.75 133 GLN B CA 1
ATOM 4070 C C . GLN B 1 133 ? 9.984 19.922 7.48 1 93.75 133 GLN B C 1
ATOM 4072 O O . GLN B 1 133 ? 10.664 20.859 7.031 1 93.75 133 GLN B O 1
ATOM 4077 N N . SER B 1 134 ? 10.414 19.078 8.297 1 94.81 134 SER B N 1
ATOM 4078 C CA . SER B 1 134 ? 11.812 19.141 8.719 1 94.81 134 SER B CA 1
ATOM 4079 C C . SER B 1 134 ? 12.758 19.016 7.527 1 94.81 134 SER B C 1
ATOM 4081 O O . SER B 1 134 ? 13.75 19.734 7.438 1 94.81 134 SER B O 1
ATOM 4083 N N . VAL B 1 135 ? 12.453 18.141 6.621 1 97.06 135 VAL B N 1
ATOM 4084 C CA . VAL B 1 135 ? 13.266 17.953 5.426 1 97.06 135 VAL B CA 1
ATOM 4085 C C . VAL B 1 135 ? 13.109 19.156 4.492 1 97.06 135 VAL B C 1
ATOM 4087 O O . VAL B 1 135 ? 14.086 19.625 3.906 1 97.06 135 VAL B O 1
ATOM 4090 N N . ILE B 1 136 ? 11.922 19.641 4.398 1 97.19 136 ILE B N 1
ATOM 4091 C CA . ILE B 1 136 ? 11.656 20.797 3.555 1 97.19 136 ILE B CA 1
ATOM 4092 C C . ILE B 1 136 ? 12.492 21.984 4.035 1 97.19 136 ILE B C 1
ATOM 4094 O O . ILE B 1 136 ? 13.102 22.688 3.227 1 97.19 136 ILE B O 1
ATOM 4098 N N . ASP B 1 137 ? 12.539 22.188 5.285 1 94.19 137 ASP B N 1
ATOM 4099 C CA . ASP B 1 137 ? 13.297 23.297 5.852 1 94.19 137 ASP B CA 1
ATOM 4100 C C . ASP B 1 137 ? 14.766 23.219 5.449 1 94.19 137 ASP B C 1
ATOM 4102 O O . ASP B 1 137 ? 15.367 24.234 5.078 1 94.19 137 ASP B O 1
ATOM 4106 N N . GLU B 1 138 ? 15.227 22.062 5.492 1 94.94 138 GLU B N 1
ATOM 4107 C CA . GLU B 1 138 ? 16.625 21.875 5.109 1 94.94 138 GLU B CA 1
ATOM 4108 C C . GLU B 1 138 ? 16.828 22.156 3.623 1 94.94 138 GLU B C 1
ATOM 4110 O O . GLU B 1 138 ? 17.875 22.672 3.223 1 94.94 138 GLU B O 1
ATOM 4115 N N . LEU B 1 139 ? 15.859 21.797 2.846 1 96.06 139 LEU B N 1
ATOM 4116 C CA . LEU B 1 139 ? 15.969 21.953 1.4 1 96.06 139 LEU B CA 1
ATOM 4117 C C . LEU B 1 139 ? 15.758 23.422 1.001 1 96.06 139 LEU B C 1
ATOM 4119 O O . LEU B 1 139 ? 16.312 23.875 -0.006 1 96.06 139 LEU B O 1
ATOM 4123 N N . ILE B 1 140 ? 15.023 24.156 1.721 1 94.38 140 ILE B N 1
ATOM 4124 C CA . ILE B 1 140 ? 14.609 25.516 1.365 1 94.38 140 ILE B CA 1
ATOM 4125 C C . ILE B 1 140 ? 15.695 26.5 1.78 1 94.38 140 ILE B C 1
ATOM 4127 O O . ILE B 1 140 ? 15.891 27.531 1.128 1 94.38 140 ILE B O 1
ATOM 4131 N N . ASP B 1 141 ? 16.453 26.188 2.781 1 90.5 141 ASP B N 1
ATOM 4132 C CA . ASP B 1 141 ? 17.469 27.094 3.316 1 90.5 141 ASP B CA 1
ATOM 4133 C C . ASP B 1 141 ? 18.438 27.562 2.223 1 90.5 141 ASP B C 1
ATOM 4135 O O . ASP B 1 141 ? 18.625 28.75 2.016 1 90.5 141 ASP B O 1
ATOM 4139 N N . PRO B 1 142 ? 18.984 26.641 1.55 1 90.94 142 PRO B N 1
ATOM 4140 C CA . PRO B 1 142 ? 19.891 27.078 0.473 1 90.94 142 PRO B CA 1
ATOM 4141 C C . PRO B 1 142 ? 19.172 27.875 -0.61 1 90.94 142 PRO B C 1
ATOM 4143 O O . PRO B 1 142 ? 19.766 28.734 -1.248 1 90.94 142 PRO B O 1
ATOM 4146 N N . LEU B 1 143 ? 17.938 27.578 -0.837 1 91.75 143 LEU B N 1
ATOM 4147 C CA . LEU B 1 143 ? 17.156 28.328 -1.82 1 91.75 143 LEU B CA 1
ATOM 4148 C C . LEU B 1 143 ? 16.969 29.766 -1.375 1 91.75 143 LEU B C 1
ATOM 4150 O O . LEU B 1 143 ? 17.078 30.703 -2.188 1 91.75 143 LEU B O 1
ATOM 4154 N N . LEU B 1 144 ? 16.719 29.906 -0.154 1 89.19 144 LEU B N 1
ATOM 4155 C CA . LEU B 1 144 ? 16.562 31.25 0.413 1 89.19 144 LEU B CA 1
ATOM 4156 C C . LEU B 1 144 ? 17.859 32.031 0.308 1 89.19 144 LEU B C 1
ATOM 4158 O O . LEU B 1 144 ? 17.844 33.219 -0.036 1 89.19 144 LEU B O 1
ATOM 4162 N N . ALA B 1 145 ? 18.891 31.359 0.609 1 87.69 145 ALA B N 1
ATOM 4163 C CA . ALA B 1 145 ? 20.188 32 0.49 1 87.69 145 ALA B CA 1
ATOM 4164 C C . ALA B 1 145 ? 20.438 32.5 -0.935 1 87.69 145 ALA B C 1
ATOM 4166 O O . ALA B 1 145 ? 20.891 33.625 -1.141 1 87.69 145 ALA B O 1
ATOM 4167 N N . GLU B 1 146 ? 20.156 31.641 -1.854 1 86.5 146 GLU B N 1
ATOM 4168 C CA . GLU B 1 146 ? 20.281 32 -3.258 1 86.5 146 GLU B CA 1
ATOM 4169 C C . GLU B 1 146 ? 19.359 33.156 -3.613 1 86.5 146 GLU B C 1
ATOM 4171 O O . GLU B 1 146 ? 19.75 34.094 -4.34 1 86.5 146 GLU B O 1
ATOM 4176 N N . TYR B 1 147 ? 18.125 33.125 -3.188 1 87.94 147 TYR B N 1
ATOM 4177 C CA . TYR B 1 147 ? 17.125 34.156 -3.453 1 87.94 147 TYR B CA 1
ATOM 4178 C C . TYR B 1 147 ? 17.625 35.531 -3.008 1 87.94 147 TYR B C 1
ATOM 4180 O O . TYR B 1 147 ? 17.547 36.5 -3.764 1 87.94 147 TYR B O 1
ATOM 4188 N N . TYR B 1 148 ? 18.172 35.594 -1.941 1 85.19 148 TYR B N 1
ATOM 4189 C CA . TYR B 1 148 ? 18.609 36.875 -1.396 1 85.19 148 TYR B CA 1
ATOM 4190 C C . TYR B 1 148 ? 19.953 37.281 -1.993 1 85.19 148 TYR B C 1
ATOM 4192 O O . TYR B 1 148 ? 20.188 38.469 -2.193 1 85.19 148 TYR B O 1
ATOM 4200 N N . SER B 1 149 ? 20.734 36.344 -2.279 1 83.75 149 SER B N 1
ATOM 4201 C CA . SER B 1 149 ? 22.031 36.656 -2.865 1 83.75 149 SER B CA 1
ATOM 4202 C C . SER B 1 149 ? 21.891 37.125 -4.309 1 83.75 149 SER B C 1
ATOM 4204 O O . SER B 1 149 ? 22.703 37.906 -4.797 1 83.75 149 SER B O 1
ATOM 4206 N N . ASN B 1 150 ? 20.812 36.656 -4.926 1 79.62 150 ASN B N 1
ATOM 4207 C CA . ASN B 1 150 ? 20.609 37 -6.332 1 79.62 150 ASN B CA 1
ATOM 4208 C C . ASN B 1 150 ? 19.656 38.188 -6.488 1 79.62 150 ASN B C 1
ATOM 4210 O O . ASN B 1 150 ? 18.938 38.281 -7.492 1 79.62 150 ASN B O 1
ATOM 4214 N N . GLY B 1 151 ? 19.484 39 -5.539 1 75.38 151 GLY B N 1
ATOM 4215 C CA . GLY B 1 151 ? 18.688 40.219 -5.621 1 75.38 151 GLY B CA 1
ATOM 4216 C C . GLY B 1 151 ? 17.188 39.906 -5.742 1 75.38 151 GLY B C 1
ATOM 4217 O O . GLY B 1 151 ? 16.469 40.656 -6.422 1 75.38 151 GLY B O 1
ATOM 4218 N N . GLN B 1 152 ? 16.875 38.781 -5.266 1 71 152 GLN B N 1
ATOM 4219 C CA . GLN B 1 152 ? 15.461 38.406 -5.188 1 71 152 GLN B CA 1
ATOM 4220 C C . GLN B 1 152 ? 14.867 38.219 -6.582 1 71 152 GLN B C 1
ATOM 4222 O O . GLN B 1 152 ? 13.703 38.562 -6.816 1 71 152 GLN B O 1
ATOM 4227 N N . GLN B 1 153 ? 15.773 37.938 -7.477 1 69.06 153 GLN B N 1
ATOM 4228 C CA . GLN B 1 153 ? 15.359 37.75 -8.859 1 69.06 153 GLN B CA 1
ATOM 4229 C C . GLN B 1 153 ? 15.398 36.281 -9.25 1 69.06 153 GLN B C 1
ATOM 4231 O O . GLN B 1 153 ? 15.906 35.438 -8.492 1 69.06 153 GLN B O 1
ATOM 4236 N N . GLY B 1 154 ? 14.609 35.938 -10.242 1 72.25 154 GLY B N 1
ATOM 4237 C CA . GLY B 1 154 ? 14.625 34.594 -10.82 1 72.25 154 GLY B CA 1
ATOM 4238 C C . GLY B 1 154 ? 13.242 34 -10.914 1 72.25 154 GLY B C 1
ATOM 4239 O O . GLY B 1 154 ? 12.375 34.25 -10.078 1 72.25 154 GLY B O 1
ATOM 4240 N N . ASP B 1 155 ? 13.078 33.406 -11.984 1 80.44 155 ASP B N 1
ATOM 4241 C CA . ASP B 1 155 ? 11.82 32.719 -12.133 1 80.44 155 ASP B CA 1
ATOM 4242 C C . ASP B 1 155 ? 11.859 31.359 -11.406 1 80.44 155 ASP B C 1
ATOM 4244 O O . ASP B 1 155 ? 12.898 30.969 -10.867 1 80.44 155 ASP B O 1
ATOM 4248 N N . SER B 1 156 ? 10.844 30.75 -11.281 1 86.06 156 SER B N 1
ATOM 4249 C CA . SER B 1 156 ? 10.664 29.516 -10.531 1 86.06 156 SER B CA 1
ATOM 4250 C C . SER B 1 156 ? 11.617 28.422 -11.023 1 86.06 156 SER B C 1
ATOM 4252 O O . SER B 1 156 ? 12.047 27.578 -10.242 1 86.06 156 SER B O 1
ATOM 4254 N N . THR B 1 157 ? 12.086 28.578 -12.227 1 88.5 157 THR B N 1
ATOM 4255 C CA . THR B 1 157 ? 12.898 27.531 -12.852 1 88.5 157 THR B CA 1
ATOM 4256 C C . THR B 1 157 ? 14.25 27.422 -12.156 1 88.5 157 THR B C 1
ATOM 4258 O O . THR B 1 157 ? 14.742 26.312 -11.938 1 88.5 157 THR B O 1
ATOM 4261 N N . ILE B 1 158 ? 14.844 28.5 -11.797 1 88.38 158 ILE B N 1
ATOM 4262 C CA . ILE B 1 158 ? 16.156 28.5 -11.172 1 88.38 158 ILE B CA 1
ATOM 4263 C C . ILE B 1 158 ? 16.094 27.812 -9.812 1 88.38 158 ILE B C 1
ATOM 4265 O O . ILE B 1 158 ? 17 27.062 -9.438 1 88.38 158 ILE B O 1
ATOM 4269 N N . TYR B 1 159 ? 15.062 27.984 -9.109 1 91.69 159 TYR B N 1
ATOM 4270 C CA . TYR B 1 159 ? 14.938 27.438 -7.77 1 91.69 159 TYR B CA 1
ATOM 4271 C C . TYR B 1 159 ? 14.625 25.938 -7.828 1 91.69 159 TYR B C 1
ATOM 4273 O O . TYR B 1 159 ? 15.078 25.172 -6.973 1 91.69 159 TYR B O 1
ATOM 4281 N N . TYR B 1 160 ? 13.953 25.531 -8.875 1 93.62 160 TYR B N 1
ATOM 4282 C CA . TYR B 1 160 ? 13.727 24.109 -9.047 1 93.62 160 TYR B CA 1
ATOM 4283 C C . TYR B 1 160 ? 15.016 23.406 -9.469 1 93.62 160 TYR B C 1
ATOM 4285 O O . TYR B 1 160 ? 15.258 22.25 -9.078 1 93.62 160 TYR B O 1
ATOM 4293 N N . GLU B 1 161 ? 15.742 24.078 -10.219 1 93.25 161 GLU B N 1
ATOM 4294 C CA . GLU B 1 161 ? 17.047 23.531 -10.586 1 93.25 161 GLU B CA 1
ATOM 4295 C C . GLU B 1 161 ? 17.938 23.359 -9.359 1 93.25 161 GLU B C 1
ATOM 4297 O O . GLU B 1 161 ? 18.609 22.328 -9.211 1 93.25 161 GLU B O 1
ATOM 4302 N N . LEU B 1 162 ? 17.922 24.359 -8.555 1 93.75 162 LEU B N 1
ATOM 4303 C CA . LEU B 1 162 ? 18.703 24.281 -7.316 1 93.75 162 LEU B CA 1
ATOM 4304 C C . LEU B 1 162 ? 18.172 23.188 -6.406 1 93.75 162 LEU B C 1
ATOM 4306 O O . LEU B 1 162 ? 18.953 22.453 -5.785 1 93.75 162 LEU B O 1
ATOM 4310 N N . LEU B 1 163 ? 16.891 23.109 -6.363 1 96.5 163 LEU B N 1
ATOM 4311 C CA . LEU B 1 163 ? 16.266 22.047 -5.586 1 96.5 163 LEU B CA 1
ATOM 4312 C C . LEU B 1 163 ? 16.688 20.672 -6.102 1 96.5 163 LEU B C 1
ATOM 4314 O O . LEU B 1 163 ? 17.031 19.781 -5.312 1 96.5 163 LEU B O 1
ATOM 4318 N N . GLN B 1 164 ? 16.688 20.531 -7.363 1 96.5 164 GLN B N 1
ATOM 4319 C CA . GLN B 1 164 ? 17.109 19.281 -7.973 1 96.5 164 GLN B CA 1
ATOM 4320 C C . GLN B 1 164 ? 18.547 18.938 -7.586 1 96.5 164 GLN B C 1
ATOM 4322 O O . GLN B 1 164 ? 18.844 17.781 -7.266 1 96.5 164 GLN B O 1
ATOM 4327 N N . LYS B 1 165 ? 19.344 19.859 -7.621 1 95.5 165 LYS B N 1
ATOM 4328 C CA . LYS B 1 165 ? 20.734 19.656 -7.246 1 95.5 165 LYS B CA 1
ATOM 4329 C C . LYS B 1 165 ? 20.859 19.25 -5.785 1 95.5 165 LYS B C 1
ATOM 4331 O O . LYS B 1 165 ? 21.641 18.344 -5.453 1 95.5 165 LYS B O 1
ATOM 4336 N N . GLN B 1 166 ? 20.078 19.875 -4.973 1 95.44 166 GLN B N 1
ATOM 4337 C CA . GLN B 1 166 ? 20.109 19.562 -3.551 1 95.44 166 GLN B CA 1
ATOM 4338 C C . GLN B 1 166 ? 19.672 18.125 -3.301 1 95.44 166 GLN B C 1
ATOM 4340 O O . GLN B 1 166 ? 20.312 17.391 -2.539 1 95.44 166 GLN B O 1
ATOM 4345 N N . VAL B 1 167 ? 18.641 17.703 -3.959 1 96.88 167 VAL B N 1
ATOM 4346 C CA . VAL B 1 167 ? 18.125 16.344 -3.775 1 96.88 167 VAL B CA 1
ATOM 4347 C C . VAL B 1 167 ? 19.094 15.328 -4.348 1 96.88 167 VAL B C 1
ATOM 4349 O O . VAL B 1 167 ? 19.359 14.297 -3.727 1 96.88 167 VAL B O 1
ATOM 4352 N N . THR B 1 168 ? 19.656 15.656 -5.469 1 96.31 168 THR B N 1
ATOM 4353 C CA . THR B 1 168 ? 20.625 14.766 -6.086 1 96.31 168 THR B CA 1
ATOM 4354 C C . THR B 1 168 ? 21.812 14.539 -5.156 1 96.31 168 THR B C 1
ATOM 4356 O O . THR B 1 168 ? 22.25 13.406 -4.965 1 96.31 168 THR B O 1
ATOM 4359 N N . THR B 1 169 ? 22.281 15.555 -4.574 1 94.12 169 THR B N 1
ATOM 4360 C CA . THR B 1 169 ? 23.422 15.469 -3.676 1 94.12 169 THR B CA 1
ATOM 4361 C C . THR B 1 169 ? 23.109 14.586 -2.471 1 94.12 169 THR B C 1
ATOM 4363 O O . THR B 1 169 ? 23.906 13.734 -2.086 1 94.12 169 THR B O 1
ATOM 4366 N N . ARG B 1 170 ? 22 14.773 -1.952 1 92.69 170 ARG B N 1
ATOM 4367 C CA . ARG B 1 170 ? 21.578 13.945 -0.824 1 92.69 170 ARG B CA 1
ATOM 4368 C C . ARG B 1 170 ? 21.469 12.477 -1.229 1 92.69 170 ARG B C 1
ATOM 4370 O O . ARG B 1 170 ? 21.891 11.586 -0.479 1 92.69 170 ARG B O 1
ATOM 4377 N N . MET B 1 171 ? 20.984 12.242 -2.404 1 94.62 171 MET B N 1
ATOM 4378 C CA . MET B 1 171 ? 20.75 10.883 -2.873 1 94.62 171 MET B CA 1
ATOM 4379 C C . MET B 1 171 ? 22.062 10.219 -3.297 1 94.62 171 MET B C 1
ATOM 4381 O O . MET B 1 171 ? 22.125 8.992 -3.41 1 94.62 171 MET B O 1
ATOM 4385 N N . GLU B 1 172 ? 23.078 11.016 -3.557 1 93.69 172 GLU B N 1
ATOM 4386 C CA . GLU B 1 172 ? 24.391 10.445 -3.846 1 93.69 172 GLU B CA 1
ATOM 4387 C C . GLU B 1 172 ? 24.891 9.602 -2.676 1 93.69 172 GLU B C 1
ATOM 4389 O O . GLU B 1 172 ? 25.547 8.57 -2.879 1 93.69 172 GLU B O 1
ATOM 4394 N N . ALA B 1 173 ? 24.484 10.031 -1.53 1 88.88 173 ALA B N 1
ATOM 4395 C CA . ALA B 1 173 ? 24.875 9.281 -0.338 1 88.88 173 ALA B CA 1
ATOM 4396 C C . ALA B 1 173 ? 24.078 7.984 -0.226 1 88.88 173 ALA B C 1
ATOM 4398 O O . ALA B 1 173 ? 24.5 7.047 0.457 1 88.88 173 ALA B O 1
ATOM 4399 N N . ALA B 1 174 ? 22.984 7.973 -0.887 1 88.12 174 ALA B N 1
ATOM 4400 C CA . ALA B 1 174 ? 22.094 6.824 -0.801 1 88.12 174 ALA B CA 1
ATOM 4401 C C . ALA B 1 174 ? 22.406 5.801 -1.888 1 88.12 174 ALA B C 1
ATOM 4403 O O . ALA B 1 174 ? 22.016 4.633 -1.781 1 88.12 174 ALA B O 1
ATOM 4404 N N . ALA B 1 175 ? 22.984 6.387 -3.02 1 75.94 175 ALA B N 1
ATOM 4405 C CA . ALA B 1 175 ? 23.203 5.523 -4.176 1 75.94 175 ALA B CA 1
ATOM 4406 C C . ALA B 1 175 ? 24.469 4.676 -3.988 1 75.94 175 ALA B C 1
ATOM 4408 O O . ALA B 1 175 ? 25.531 5.199 -3.674 1 75.94 175 ALA B O 1
ATOM 4409 N N . THR B 1 176 ? 24.359 3.598 -3.25 1 66.94 176 THR B N 1
ATOM 4410 C CA . THR B 1 176 ? 25.578 2.805 -3.105 1 66.94 176 THR B CA 1
ATOM 4411 C C . THR B 1 176 ? 25.516 1.56 -3.984 1 66.94 176 THR B C 1
ATOM 4413 O O . THR B 1 176 ? 24.422 1.093 -4.336 1 66.94 176 THR B O 1
ATOM 4416 N N . GLN B 1 177 ? 26.781 1.225 -4.324 1 63.22 177 GLN B N 1
ATOM 4417 C CA . GLN B 1 177 ? 26.984 0.028 -5.137 1 63.22 177 GLN B CA 1
ATOM 4418 C C . GLN B 1 177 ? 26.703 -1.236 -4.332 1 63.22 177 GLN B C 1
ATOM 4420 O O . GLN B 1 177 ? 27.078 -1.326 -3.158 1 63.22 177 GLN B O 1
ATOM 4425 N N . SER B 1 178 ? 25.594 -1.879 -4.727 1 65 178 SER B N 1
ATOM 4426 C CA . SER B 1 178 ? 25.391 -3.23 -4.215 1 65 178 SER B CA 1
ATOM 4427 C C . SER B 1 178 ? 26.719 -3.977 -4.082 1 65 178 SER B C 1
ATOM 4429 O O . SER B 1 178 ? 27.688 -3.662 -4.773 1 65 178 SER B O 1
ATOM 4431 N N . ASN B 1 179 ? 26.781 -4.695 -3.002 1 66.81 179 ASN B N 1
ATOM 4432 C CA . ASN B 1 179 ? 27.922 -5.586 -2.84 1 66.81 179 ASN B CA 1
ATOM 4433 C C . ASN B 1 179 ? 28.031 -6.586 -3.986 1 66.81 179 ASN B C 1
ATOM 4435 O O . ASN B 1 179 ? 27.281 -7.57 -4.023 1 66.81 179 ASN B O 1
ATOM 4439 N N . SER B 1 180 ? 28.891 -6.348 -4.836 1 66.75 180 SER B N 1
ATOM 4440 C CA . SER B 1 180 ? 29.062 -7.195 -6.012 1 66.75 180 SER B CA 1
ATOM 4441 C C . SER B 1 180 ? 29.516 -8.594 -5.613 1 66.75 180 SER B C 1
ATOM 4443 O O . SER B 1 180 ? 29.391 -9.539 -6.398 1 66.75 180 SER B O 1
ATOM 4445 N N . SER B 1 181 ? 29.844 -8.727 -4.383 1 78.06 181 SER B N 1
ATOM 4446 C CA . SER B 1 181 ? 30.391 -10.016 -3.979 1 78.06 181 SER B CA 1
ATOM 4447 C C . SER B 1 181 ? 29.344 -10.867 -3.275 1 78.06 181 SER B C 1
ATOM 4449 O O . SER B 1 181 ? 29.609 -12 -2.881 1 78.06 181 SER B O 1
ATOM 4451 N N . ALA B 1 182 ? 28.203 -10.367 -3.252 1 86.88 182 ALA B N 1
ATOM 4452 C CA . ALA B 1 182 ? 27.172 -11.141 -2.555 1 86.88 182 ALA B CA 1
ATOM 4453 C C . ALA B 1 182 ? 26.812 -12.406 -3.334 1 86.88 182 ALA B C 1
ATOM 4455 O O . ALA B 1 182 ? 26.656 -12.359 -4.559 1 86.88 182 ALA B O 1
ATOM 4456 N N . LYS B 1 183 ? 26.734 -13.484 -2.537 1 93.62 183 LYS B N 1
ATOM 4457 C CA . LYS B 1 183 ? 26.375 -14.758 -3.143 1 93.62 183 LYS B CA 1
ATOM 4458 C C . LYS B 1 183 ? 24.891 -15.047 -2.996 1 93.62 183 LYS B C 1
ATOM 4460 O O . LYS B 1 183 ? 24.328 -15.859 -3.732 1 93.62 183 LYS B O 1
ATOM 4465 N N . ARG B 1 184 ? 24.312 -14.414 -2.012 1 96.56 184 ARG B N 1
ATOM 4466 C CA . ARG B 1 184 ? 22.875 -14.594 -1.771 1 96.56 184 ARG B CA 1
ATOM 4467 C C . ARG B 1 184 ? 22.203 -13.258 -1.5 1 96.56 184 ARG B C 1
ATOM 4469 O O . ARG B 1 184 ? 22.734 -12.414 -0.776 1 96.56 184 ARG B O 1
ATOM 4476 N N . ILE B 1 185 ? 21.062 -13.047 -2.096 1 96.44 185 ILE B N 1
ATOM 4477 C CA . ILE B 1 185 ? 20.25 -11.859 -1.883 1 96.44 185 ILE B CA 1
ATOM 4478 C C . ILE B 1 185 ? 18.875 -12.266 -1.368 1 96.44 185 ILE B C 1
ATOM 4480 O O . ILE B 1 185 ? 18.219 -13.148 -1.938 1 96.44 185 ILE B O 1
ATOM 4484 N N . PHE B 1 186 ? 18.469 -11.648 -0.29 1 96.38 186 PHE B N 1
ATOM 4485 C CA . PHE B 1 186 ? 17.172 -11.891 0.316 1 96.38 186 PHE B CA 1
ATOM 4486 C C . PHE B 1 186 ? 16.266 -10.672 0.161 1 96.38 186 PHE B C 1
ATOM 4488 O O . PHE B 1 186 ? 16.719 -9.531 0.347 1 96.38 186 PHE B O 1
ATOM 4495 N N . LEU B 1 187 ? 15.031 -10.938 -0.167 1 96.44 187 LEU B N 1
ATOM 4496 C CA . LEU B 1 187 ? 14.047 -9.859 -0.195 1 96.44 187 LEU B CA 1
ATOM 4497 C C . LEU B 1 187 ? 13.055 -10 0.954 1 96.44 187 LEU B C 1
ATOM 4499 O O . LEU B 1 187 ? 12.398 -11.039 1.091 1 96.44 187 LEU B O 1
ATOM 4503 N N . PHE B 1 188 ? 13 -8.945 1.727 1 94.38 188 PHE B N 1
ATOM 4504 C CA . PHE B 1 188 ? 12.047 -8.875 2.83 1 94.38 188 PHE B CA 1
ATOM 4505 C C . PHE B 1 188 ? 11.094 -7.703 2.646 1 94.38 188 PHE B C 1
ATOM 4507 O O . PHE B 1 188 ? 11.477 -6.66 2.111 1 94.38 188 PHE B O 1
ATOM 4514 N N . GLY B 1 189 ? 9.883 -7.863 3.115 1 94.38 189 GLY B N 1
ATOM 4515 C CA . GLY B 1 189 ? 8.867 -6.828 3.037 1 94.38 189 GLY B CA 1
ATOM 4516 C C . GLY B 1 189 ? 7.465 -7.348 3.303 1 94.38 189 GLY B C 1
ATOM 4517 O O . GLY B 1 189 ? 7.242 -8.562 3.326 1 94.38 189 GLY B O 1
ATOM 4518 N N . PRO B 1 190 ? 6.535 -6.457 3.449 1 93.56 190 PRO B N 1
ATOM 4519 C CA . PRO B 1 190 ? 5.164 -6.871 3.76 1 93.56 190 PRO B CA 1
ATOM 4520 C C . PRO B 1 190 ? 4.449 -7.484 2.559 1 93.56 190 PRO B C 1
ATOM 4522 O O . PRO B 1 190 ? 5.035 -7.605 1.481 1 93.56 190 PRO B O 1
ATOM 4525 N N . THR B 1 191 ? 3.211 -7.891 2.873 1 92.88 191 THR B N 1
ATOM 4526 C CA . THR B 1 191 ? 2.41 -8.531 1.837 1 92.88 191 THR B CA 1
ATOM 4527 C C . THR B 1 191 ? 2.092 -7.551 0.712 1 92.88 191 THR B C 1
ATOM 4529 O O . THR B 1 191 ? 1.845 -6.371 0.962 1 92.88 191 THR B O 1
ATOM 4532 N N . GLY B 1 192 ? 2.193 -8.016 -0.519 1 93.06 192 GLY B N 1
ATOM 4533 C CA . GLY B 1 192 ? 1.662 -7.281 -1.656 1 93.06 192 GLY B CA 1
ATOM 4534 C C . GLY B 1 192 ? 2.58 -6.172 -2.131 1 93.06 192 GLY B C 1
ATOM 4535 O O . GLY B 1 192 ? 2.215 -5.391 -3.014 1 93.06 192 GLY B O 1
ATOM 4536 N N . VAL B 1 193 ? 3.832 -6.094 -1.647 1 95.38 193 VAL B N 1
ATOM 4537 C CA . VAL B 1 193 ? 4.691 -4.973 -2.014 1 95.38 193 VAL B CA 1
ATOM 4538 C C . VAL B 1 193 ? 5.422 -5.285 -3.316 1 95.38 193 VAL B C 1
ATOM 4540 O O . VAL B 1 193 ? 6.047 -4.406 -3.912 1 95.38 193 VAL B O 1
ATOM 4543 N N . GLY B 1 194 ? 5.371 -6.574 -3.777 1 95.69 194 GLY B N 1
ATOM 4544 C CA . GLY B 1 194 ? 5.953 -6.93 -5.062 1 95.69 194 GLY B CA 1
ATOM 4545 C C . GLY B 1 194 ? 7.254 -7.703 -4.934 1 95.69 194 GLY B C 1
ATOM 4546 O O . GLY B 1 194 ? 8.102 -7.648 -5.824 1 95.69 194 GLY B O 1
ATOM 4547 N N . LYS B 1 195 ? 7.523 -8.414 -3.879 1 97 195 LYS B N 1
ATOM 4548 C CA . LYS B 1 195 ? 8.773 -9.109 -3.604 1 97 195 LYS B CA 1
ATOM 4549 C C . LYS B 1 195 ? 9.078 -10.141 -4.684 1 97 195 LYS B C 1
ATOM 4551 O O . LYS B 1 195 ? 10.148 -10.125 -5.289 1 97 195 LYS B O 1
ATOM 4556 N N . THR B 1 196 ? 8.117 -11.023 -4.941 1 97.12 196 THR B N 1
ATOM 4557 C CA . THR B 1 196 ? 8.344 -12.117 -5.875 1 97.12 196 THR B CA 1
ATOM 4558 C C . THR B 1 196 ? 8.594 -11.594 -7.281 1 97.12 196 THR B C 1
ATOM 4560 O O . THR B 1 196 ? 9.516 -12.047 -7.965 1 97.12 196 THR B O 1
ATOM 4563 N N . THR B 1 197 ? 7.809 -10.625 -7.68 1 96.62 197 THR B N 1
ATOM 4564 C CA . THR B 1 197 ? 7.984 -10.031 -9 1 96.62 197 THR B CA 1
ATOM 4565 C C . THR B 1 197 ? 9.328 -9.305 -9.102 1 96.62 197 THR B C 1
ATOM 4567 O O . THR B 1 197 ? 10.016 -9.398 -10.117 1 96.62 197 THR B O 1
ATOM 4570 N N . THR B 1 198 ? 9.656 -8.617 -8.031 1 97.94 198 THR B N 1
ATOM 4571 C CA . THR B 1 198 ? 10.938 -7.93 -7.977 1 97.94 198 THR B CA 1
ATOM 4572 C C . THR B 1 198 ? 12.094 -8.93 -8.031 1 97.94 198 THR B C 1
ATOM 4574 O O . THR B 1 198 ? 13.078 -8.703 -8.742 1 97.94 198 THR B O 1
ATOM 4577 N N . LEU B 1 199 ? 11.992 -10.008 -7.352 1 98.31 199 LEU B N 1
ATOM 4578 C CA . LEU B 1 199 ? 13.016 -11.047 -7.367 1 98.31 199 LEU B CA 1
ATOM 4579 C C . LEU B 1 199 ? 13.203 -11.602 -8.773 1 98.31 199 LEU B C 1
ATOM 4581 O O . LEU B 1 199 ? 14.336 -11.82 -9.219 1 98.31 199 LEU B O 1
ATOM 4585 N N . ALA B 1 200 ? 12.117 -11.844 -9.477 1 98.25 200 ALA B N 1
ATOM 4586 C CA . ALA B 1 200 ? 12.18 -12.344 -10.844 1 98.25 200 ALA B CA 1
ATOM 4587 C C . ALA B 1 200 ? 12.898 -11.352 -11.758 1 98.25 200 ALA B C 1
ATOM 4589 O O . ALA B 1 200 ? 13.664 -11.742 -12.633 1 98.25 200 ALA B O 1
ATOM 4590 N N . LYS B 1 201 ? 12.641 -10.086 -11.539 1 97.94 201 LYS B N 1
ATOM 4591 C CA . LYS B 1 201 ? 13.312 -9.055 -12.328 1 97.94 201 LYS B CA 1
ATOM 4592 C C . LYS B 1 201 ? 14.812 -9.047 -12.055 1 97.94 201 LYS B C 1
ATOM 4594 O O . LYS B 1 201 ? 15.617 -8.93 -12.977 1 97.94 201 LYS B O 1
ATOM 4599 N N . LEU B 1 202 ? 15.172 -9.148 -10.781 1 97.25 202 LEU B N 1
ATOM 4600 C CA . LEU B 1 202 ? 16.578 -9.219 -10.414 1 97.25 202 LEU B CA 1
ATOM 4601 C C . LEU B 1 202 ? 17.25 -10.445 -11.023 1 97.25 202 LEU B C 1
ATOM 4603 O O . LEU B 1 202 ? 18.375 -10.359 -11.523 1 97.25 202 LEU B O 1
ATOM 4607 N N . ALA B 1 203 ? 16.578 -11.539 -11.023 1 98.19 203 ALA B N 1
ATOM 4608 C CA . ALA B 1 203 ? 17.094 -12.773 -11.602 1 98.19 203 ALA B CA 1
ATOM 4609 C C . ALA B 1 203 ? 17.312 -12.625 -13.102 1 98.19 203 ALA B C 1
ATOM 4611 O O . ALA B 1 203 ? 18.359 -13.039 -13.625 1 98.19 203 ALA B O 1
ATOM 4612 N N . ALA B 1 204 ? 16.344 -12.031 -13.703 1 97.88 204 ALA B N 1
ATOM 4613 C CA . ALA B 1 204 ? 16.453 -11.812 -15.141 1 97.88 204 ALA B CA 1
ATOM 4614 C C . ALA B 1 204 ? 17.641 -10.906 -15.461 1 97.88 204 ALA B C 1
ATOM 4616 O O . ALA B 1 204 ? 18.438 -11.203 -16.375 1 97.88 204 ALA B O 1
ATOM 4617 N N . ASP B 1 205 ? 17.766 -9.852 -14.742 1 95.06 205 ASP B N 1
ATOM 4618 C CA . ASP B 1 205 ? 18.875 -8.922 -14.961 1 95.06 205 ASP B CA 1
ATOM 4619 C C . ASP B 1 205 ? 20.219 -9.609 -14.742 1 95.06 205 ASP B C 1
ATOM 4621 O O . ASP B 1 205 ? 21.125 -9.492 -15.57 1 95.06 205 ASP B O 1
ATOM 4625 N N . ALA B 1 206 ? 20.375 -10.367 -13.703 1 95.06 206 ALA B N 1
ATOM 4626 C CA . ALA B 1 206 ? 21.625 -11.055 -13.367 1 95.06 206 ALA B CA 1
ATOM 4627 C C . ALA B 1 206 ? 21.953 -12.125 -14.398 1 95.06 206 ALA B C 1
ATOM 4629 O O . ALA B 1 206 ? 23.109 -12.258 -14.82 1 95.06 206 ALA B O 1
ATOM 4630 N N . SER B 1 207 ? 20.938 -12.859 -14.789 1 97 207 SER B N 1
ATOM 4631 C CA . SER B 1 207 ? 21.172 -13.984 -15.695 1 97 207 SER B CA 1
ATOM 4632 C C . SER B 1 207 ? 21.375 -13.508 -17.125 1 97 207 SER B C 1
ATOM 4634 O O . SER B 1 207 ? 22.328 -13.93 -17.797 1 97 207 SER B O 1
ATOM 4636 N N . ILE B 1 208 ? 20.594 -12.578 -17.562 1 95.06 208 ILE B N 1
ATOM 4637 C CA . ILE B 1 208 ? 20.594 -12.203 -18.969 1 95.06 208 ILE B CA 1
ATOM 4638 C C . ILE B 1 208 ? 21.578 -11.07 -19.219 1 95.06 208 ILE B C 1
ATOM 4640 O O . ILE B 1 208 ? 22.438 -11.156 -20.109 1 95.06 208 ILE B O 1
ATOM 4644 N N . ASN B 1 209 ? 21.516 -10.062 -18.422 1 91.62 209 ASN B N 1
ATOM 4645 C CA . ASN B 1 209 ? 22.328 -8.883 -18.672 1 91.62 209 ASN B CA 1
ATOM 4646 C C . ASN B 1 209 ? 23.734 -9.031 -18.078 1 91.62 209 ASN B C 1
ATOM 4648 O O . ASN B 1 209 ? 24.703 -8.5 -18.625 1 91.62 209 ASN B O 1
ATOM 4652 N N . GLN B 1 210 ? 23.844 -9.75 -16.984 1 92.38 210 GLN B N 1
ATOM 4653 C CA . GLN B 1 210 ? 25.125 -9.867 -16.328 1 92.38 210 GLN B CA 1
ATOM 4654 C C . GLN B 1 210 ? 25.75 -11.234 -16.562 1 92.38 210 GLN B C 1
ATOM 4656 O O . GLN B 1 210 ? 26.875 -11.5 -16.141 1 92.38 210 GLN B O 1
ATOM 4661 N N . ASN B 1 211 ? 25.047 -12.18 -17.141 1 95.81 211 ASN B N 1
ATOM 4662 C CA . ASN B 1 211 ? 25.5 -13.516 -17.5 1 95.81 211 ASN B CA 1
ATOM 4663 C C . ASN B 1 211 ? 25.969 -14.305 -16.281 1 95.81 211 ASN B C 1
ATOM 4665 O O . ASN B 1 211 ? 26.969 -15.023 -16.344 1 95.81 211 ASN B O 1
ATOM 4669 N N . LYS B 1 212 ? 25.297 -14.102 -15.227 1 96.19 212 LYS B N 1
ATOM 4670 C CA . LYS B 1 212 ? 25.578 -14.859 -14.016 1 96.19 212 LYS B CA 1
ATOM 4671 C C . LYS B 1 212 ? 24.812 -16.172 -13.992 1 96.19 212 LYS B C 1
ATOM 4673 O O . LYS B 1 212 ? 23.703 -16.266 -14.523 1 96.19 212 LYS B O 1
ATOM 4678 N N . ASP B 1 213 ? 25.453 -17.109 -13.383 1 97.88 213 ASP B N 1
ATOM 4679 C CA . ASP B 1 213 ? 24.75 -18.359 -13.086 1 97.88 213 ASP B CA 1
ATOM 4680 C C . ASP B 1 213 ? 23.906 -18.219 -11.828 1 97.88 213 ASP B C 1
ATOM 4682 O O . ASP B 1 213 ? 24.438 -18.188 -10.719 1 97.88 213 ASP B O 1
ATOM 4686 N N . VAL B 1 214 ? 22.547 -18.203 -12.047 1 98.31 214 VAL B N 1
ATOM 4687 C CA . VAL B 1 214 ? 21.641 -17.797 -10.977 1 98.31 214 VAL B CA 1
ATOM 4688 C C . VAL B 1 214 ? 20.766 -18.984 -10.578 1 98.31 214 VAL B C 1
ATOM 4690 O O . VAL B 1 214 ? 20.375 -19.797 -11.43 1 98.31 214 VAL B O 1
ATOM 4693 N N . ALA B 1 215 ? 20.453 -19.078 -9.281 1 98.81 215 ALA B N 1
ATOM 4694 C CA . ALA B 1 215 ? 19.453 -20.016 -8.75 1 98.81 215 ALA B CA 1
ATOM 4695 C C . ALA B 1 215 ? 18.469 -19.281 -7.832 1 98.81 215 ALA B C 1
ATOM 4697 O O . ALA B 1 215 ? 18.766 -18.203 -7.316 1 98.81 215 ALA B O 1
ATOM 4698 N N . LEU B 1 216 ? 17.281 -19.938 -7.664 1 98.81 216 LEU B N 1
ATOM 4699 C CA . LEU B 1 216 ? 16.25 -19.344 -6.84 1 98.81 216 LEU B CA 1
ATOM 4700 C C . LEU B 1 216 ? 15.859 -20.266 -5.691 1 98.81 216 LEU B C 1
ATOM 4702 O O . LEU B 1 216 ? 15.82 -21.484 -5.863 1 98.81 216 LEU B O 1
ATOM 4706 N N . ILE B 1 217 ? 15.594 -19.672 -4.535 1 98.44 217 ILE B N 1
ATOM 4707 C CA . ILE B 1 217 ? 15.008 -20.375 -3.404 1 98.44 217 ILE B CA 1
ATOM 4708 C C . ILE B 1 217 ? 13.789 -19.609 -2.891 1 98.44 217 ILE B C 1
ATOM 4710 O O . ILE B 1 217 ? 13.82 -18.391 -2.762 1 98.44 217 ILE B O 1
ATOM 4714 N N . THR B 1 218 ? 12.719 -20.312 -2.697 1 97.81 218 THR B N 1
ATOM 4715 C CA . THR B 1 218 ? 11.57 -19.641 -2.092 1 97.81 218 THR B CA 1
ATOM 4716 C C . THR B 1 218 ? 11.305 -20.172 -0.688 1 97.81 218 THR B C 1
ATOM 4718 O O . THR B 1 218 ? 11.391 -21.375 -0.456 1 97.81 218 THR B O 1
ATOM 4721 N N . LEU B 1 219 ? 11.125 -19.234 0.159 1 94.81 219 LEU B N 1
ATOM 4722 C CA . LEU B 1 219 ? 10.695 -19.516 1.522 1 94.81 219 LEU B CA 1
ATOM 4723 C C . LEU B 1 219 ? 9.219 -19.188 1.706 1 94.81 219 LEU B C 1
ATOM 4725 O O . LEU B 1 219 ? 8.672 -19.344 2.799 1 94.81 219 LEU B O 1
ATOM 4729 N N . ASP B 1 220 ? 8.578 -18.734 0.648 1 93.12 220 ASP B N 1
ATOM 4730 C CA . ASP B 1 220 ? 7.164 -18.375 0.711 1 93.12 220 ASP B CA 1
ATOM 4731 C C . ASP B 1 220 ? 6.285 -19.609 0.494 1 93.12 220 ASP B C 1
ATOM 4733 O O . ASP B 1 220 ? 5.824 -19.859 -0.621 1 93.12 220 ASP B O 1
ATOM 4737 N N . THR B 1 221 ? 6.02 -20.281 1.576 1 90.44 221 THR B N 1
ATOM 4738 C CA . THR B 1 221 ? 5.227 -21.5 1.503 1 90.44 221 THR B CA 1
ATOM 4739 C C . THR B 1 221 ? 3.857 -21.297 2.145 1 90.44 221 THR B C 1
ATOM 4741 O O . THR B 1 221 ? 3.088 -22.25 2.299 1 90.44 221 THR B O 1
ATOM 4744 N N . TYR B 1 222 ? 3.584 -20.016 2.441 1 85.12 222 TYR B N 1
ATOM 4745 C CA . TYR B 1 222 ? 2.34 -19.719 3.139 1 85.12 222 TYR B CA 1
ATOM 4746 C C . TYR B 1 222 ? 1.271 -19.234 2.166 1 85.12 222 TYR B C 1
ATOM 4748 O O . TYR B 1 222 ? 0.12 -19.672 2.229 1 85.12 222 TYR B O 1
ATOM 4756 N N . ARG B 1 223 ? 1.599 -18.328 1.35 1 89.25 223 ARG B N 1
ATOM 4757 C CA . ARG B 1 223 ? 0.637 -17.797 0.395 1 89.25 223 ARG B CA 1
ATOM 4758 C C . ARG B 1 223 ? 0.266 -18.828 -0.658 1 89.25 223 ARG B C 1
ATOM 4760 O O . ARG B 1 223 ? 1.141 -19.5 -1.22 1 89.25 223 ARG B O 1
ATOM 4767 N N . ILE B 1 224 ? -0.99 -18.891 -0.938 1 90.56 224 ILE B N 1
ATOM 4768 C CA . ILE B 1 224 ? -1.506 -19.812 -1.936 1 90.56 224 ILE B CA 1
ATOM 4769 C C . ILE B 1 224 ? -0.911 -19.484 -3.303 1 90.56 224 ILE B C 1
ATOM 4771 O O . ILE B 1 224 ? -0.921 -18.328 -3.73 1 90.56 224 ILE B O 1
ATOM 4775 N N . ALA B 1 225 ? -0.284 -20.516 -3.885 1 92.06 225 ALA B N 1
ATOM 4776 C CA . ALA B 1 225 ? 0.245 -20.5 -5.246 1 92.06 225 ALA B CA 1
ATOM 4777 C C . ALA B 1 225 ? 1.521 -19.672 -5.332 1 92.06 225 ALA B C 1
ATOM 4779 O O . ALA B 1 225 ? 1.975 -19.328 -6.426 1 92.06 225 ALA B O 1
ATOM 4780 N N . ALA B 1 226 ? 2.092 -19.281 -4.164 1 93.38 226 ALA B N 1
ATOM 4781 C CA . ALA B 1 226 ? 3.324 -18.5 -4.176 1 93.38 226 ALA B CA 1
ATOM 4782 C C . ALA B 1 226 ? 4.473 -19.297 -4.789 1 93.38 226 ALA B C 1
ATOM 4784 O O . ALA B 1 226 ? 5.23 -18.766 -5.605 1 93.38 226 ALA B O 1
ATOM 4785 N N . VAL B 1 227 ? 4.555 -20.547 -4.461 1 95.88 227 VAL B N 1
ATOM 4786 C CA . VAL B 1 227 ? 5.594 -21.422 -4.984 1 95.88 227 VAL B CA 1
ATOM 4787 C C . VAL B 1 227 ? 5.449 -21.547 -6.5 1 95.88 227 VAL B C 1
ATOM 4789 O O . VAL B 1 227 ? 6.43 -21.406 -7.238 1 95.88 227 VAL B O 1
ATOM 4792 N N . GLU B 1 228 ? 4.223 -21.734 -6.918 1 96.56 228 GLU B N 1
ATOM 4793 C CA . GLU B 1 228 ? 3.961 -21.875 -8.352 1 96.56 228 GLU B CA 1
ATOM 4794 C C . GLU B 1 228 ? 4.328 -20.609 -9.109 1 96.56 228 GLU B C 1
ATOM 4796 O O . GLU B 1 228 ? 4.773 -20.672 -10.258 1 96.56 228 GLU B O 1
ATOM 4801 N N . GLN B 1 229 ? 4.141 -19.547 -8.438 1 96.56 229 GLN B N 1
ATOM 4802 C CA . GLN B 1 229 ? 4.488 -18.281 -9.07 1 96.56 229 GLN B CA 1
ATOM 4803 C C . GLN B 1 229 ? 5.98 -18.203 -9.367 1 96.56 229 GLN B C 1
ATOM 4805 O O . GLN B 1 229 ? 6.383 -17.969 -10.508 1 96.56 229 GLN B O 1
ATOM 4810 N N . LEU B 1 230 ? 6.742 -18.484 -8.383 1 97.56 230 LEU B N 1
ATOM 4811 C CA . LEU B 1 230 ? 8.188 -18.391 -8.594 1 97.56 230 LEU B CA 1
ATOM 4812 C C . LEU B 1 230 ? 8.672 -19.484 -9.547 1 97.56 230 LEU B C 1
ATOM 4814 O O . LEU B 1 230 ? 9.57 -19.25 -10.352 1 97.56 230 LEU B O 1
ATOM 4818 N N . LYS B 1 231 ? 8.094 -20.641 -9.469 1 97.81 231 LYS B N 1
ATOM 4819 C CA . LYS B 1 231 ? 8.461 -21.719 -10.367 1 97.81 231 LYS B CA 1
ATOM 4820 C C . LYS B 1 231 ? 8.195 -21.344 -11.828 1 97.81 231 LYS B C 1
ATOM 4822 O O . LYS B 1 231 ? 8.984 -21.672 -12.711 1 97.81 231 LYS B O 1
ATOM 4827 N N . THR B 1 232 ? 7.105 -20.719 -12.023 1 97.19 232 THR B N 1
ATOM 4828 C CA . THR B 1 232 ? 6.777 -20.297 -13.383 1 97.19 232 THR B CA 1
ATOM 4829 C C . THR B 1 232 ? 7.801 -19.281 -13.891 1 97.19 232 THR B C 1
ATOM 4831 O O . THR B 1 232 ? 8.266 -19.391 -15.031 1 97.19 232 THR B O 1
ATOM 4834 N N . TYR B 1 233 ? 8.172 -18.328 -13.086 1 97.06 233 TYR B N 1
ATOM 4835 C CA . TYR B 1 233 ? 9.219 -17.391 -13.477 1 97.06 233 TYR B CA 1
ATOM 4836 C C . TYR B 1 233 ? 10.523 -18.125 -13.758 1 97.06 233 TYR B C 1
ATOM 4838 O O . TYR B 1 233 ? 11.219 -17.812 -14.734 1 97.06 233 TYR B O 1
ATOM 4846 N N . ALA B 1 234 ? 10.867 -19.062 -12.898 1 98.38 234 ALA B N 1
ATOM 4847 C CA . ALA B 1 234 ? 12.094 -19.828 -13.055 1 98.38 234 ALA B CA 1
ATOM 4848 C C . ALA B 1 234 ? 12.109 -20.562 -14.398 1 98.38 234 ALA B C 1
ATOM 4850 O O . ALA B 1 234 ? 13.133 -20.578 -15.086 1 98.38 234 ALA B O 1
ATOM 4851 N N . LYS B 1 235 ? 10.977 -21.125 -14.727 1 98.06 235 LYS B N 1
ATOM 4852 C CA . LYS B 1 235 ? 10.852 -21.828 -15.992 1 98.06 235 LYS B CA 1
ATOM 4853 C C . LYS B 1 235 ? 11.039 -20.891 -17.172 1 98.06 235 LYS B C 1
ATOM 4855 O O . LYS B 1 235 ? 11.766 -21.203 -18.125 1 98.06 235 LYS B O 1
ATOM 4860 N N . ILE B 1 236 ? 10.438 -19.75 -17.094 1 96 236 ILE B N 1
ATOM 4861 C CA . ILE B 1 236 ? 10.531 -18.766 -18.156 1 96 236 ILE B CA 1
ATOM 4862 C C . ILE B 1 236 ? 11.984 -18.328 -18.328 1 96 236 ILE B C 1
ATOM 4864 O O . ILE B 1 236 ? 12.461 -18.141 -19.453 1 96 236 ILE B O 1
ATOM 4868 N N . LEU B 1 237 ? 12.695 -18.234 -17.234 1 96.94 237 LEU B N 1
ATOM 4869 C CA . LEU B 1 237 ? 14.055 -17.703 -17.25 1 96.94 237 LEU B CA 1
ATOM 4870 C C . LEU B 1 237 ? 15.07 -18.828 -17.359 1 96.94 237 LEU B C 1
ATOM 4872 O O . LEU B 1 237 ? 16.281 -18.578 -17.438 1 96.94 237 LEU B O 1
ATOM 4876 N N . ASN B 1 238 ? 14.594 -20.078 -17.312 1 97.94 238 ASN B N 1
ATOM 4877 C CA . ASN B 1 238 ? 15.445 -21.266 -17.359 1 97.94 238 ASN B CA 1
ATOM 4878 C C . ASN B 1 238 ? 16.438 -21.281 -16.203 1 97.94 238 ASN B C 1
ATOM 4880 O O . ASN B 1 238 ? 17.641 -21.406 -16.406 1 97.94 238 ASN B O 1
ATOM 4884 N N . LEU B 1 239 ? 15.867 -21.109 -15.008 1 98.56 239 LEU B N 1
ATOM 4885 C CA . LEU B 1 239 ? 16.688 -21.109 -13.797 1 98.56 239 LEU B CA 1
ATOM 4886 C C . LEU B 1 239 ? 16.266 -22.234 -12.859 1 98.56 239 LEU B C 1
ATOM 4888 O O . LEU B 1 239 ? 15.078 -22.562 -12.773 1 98.56 239 LEU B O 1
ATOM 4892 N N . PRO B 1 240 ? 17.219 -22.797 -12.172 1 98.69 240 PRO B N 1
ATOM 4893 C CA . PRO B 1 240 ? 16.844 -23.75 -11.141 1 98.69 240 PRO B CA 1
ATOM 4894 C C . PRO B 1 240 ? 16.172 -23.094 -9.938 1 98.69 240 PRO B C 1
ATOM 4896 O O . PRO B 1 240 ? 16.547 -21.984 -9.547 1 98.69 240 PRO B O 1
ATOM 4899 N N . VAL B 1 241 ? 15.211 -23.781 -9.352 1 98.69 241 VAL B N 1
ATOM 4900 C CA . VAL B 1 241 ? 14.484 -23.266 -8.195 1 98.69 241 VAL B CA 1
ATOM 4901 C C . VAL B 1 241 ? 14.242 -24.375 -7.188 1 98.69 241 VAL B C 1
ATOM 4903 O O . VAL B 1 241 ? 13.969 -25.516 -7.566 1 98.69 241 VAL B O 1
ATOM 4906 N N . GLU B 1 242 ? 14.414 -24.016 -5.934 1 98.5 242 GLU B N 1
ATOM 4907 C CA . GLU B 1 242 ? 14.125 -24.938 -4.832 1 98.5 242 GLU B CA 1
ATOM 4908 C C . GLU B 1 242 ? 13.164 -24.312 -3.83 1 98.5 242 GLU B C 1
ATOM 4910 O O . GLU B 1 242 ? 13.133 -23.078 -3.668 1 98.5 242 GLU B O 1
ATOM 4915 N N . VAL B 1 243 ? 12.422 -25.203 -3.225 1 97.81 243 VAL B N 1
ATOM 4916 C CA . VAL B 1 243 ? 11.477 -24.781 -2.197 1 97.81 243 VAL B CA 1
ATOM 4917 C C . VAL B 1 243 ? 11.984 -25.203 -0.821 1 97.81 243 VAL B C 1
ATOM 4919 O O . VAL B 1 243 ? 12.398 -26.359 -0.636 1 97.81 243 VAL B O 1
ATOM 4922 N N . ALA B 1 244 ? 12.039 -24.281 0.114 1 96.12 244 ALA B N 1
ATOM 4923 C CA . ALA B 1 244 ? 12.461 -24.609 1.475 1 96.12 244 ALA B CA 1
ATOM 4924 C C . ALA B 1 244 ? 11.32 -24.391 2.467 1 96.12 244 ALA B C 1
ATOM 4926 O O . ALA B 1 244 ? 10.828 -23.266 2.613 1 96.12 244 ALA B O 1
ATOM 4927 N N . TYR B 1 245 ? 10.977 -25.422 3.188 1 92.75 245 TYR B N 1
ATOM 4928 C CA . TYR B 1 245 ? 9.883 -25.359 4.152 1 92.75 245 TYR B CA 1
ATOM 4929 C C . TYR B 1 245 ? 10.414 -25.109 5.559 1 92.75 245 TYR B C 1
ATOM 4931 O O . TYR B 1 245 ? 9.672 -24.656 6.438 1 92.75 245 TYR B O 1
ATOM 4939 N N . ASN B 1 246 ? 11.656 -25.484 5.75 1 92.44 246 ASN B N 1
ATOM 4940 C CA . ASN B 1 246 ? 12.305 -25.375 7.047 1 92.44 246 ASN B CA 1
ATOM 4941 C C . ASN B 1 246 ? 13.805 -25.094 6.898 1 92.44 246 ASN B C 1
ATOM 4943 O O . ASN B 1 246 ? 14.297 -24.922 5.785 1 92.44 246 ASN B O 1
ATOM 4947 N N . LYS B 1 247 ? 14.438 -25 8.016 1 94.44 247 LYS B N 1
ATOM 4948 C CA . LYS B 1 247 ? 15.859 -24.656 8.039 1 94.44 247 LYS B CA 1
ATOM 4949 C C . LYS B 1 247 ? 16.688 -25.703 7.305 1 94.44 247 LYS B C 1
ATOM 4951 O O . LYS B 1 247 ? 17.594 -25.359 6.547 1 94.44 247 LYS B O 1
ATOM 4956 N N . GLU B 1 248 ? 16.344 -26.922 7.484 1 96.19 248 GLU B N 1
ATOM 4957 C CA . GLU B 1 248 ? 17.094 -28 6.852 1 96.19 248 GLU B CA 1
ATOM 4958 C C . GLU B 1 248 ? 16.969 -27.953 5.328 1 96.19 248 GLU B C 1
ATOM 4960 O O . GLU B 1 248 ? 17.953 -28.094 4.613 1 96.19 248 GLU B O 1
ATOM 4965 N N . ASP B 1 249 ? 15.727 -27.719 4.867 1 96.56 249 ASP B N 1
ATOM 4966 C CA . ASP B 1 249 ? 15.492 -27.578 3.432 1 96.56 249 ASP B CA 1
ATOM 4967 C C . ASP B 1 249 ? 16.328 -26.438 2.848 1 96.56 249 ASP B C 1
ATOM 4969 O O . ASP B 1 249 ? 16.906 -26.578 1.767 1 96.56 249 ASP B O 1
ATOM 4973 N N . PHE B 1 250 ? 16.375 -25.406 3.596 1 96.38 250 PHE B N 1
ATOM 4974 C CA . PHE B 1 250 ? 17.094 -24.234 3.107 1 96.38 250 PHE B CA 1
ATOM 4975 C C . PHE B 1 250 ? 18.594 -24.531 2.992 1 96.38 250 PHE B C 1
ATOM 4977 O O . PHE B 1 250 ? 19.219 -24.188 1.986 1 96.38 250 PHE B O 1
ATOM 4984 N N . GLU B 1 251 ? 19.141 -25.109 4.004 1 96.75 251 GLU B N 1
ATOM 4985 C CA . GLU B 1 251 ? 20.562 -25.453 4.008 1 96.75 251 GLU B CA 1
ATOM 4986 C C . GLU B 1 251 ? 20.906 -26.406 2.869 1 96.75 251 GLU B C 1
ATOM 4988 O O . GLU B 1 251 ? 21.953 -26.266 2.23 1 96.75 251 GLU B O 1
ATOM 4993 N N . GLN B 1 252 ? 20.047 -27.297 2.623 1 97.69 252 GLN B N 1
ATOM 4994 C CA . GLN B 1 252 ? 20.266 -28.25 1.532 1 97.69 252 GLN B CA 1
ATOM 4995 C C . GLN B 1 252 ? 20.234 -27.547 0.179 1 97.69 252 GLN B C 1
ATOM 4997 O O . GLN B 1 252 ? 21.062 -27.812 -0.69 1 97.69 252 GLN B O 1
ATOM 5002 N N . ALA B 1 253 ? 19.25 -26.688 0.033 1 97.62 253 ALA B N 1
ATOM 5003 C CA . ALA B 1 253 ? 19.156 -25.922 -1.205 1 97.62 253 ALA B CA 1
ATOM 5004 C C . ALA B 1 253 ? 20.391 -25.031 -1.405 1 97.62 253 ALA B C 1
ATOM 5006 O O . ALA B 1 253 ? 20.938 -24.969 -2.506 1 97.62 253 ALA B O 1
ATOM 5007 N N . LYS B 1 254 ? 20.766 -24.422 -0.369 1 96.38 254 LYS B N 1
ATOM 5008 C CA . LYS B 1 254 ? 21.969 -23.594 -0.386 1 96.38 254 LYS B CA 1
ATOM 5009 C C . LYS B 1 254 ? 23.188 -24.391 -0.819 1 96.38 254 LYS B C 1
ATOM 5011 O O . LYS B 1 254 ? 23.969 -23.938 -1.662 1 96.38 254 LYS B O 1
ATOM 5016 N N . ASP B 1 255 ? 23.328 -25.516 -0.283 1 96.56 255 ASP B N 1
ATOM 5017 C CA . ASP B 1 255 ? 24.469 -26.375 -0.601 1 96.56 255 ASP B CA 1
ATOM 5018 C C . ASP B 1 255 ? 24.422 -26.828 -2.057 1 96.56 255 ASP B C 1
ATOM 5020 O O . ASP B 1 255 ? 25.438 -26.844 -2.744 1 96.56 255 ASP B O 1
ATOM 5024 N N . SER B 1 256 ? 23.281 -27.172 -2.416 1 97.69 256 SER B N 1
ATOM 5025 C CA . SER B 1 256 ? 23.109 -27.641 -3.785 1 97.69 256 SER B CA 1
ATOM 5026 C C . SER B 1 256 ? 23.453 -26.562 -4.793 1 97.69 256 SER B C 1
ATOM 5028 O O . SER B 1 256 ? 23.906 -26.844 -5.906 1 97.69 256 SER B O 1
ATOM 5030 N N . PHE B 1 257 ? 23.266 -25.297 -4.391 1 97.81 257 PHE B N 1
ATOM 5031 C CA . PHE B 1 257 ? 23.484 -24.188 -5.301 1 97.81 257 PHE B CA 1
ATOM 5032 C C . PHE B 1 257 ? 24.797 -23.469 -4.992 1 97.81 257 PHE B C 1
ATOM 5034 O O . PHE B 1 257 ? 25.031 -22.359 -5.465 1 97.81 257 PHE B O 1
ATOM 5041 N N . SER B 1 258 ? 25.688 -24.094 -4.246 1 95.75 258 SER B N 1
ATOM 5042 C CA . SER B 1 258 ? 26.938 -23.469 -3.807 1 95.75 258 SER B CA 1
ATOM 5043 C C . SER B 1 258 ? 27.812 -23.078 -4.992 1 95.75 258 SER B C 1
ATOM 5045 O O . SER B 1 258 ? 28.625 -22.172 -4.895 1 95.75 258 SER B O 1
ATOM 5047 N N . HIS B 1 259 ? 27.625 -23.688 -6.133 1 96.88 259 HIS B N 1
ATOM 5048 C CA . HIS B 1 259 ? 28.438 -23.453 -7.316 1 96.88 259 HIS B CA 1
ATOM 5049 C C . HIS B 1 259 ? 27.906 -22.297 -8.148 1 96.88 259 HIS B C 1
ATOM 5051 O O . HIS B 1 259 ? 28.547 -21.859 -9.109 1 96.88 259 HIS B O 1
ATOM 5057 N N . LYS B 1 260 ? 26.75 -21.812 -7.848 1 97.62 260 LYS B N 1
ATOM 5058 C CA . LYS B 1 260 ? 26.125 -20.719 -8.586 1 97.62 260 LYS B CA 1
ATOM 5059 C C . LYS B 1 260 ? 26.781 -19.375 -8.234 1 97.62 260 LYS B C 1
ATOM 5061 O O . LYS B 1 260 ? 27.344 -19.219 -7.152 1 97.62 260 LYS B O 1
ATOM 5066 N N . ASP B 1 261 ? 26.672 -18.438 -9.164 1 97.06 261 ASP B N 1
ATOM 5067 C CA . ASP B 1 261 ? 27.203 -17.094 -8.945 1 97.06 261 ASP B CA 1
ATOM 5068 C C . ASP B 1 261 ? 26.328 -16.297 -7.98 1 97.06 261 ASP B C 1
ATOM 5070 O O . ASP B 1 261 ? 26.812 -15.453 -7.234 1 97.06 261 ASP B O 1
ATOM 5074 N N . LEU B 1 262 ? 25.062 -16.625 -8.062 1 97.56 262 LEU B N 1
ATOM 5075 C CA . LEU B 1 262 ? 24.094 -15.844 -7.293 1 97.56 262 LEU B CA 1
ATOM 5076 C C . LEU B 1 262 ? 22.859 -16.672 -6.957 1 97.56 262 LEU B C 1
ATOM 5078 O O . LEU B 1 262 ? 22.344 -17.406 -7.812 1 97.56 262 LEU B O 1
ATOM 5082 N N . ILE B 1 263 ? 22.484 -16.609 -5.676 1 98.5 263 ILE B N 1
ATOM 5083 C CA . ILE B 1 263 ? 21.234 -17.219 -5.211 1 98.5 263 ILE B CA 1
ATOM 5084 C C . ILE B 1 263 ? 20.266 -16.125 -4.75 1 98.5 263 ILE B C 1
ATOM 5086 O O . ILE B 1 263 ? 20.625 -15.297 -3.9 1 98.5 263 ILE B O 1
ATOM 5090 N N . LEU B 1 264 ? 19.125 -16.109 -5.336 1 98.5 264 LEU B N 1
ATOM 5091 C CA . LEU B 1 264 ? 18.078 -15.18 -4.926 1 98.5 264 LEU B CA 1
ATOM 5092 C C . LEU B 1 264 ? 17.016 -15.891 -4.09 1 98.5 264 LEU B C 1
ATOM 5094 O O . LEU B 1 264 ? 16.469 -16.922 -4.504 1 98.5 264 LEU B O 1
ATOM 5098 N N . VAL B 1 265 ? 16.719 -15.297 -2.965 1 97.88 265 VAL B N 1
ATOM 5099 C CA . VAL B 1 265 ? 15.836 -15.945 -2.004 1 97.88 265 VAL B CA 1
ATOM 5100 C C . VAL B 1 265 ? 14.57 -15.109 -1.812 1 97.88 265 VAL B C 1
ATOM 5102 O O . VAL B 1 265 ? 14.641 -13.969 -1.343 1 97.88 265 VAL B O 1
ATOM 5105 N N . ASP B 1 266 ? 13.445 -15.703 -2.119 1 97.31 266 ASP B N 1
ATOM 5106 C CA . ASP B 1 266 ? 12.133 -15.094 -1.923 1 97.31 266 ASP B CA 1
ATOM 5107 C C . ASP B 1 266 ? 11.555 -15.461 -0.558 1 97.31 266 ASP B C 1
ATOM 5109 O O . ASP B 1 266 ? 11.484 -16.641 -0.206 1 97.31 266 ASP B O 1
ATOM 5113 N N . THR B 1 267 ? 11.195 -14.461 0.149 1 94.12 267 THR B N 1
ATOM 5114 C CA . THR B 1 267 ? 10.633 -14.727 1.467 1 94.12 267 THR B CA 1
ATOM 5115 C C . THR B 1 267 ? 9.133 -14.43 1.478 1 94.12 267 THR B C 1
ATOM 5117 O O . THR B 1 267 ? 8.617 -13.758 0.577 1 94.12 267 THR B O 1
ATOM 5120 N N . ALA B 1 268 ? 8.477 -14.93 2.5 1 90 268 ALA B N 1
ATOM 5121 C CA . ALA B 1 268 ? 7.035 -14.719 2.615 1 90 268 ALA B CA 1
ATOM 5122 C C . ALA B 1 268 ? 6.719 -13.289 3.033 1 90 268 ALA B C 1
ATOM 5124 O O . ALA B 1 268 ? 7.426 -12.703 3.861 1 90 268 ALA B O 1
ATOM 5125 N N . GLY B 1 269 ? 5.664 -12.766 2.344 1 86.12 269 GLY B N 1
ATOM 5126 C CA . GLY B 1 269 ? 5.094 -11.547 2.881 1 86.12 269 GLY B CA 1
ATOM 5127 C C . GLY B 1 269 ? 4.234 -11.773 4.109 1 86.12 269 GLY B C 1
ATOM 5128 O O . GLY B 1 269 ? 3.381 -12.664 4.117 1 86.12 269 GLY B O 1
ATOM 5129 N N . ARG B 1 270 ? 4.527 -11.07 5.188 1 83.06 270 ARG B N 1
ATOM 5130 C CA . ARG B 1 270 ? 3.822 -11.18 6.457 1 83.06 270 ARG B CA 1
ATOM 5131 C C . ARG B 1 270 ? 3.559 -9.805 7.062 1 83.06 270 ARG B C 1
ATOM 5133 O O . ARG B 1 270 ? 3.961 -8.789 6.496 1 83.06 270 ARG B O 1
ATOM 5140 N N . ASN B 1 271 ? 2.678 -9.93 8.078 1 84.75 271 ASN B N 1
ATOM 5141 C CA . ASN B 1 271 ? 2.49 -8.711 8.859 1 84.75 271 ASN B CA 1
ATOM 5142 C C . ASN B 1 271 ? 3.725 -8.383 9.695 1 84.75 271 ASN B C 1
ATOM 5144 O O . ASN B 1 271 ? 3.834 -8.812 10.844 1 84.75 271 ASN B O 1
ATOM 5148 N N . PHE B 1 272 ? 4.559 -7.59 9.172 1 76.69 272 PHE B N 1
ATOM 5149 C CA . PHE B 1 272 ? 5.855 -7.355 9.797 1 76.69 272 PHE B CA 1
ATOM 5150 C C . PHE B 1 272 ? 5.754 -6.289 10.883 1 76.69 272 PHE B C 1
ATOM 5152 O O . PHE B 1 272 ? 6.766 -5.871 11.445 1 76.69 272 PHE B O 1
ATOM 5159 N N . ARG B 1 273 ? 4.543 -5.934 11.125 1 77.94 273 ARG B N 1
ATOM 5160 C CA . ARG B 1 273 ? 4.367 -5.176 12.359 1 77.94 273 ARG B CA 1
ATOM 5161 C C . ARG B 1 273 ? 4.57 -6.066 13.586 1 77.94 273 ARG B C 1
ATOM 5163 O O . ARG B 1 273 ? 4.816 -5.57 14.688 1 77.94 273 ARG B O 1
ATOM 5170 N N . ASN B 1 274 ? 4.488 -7.32 13.258 1 79.12 274 ASN B N 1
ATOM 5171 C CA . ASN B 1 274 ? 4.703 -8.312 14.305 1 79.12 274 ASN B CA 1
ATOM 5172 C C . ASN B 1 274 ? 6.141 -8.828 14.305 1 79.12 274 ASN B C 1
ATOM 5174 O O . ASN B 1 274 ? 6.57 -9.492 13.359 1 79.12 274 ASN B O 1
ATOM 5178 N N . SER B 1 275 ? 6.824 -8.68 15.359 1 82.38 275 SER B N 1
ATOM 5179 C CA . SER B 1 275 ? 8.234 -9.031 15.461 1 82.38 275 SER B CA 1
ATOM 5180 C C . SER B 1 275 ? 8.438 -10.539 15.461 1 82.38 275 SER B C 1
ATOM 5182 O O . SER B 1 275 ? 9.539 -11.031 15.219 1 82.38 275 SER B O 1
ATOM 5184 N N . GLU B 1 276 ? 7.363 -11.188 15.688 1 84.19 276 GLU B N 1
ATOM 5185 C CA . GLU B 1 276 ? 7.453 -12.648 15.742 1 84.19 276 GLU B CA 1
ATOM 5186 C C . GLU B 1 276 ? 7.949 -13.227 14.422 1 84.19 276 GLU B C 1
ATOM 5188 O O . GLU B 1 276 ? 8.695 -14.203 14.406 1 84.19 276 GLU B O 1
ATOM 5193 N N . TYR B 1 277 ? 7.645 -12.594 13.398 1 83.31 277 TYR B N 1
ATOM 5194 C CA . TYR B 1 277 ? 8.016 -13.109 12.086 1 83.31 277 TYR B CA 1
ATOM 5195 C C . TYR B 1 277 ? 9.5 -12.859 11.805 1 83.31 277 TYR B C 1
ATOM 5197 O O . TYR B 1 277 ? 10.156 -13.672 11.148 1 83.31 277 TYR B O 1
ATOM 5205 N N . ILE B 1 278 ? 9.984 -11.883 12.344 1 83.81 278 ILE B N 1
ATOM 5206 C CA . ILE B 1 278 ? 11.398 -11.562 12.18 1 83.81 278 ILE B CA 1
ATOM 5207 C C . ILE B 1 278 ? 12.242 -12.578 12.945 1 83.81 278 ILE B C 1
ATOM 5209 O O . ILE B 1 278 ? 13.273 -13.039 12.445 1 83.81 278 ILE B O 1
ATOM 5213 N N . GLU B 1 279 ? 11.734 -12.898 14.094 1 84 279 GLU B N 1
ATOM 5214 C CA . GLU B 1 279 ? 12.43 -13.898 14.906 1 84 279 GLU B CA 1
ATOM 5215 C C . GLU B 1 279 ? 12.453 -15.25 14.203 1 84 279 GLU B C 1
ATOM 5217 O O . GLU B 1 279 ? 13.453 -15.961 14.25 1 84 279 GLU B O 1
ATOM 5222 N N . GLN B 1 280 ? 11.414 -15.492 13.531 1 84.38 280 GLN B N 1
ATOM 5223 C CA . GLN B 1 280 ? 11.328 -16.75 12.789 1 84.38 280 GLN B CA 1
ATOM 5224 C C . GLN B 1 280 ? 12.336 -16.797 11.648 1 84.38 280 GLN B C 1
ATOM 5226 O O . GLN B 1 280 ? 12.945 -17.828 11.391 1 84.38 280 GLN B O 1
ATOM 5231 N N . ILE B 1 281 ? 12.508 -15.688 11.047 1 84.75 281 ILE B N 1
ATOM 5232 C CA . ILE B 1 281 ? 13.469 -15.594 9.953 1 84.75 281 ILE B CA 1
ATOM 5233 C C . ILE B 1 281 ? 14.883 -15.789 10.492 1 84.75 281 ILE B C 1
ATOM 5235 O O . ILE B 1 281 ? 15.688 -16.5 9.891 1 84.75 281 ILE B O 1
ATOM 5239 N N . ASP B 1 282 ? 15.141 -15.203 11.602 1 83.38 282 ASP B N 1
ATOM 5240 C CA . ASP B 1 282 ? 16.453 -15.289 12.219 1 83.38 282 ASP B CA 1
ATOM 5241 C C . ASP B 1 282 ? 16.766 -16.734 12.633 1 83.38 282 ASP B C 1
ATOM 5243 O O . ASP B 1 282 ? 17.938 -17.141 12.625 1 83.38 282 ASP B O 1
ATOM 5247 N N . GLU B 1 283 ? 15.766 -17.453 12.945 1 86.12 283 GLU B N 1
ATOM 5248 C CA . GLU B 1 283 ? 15.93 -18.859 13.32 1 86.12 283 GLU B CA 1
ATOM 5249 C C . GLU B 1 283 ? 16.125 -19.734 12.094 1 86.12 283 GLU B C 1
ATOM 5251 O O . GLU B 1 283 ? 16.812 -20.75 12.164 1 86.12 283 GLU B O 1
ATOM 5256 N N . LEU B 1 284 ? 15.57 -19.312 11.039 1 88.06 284 LEU B N 1
ATOM 5257 C CA . LEU B 1 284 ? 15.57 -20.109 9.82 1 88.06 284 LEU B CA 1
ATOM 5258 C C . LEU B 1 284 ? 16.875 -19.938 9.062 1 88.06 284 LEU B C 1
ATOM 5260 O O . LEU B 1 284 ? 17.359 -20.875 8.422 1 88.06 284 LEU B O 1
ATOM 5264 N N . ILE B 1 285 ? 17.469 -18.797 9.188 1 89.88 285 ILE B N 1
ATOM 5265 C CA . ILE B 1 285 ? 18.594 -18.469 8.328 1 89.88 285 ILE B CA 1
ATOM 5266 C C . ILE B 1 285 ? 19.781 -18 9.18 1 89.88 285 ILE B C 1
ATOM 5268 O O . ILE B 1 285 ? 19.625 -17.109 10.016 1 89.88 285 ILE B O 1
ATOM 5272 N N . ASP B 1 286 ? 20.938 -18.578 8.945 1 89.88 286 ASP B N 1
ATOM 5273 C CA . ASP B 1 286 ? 22.203 -18.109 9.508 1 89.88 286 ASP B CA 1
ATOM 5274 C C . ASP B 1 286 ? 22.922 -17.188 8.523 1 89.88 286 ASP B C 1
ATOM 5276 O O . ASP B 1 286 ? 23.688 -17.656 7.68 1 89.88 286 ASP B O 1
ATOM 5280 N N . PHE B 1 287 ? 22.734 -15.93 8.742 1 90.44 287 PHE B N 1
ATOM 5281 C CA . PHE B 1 287 ? 23.266 -14.953 7.801 1 90.44 287 PHE B CA 1
ATOM 5282 C C . PHE B 1 287 ? 24.781 -14.812 7.973 1 90.44 287 PHE B C 1
ATOM 5284 O O . PHE B 1 287 ? 25.297 -15.008 9.07 1 90.44 287 PHE B O 1
ATOM 5291 N N . ASN B 1 288 ? 25.453 -14.5 6.852 1 89.56 288 ASN B N 1
ATOM 5292 C CA . ASN B 1 288 ? 26.891 -14.234 6.863 1 89.56 288 ASN B CA 1
ATOM 5293 C C . ASN B 1 288 ? 27.266 -13.125 5.887 1 89.56 288 ASN B C 1
ATOM 5295 O O . ASN B 1 288 ? 26.391 -12.445 5.348 1 89.56 288 ASN B O 1
ATOM 5299 N N . GLU B 1 289 ? 28.5 -12.93 5.648 1 88.31 289 GLU B N 1
ATOM 5300 C CA . GLU B 1 289 ? 29 -11.781 4.898 1 88.31 289 GLU B CA 1
ATOM 5301 C C . GLU B 1 289 ? 28.656 -11.898 3.416 1 88.31 289 GLU B C 1
ATOM 5303 O O . GLU B 1 289 ? 28.719 -10.914 2.678 1 88.31 289 GLU B O 1
ATOM 5308 N N . GLN B 1 290 ? 28.281 -13.086 3.031 1 91.69 290 GLN B N 1
ATOM 5309 C CA . GLN B 1 290 ? 27.969 -13.297 1.625 1 91.69 290 GLN B CA 1
ATOM 5310 C C . GLN B 1 290 ? 26.484 -13.016 1.352 1 91.69 290 GLN B C 1
ATOM 5312 O O . GLN B 1 290 ? 26.047 -13.094 0.206 1 91.69 290 GLN B O 1
ATOM 5317 N N . ASP B 1 291 ? 25.812 -12.656 2.455 1 93.62 291 ASP B N 1
ATOM 5318 C CA . ASP B 1 291 ? 24.391 -12.406 2.328 1 93.62 291 ASP B CA 1
ATOM 5319 C C . ASP B 1 291 ? 24.094 -10.906 2.256 1 93.62 291 ASP B C 1
ATOM 5321 O O . ASP B 1 291 ? 24.672 -10.117 3.01 1 93.62 291 ASP B O 1
ATOM 5325 N N . GLU B 1 292 ? 23.266 -10.578 1.312 1 94.31 292 GLU B N 1
ATOM 5326 C CA . GLU B 1 292 ? 22.75 -9.219 1.22 1 94.31 292 GLU B CA 1
ATOM 5327 C C . GLU B 1 292 ? 21.234 -9.195 1.415 1 94.31 292 GLU B C 1
ATOM 5329 O O . GLU B 1 292 ? 20.5 -9.938 0.755 1 94.31 292 GLU B O 1
ATOM 5334 N N . LEU B 1 293 ? 20.797 -8.414 2.311 1 94.25 293 LEU B N 1
ATOM 5335 C CA . LEU B 1 293 ? 19.391 -8.344 2.676 1 94.25 293 LEU B CA 1
ATOM 5336 C C . LEU B 1 293 ? 18.766 -7.043 2.195 1 94.25 293 LEU B C 1
ATOM 5338 O O . LEU B 1 293 ? 19.25 -5.957 2.523 1 94.25 293 LEU B O 1
ATOM 5342 N N . TYR B 1 294 ? 17.688 -7.207 1.412 1 95.38 294 TYR B N 1
ATOM 5343 C CA . TYR B 1 294 ? 16.953 -6.059 0.886 1 95.38 294 TYR B CA 1
ATOM 5344 C C . TYR B 1 294 ? 15.594 -5.918 1.559 1 95.38 294 TYR B C 1
ATOM 5346 O O . TYR B 1 294 ? 14.867 -6.898 1.705 1 95.38 294 TYR B O 1
ATOM 5354 N N . CYS B 1 295 ? 15.328 -4.691 1.943 1 95.88 295 CYS B N 1
ATOM 5355 C CA . CYS B 1 295 ? 13.977 -4.34 2.367 1 95.88 295 CYS B CA 1
ATOM 5356 C C . CYS B 1 295 ? 13.164 -3.777 1.203 1 95.88 295 CYS B C 1
ATOM 5358 O O . CYS B 1 295 ? 13.562 -2.783 0.591 1 95.88 295 CYS B O 1
ATOM 5360 N N 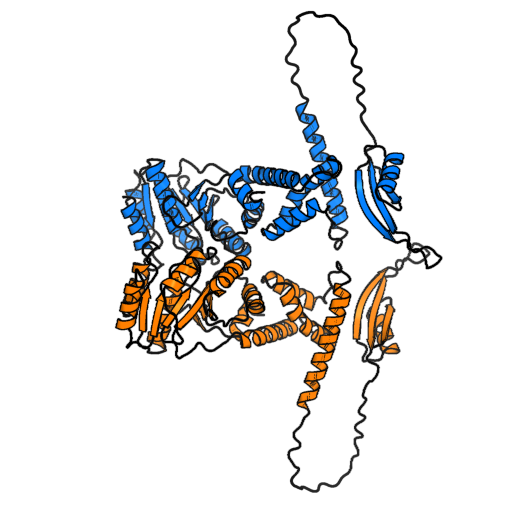. VAL B 1 296 ? 12.094 -4.43 0.928 1 97.38 296 VAL B N 1
ATOM 5361 C CA . VAL B 1 296 ? 11.242 -3.99 -0.172 1 97.38 296 VAL B CA 1
ATOM 5362 C C . VAL B 1 296 ? 10.07 -3.172 0.374 1 97.38 296 VAL B C 1
ATOM 5364 O O . VAL B 1 296 ? 9.305 -3.652 1.212 1 97.38 296 VAL B O 1
ATOM 5367 N N . LEU B 1 297 ? 9.922 -1.918 -0.124 1 97.5 297 LEU B N 1
ATOM 5368 C CA . LEU B 1 297 ? 8.883 -0.998 0.314 1 97.5 297 LEU B CA 1
ATOM 5369 C C . LEU B 1 297 ? 8.109 -0.447 -0.879 1 97.5 297 LEU B C 1
ATOM 5371 O O . LEU B 1 297 ? 8.703 -0.028 -1.873 1 97.5 297 LEU B O 1
ATOM 5375 N N . SER B 1 298 ? 6.793 -0.467 -0.748 1 97.75 298 SER B N 1
ATOM 5376 C CA . SER B 1 298 ? 5.953 0.112 -1.792 1 97.75 298 SER B CA 1
ATOM 5377 C C . SER B 1 298 ? 5.773 1.612 -1.589 1 97.75 298 SER B C 1
ATOM 5379 O O . SER B 1 298 ? 5.414 2.059 -0.498 1 97.75 298 SER B O 1
ATOM 5381 N N . LEU B 1 299 ? 5.898 2.348 -2.645 1 97.75 299 LEU B N 1
ATOM 5382 C CA . LEU B 1 299 ? 5.77 3.797 -2.535 1 97.75 299 LEU B CA 1
ATOM 5383 C C . LEU B 1 299 ? 4.305 4.207 -2.445 1 97.75 299 LEU B C 1
ATOM 5385 O O . LEU B 1 299 ? 3.996 5.363 -2.148 1 97.75 299 LEU B O 1
ATOM 5389 N N . THR B 1 300 ? 3.451 3.299 -2.59 1 97.31 300 THR B N 1
ATOM 5390 C CA . THR B 1 300 ? 2.035 3.584 -2.377 1 97.31 300 THR B CA 1
ATOM 5391 C C . THR B 1 300 ? 1.683 3.492 -0.896 1 97.31 300 THR B C 1
ATOM 5393 O O . THR B 1 300 ? 0.606 3.928 -0.48 1 97.31 300 THR B O 1
ATOM 5396 N N . SER B 1 301 ? 2.543 2.977 -0.092 1 97.44 301 SER B N 1
ATOM 5397 C CA . SER B 1 301 ? 2.277 2.783 1.329 1 97.44 301 SER B CA 1
ATOM 5398 C C . SER B 1 301 ? 2.428 4.086 2.104 1 97.44 301 SER B C 1
ATOM 5400 O O . SER B 1 301 ? 3.223 4.949 1.729 1 97.44 301 SER B O 1
ATOM 5402 N N . LYS B 1 302 ? 1.693 4.121 3.154 1 97.06 302 LYS B N 1
ATOM 5403 C CA . LYS B 1 302 ? 1.878 5.242 4.07 1 97.06 302 LYS B CA 1
ATOM 5404 C C . LYS B 1 302 ? 3.285 5.246 4.66 1 97.06 302 LYS B C 1
ATOM 5406 O O . LYS B 1 302 ? 3.82 4.191 5.004 1 97.06 302 LYS B O 1
ATOM 5411 N N . GLU B 1 303 ? 3.783 6.457 4.816 1 96.75 303 GLU B N 1
ATOM 5412 C CA . GLU B 1 303 ? 5.133 6.594 5.363 1 96.75 303 GLU B CA 1
ATOM 5413 C C . GLU B 1 303 ? 5.238 5.945 6.738 1 96.75 303 GLU B C 1
ATOM 5415 O O . GLU B 1 303 ? 6.203 5.23 7.023 1 96.75 303 GLU B O 1
ATOM 5420 N N . GLN B 1 304 ? 4.25 6.164 7.555 1 94.88 304 GLN B N 1
ATOM 5421 C CA . GLN B 1 304 ? 4.293 5.637 8.914 1 94.88 304 GLN B CA 1
ATOM 5422 C C . GLN B 1 304 ? 4.344 4.109 8.906 1 94.88 304 GLN B C 1
ATOM 5424 O O . GLN B 1 304 ? 5.004 3.504 9.758 1 94.88 304 GLN B O 1
ATOM 5429 N N . ASP B 1 305 ? 3.664 3.543 8.023 1 96 305 ASP B N 1
ATOM 5430 C CA . ASP B 1 305 ? 3.699 2.088 7.922 1 96 305 ASP B CA 1
ATOM 5431 C C . ASP B 1 305 ? 5.066 1.603 7.441 1 96 305 ASP B C 1
ATOM 5433 O O . ASP B 1 305 ? 5.578 0.593 7.93 1 96 305 ASP B O 1
ATOM 5437 N N . MET B 1 306 ? 5.656 2.311 6.52 1 96.62 306 MET B N 1
ATOM 5438 C CA . MET B 1 306 ? 6.996 1.96 6.062 1 96.62 306 MET B CA 1
ATOM 5439 C C . MET B 1 306 ? 8.008 2.082 7.199 1 96.62 306 MET B C 1
ATOM 5441 O O . MET B 1 306 ? 8.914 1.256 7.32 1 96.62 306 MET B O 1
ATOM 5445 N N . VAL B 1 307 ? 7.824 3.084 8.023 1 95.62 307 VAL B N 1
ATOM 5446 C CA . VAL B 1 307 ? 8.688 3.291 9.18 1 95.62 307 VAL B CA 1
ATOM 5447 C C . VAL B 1 307 ? 8.57 2.104 10.133 1 95.62 307 VAL B C 1
ATOM 5449 O O . VAL B 1 307 ? 9.578 1.551 10.57 1 95.62 307 VAL B O 1
ATOM 5452 N N . ASP B 1 308 ? 7.387 1.679 10.367 1 93.19 308 ASP B N 1
ATOM 5453 C CA . ASP B 1 308 ? 7.156 0.545 11.258 1 93.19 308 ASP B CA 1
ATOM 5454 C C . ASP B 1 308 ? 7.809 -0.723 10.711 1 93.19 308 ASP B C 1
ATOM 5456 O O . ASP B 1 308 ? 8.461 -1.461 11.445 1 93.19 308 ASP B O 1
ATOM 5460 N N . ILE B 1 309 ? 7.645 -0.903 9.469 1 93.25 309 ILE B N 1
ATOM 5461 C CA . ILE B 1 309 ? 8.203 -2.082 8.812 1 93.25 309 ILE B CA 1
ATOM 5462 C C . ILE B 1 309 ? 9.727 -2.051 8.906 1 93.25 309 ILE B C 1
ATOM 5464 O O . ILE B 1 309 ? 10.344 -3.027 9.328 1 93.25 309 ILE B O 1
ATOM 5468 N N . TYR B 1 310 ? 10.336 -0.97 8.531 1 94.06 310 TYR B N 1
ATOM 5469 C CA . TYR B 1 310 ? 11.797 -0.868 8.516 1 94.06 310 TYR B CA 1
ATOM 5470 C C . TYR B 1 310 ? 12.367 -1.008 9.922 1 94.06 310 TYR B C 1
ATOM 5472 O O . TYR B 1 310 ? 13.391 -1.664 10.117 1 94.06 310 TYR B O 1
ATOM 5480 N N . ASN B 1 311 ? 11.703 -0.437 10.922 1 92.25 311 ASN B N 1
ATOM 5481 C CA . ASN B 1 311 ? 12.141 -0.537 12.312 1 92.25 311 ASN B CA 1
ATOM 5482 C C . ASN B 1 311 ? 12.125 -1.981 12.797 1 92.25 311 ASN B C 1
ATOM 5484 O O . ASN B 1 311 ? 12.977 -2.383 13.594 1 92.25 311 ASN B O 1
ATOM 5488 N N . ASN B 1 312 ? 11.203 -2.672 12.352 1 88.69 312 ASN B N 1
ATOM 5489 C CA . ASN B 1 312 ? 11.117 -4.066 12.773 1 88.69 312 ASN B CA 1
ATOM 5490 C C . ASN B 1 312 ? 12.234 -4.906 12.148 1 88.69 312 ASN B C 1
ATOM 5492 O O . ASN B 1 312 ? 12.617 -5.941 12.695 1 88.69 312 ASN B O 1
ATOM 5496 N N . PHE B 1 313 ? 12.711 -4.441 11.047 1 87.44 313 PHE B N 1
ATOM 5497 C CA . PHE B 1 313 ? 13.766 -5.176 10.359 1 87.44 313 PHE B CA 1
ATOM 5498 C C . PHE B 1 313 ? 15.141 -4.793 10.914 1 87.44 313 PHE B C 1
ATOM 5500 O O . PHE B 1 313 ? 16.156 -5.344 10.492 1 87.44 313 PHE B O 1
ATOM 5507 N N . LYS B 1 314 ? 15.211 -3.887 11.82 1 81.56 314 LYS B N 1
ATOM 5508 C CA . LYS B 1 314 ? 16.469 -3.412 12.391 1 81.56 314 LYS B CA 1
ATOM 5509 C C . LYS B 1 314 ? 17.234 -4.551 13.055 1 81.56 314 LYS B C 1
ATOM 5511 O O . LYS B 1 314 ? 18.453 -4.492 13.18 1 81.56 314 LYS B O 1
ATOM 5516 N N . ALA B 1 315 ? 16.5 -5.605 13.445 1 82.06 315 ALA B N 1
ATOM 5517 C CA . ALA B 1 315 ? 17.141 -6.758 14.07 1 82.06 315 ALA B CA 1
ATOM 5518 C C . ALA B 1 315 ? 17.969 -7.547 13.055 1 82.06 315 ALA B C 1
ATOM 5520 O O . ALA B 1 315 ? 18.797 -8.375 13.43 1 82.06 315 ALA B O 1
ATOM 5521 N N . LEU B 1 316 ? 17.719 -7.262 11.781 1 86.62 316 LEU B N 1
ATOM 5522 C CA . LEU B 1 316 ? 18.469 -7.887 10.688 1 86.62 316 LEU B CA 1
ATOM 5523 C C . LEU B 1 316 ? 19.453 -6.898 10.062 1 86.62 316 LEU B C 1
ATOM 5525 O O . LEU B 1 316 ? 19.266 -5.684 10.156 1 86.62 316 LEU B O 1
ATOM 5529 N N . PRO B 1 317 ? 20.5 -7.438 9.539 1 87.56 317 PRO B N 1
ATOM 5530 C CA . PRO B 1 317 ? 21.484 -6.539 8.922 1 87.56 317 PRO B CA 1
ATOM 5531 C C . PRO B 1 317 ? 21.016 -6.012 7.566 1 87.56 317 PRO B C 1
ATOM 5533 O O . PRO B 1 317 ? 21.734 -6.164 6.566 1 87.56 317 PRO B O 1
ATOM 5536 N N . ILE B 1 318 ? 19.906 -5.379 7.613 1 89.12 318 ILE B N 1
ATOM 5537 C CA . ILE B 1 318 ? 19.328 -4.805 6.398 1 89.12 318 ILE B CA 1
ATOM 5538 C C . ILE B 1 318 ? 19.812 -3.367 6.227 1 89.12 318 ILE B C 1
ATOM 5540 O O . ILE B 1 318 ? 19.672 -2.549 7.141 1 89.12 318 ILE B O 1
ATOM 5544 N N . ASN B 1 319 ? 20.391 -3.104 5.004 1 85.38 319 ASN B N 1
ATOM 5545 C CA . ASN B 1 319 ? 20.766 -1.719 4.75 1 85.38 319 ASN B CA 1
ATOM 5546 C C . ASN B 1 319 ? 20.453 -1.308 3.312 1 85.38 319 ASN B C 1
ATOM 5548 O O . ASN B 1 319 ? 20.781 -0.191 2.898 1 85.38 319 ASN B O 1
ATOM 5552 N N . GLN B 1 320 ? 19.875 -2.301 2.562 1 93.06 320 GLN B N 1
ATOM 5553 C CA . GLN B 1 320 ? 19.469 -2.027 1.191 1 93.06 320 GLN B CA 1
ATOM 5554 C C . GLN B 1 320 ? 17.938 -1.971 1.082 1 93.06 320 GLN B C 1
ATOM 5556 O O . GLN B 1 320 ? 17.234 -2.795 1.674 1 93.06 320 GLN B O 1
ATOM 5561 N N . VAL B 1 321 ? 17.516 -0.96 0.28 1 96.19 321 VAL B N 1
ATOM 5562 C CA . VAL B 1 321 ? 16.078 -0.815 0.104 1 96.19 321 VAL B CA 1
ATOM 5563 C C . VAL B 1 321 ? 15.734 -0.797 -1.385 1 96.19 321 VAL B C 1
ATOM 5565 O O . VAL B 1 321 ? 16.453 -0.196 -2.186 1 96.19 321 VAL B O 1
ATOM 5568 N N . ILE B 1 322 ? 14.734 -1.504 -1.716 1 96.94 322 ILE B N 1
ATOM 5569 C CA . ILE B 1 322 ? 14.109 -1.426 -3.031 1 96.94 322 ILE B CA 1
ATOM 5570 C C . ILE B 1 322 ? 12.734 -0.763 -2.914 1 96.94 322 ILE B C 1
ATOM 5572 O O . ILE B 1 322 ? 11.891 -1.208 -2.135 1 96.94 322 ILE B O 1
ATOM 5576 N N . PHE B 1 323 ? 12.516 0.323 -3.65 1 97.94 323 PHE B N 1
ATOM 5577 C CA . PHE B 1 323 ? 11.195 0.939 -3.711 1 97.94 323 PHE B CA 1
ATOM 5578 C C . PHE B 1 323 ? 10.414 0.425 -4.914 1 97.94 323 PHE B C 1
ATOM 5580 O O . PHE B 1 323 ? 10.914 0.447 -6.039 1 97.94 323 PHE B O 1
ATOM 5587 N N . THR B 1 324 ? 9.211 0.004 -4.578 1 98.25 324 THR B N 1
ATOM 5588 C CA . THR B 1 324 ? 8.398 -0.56 -5.648 1 98.25 324 THR B CA 1
ATOM 5589 C C . THR B 1 324 ? 7.188 0.32 -5.926 1 98.25 324 THR B C 1
ATOM 5591 O O . THR B 1 324 ? 6.879 1.225 -5.148 1 98.25 324 THR B O 1
ATOM 5594 N N . LYS B 1 325 ? 6.539 0.089 -7.129 1 96.81 325 LYS B N 1
ATOM 5595 C CA . LYS B 1 325 ? 5.277 0.703 -7.539 1 96.81 325 LYS B CA 1
ATOM 5596 C C . LYS B 1 325 ? 5.434 2.209 -7.723 1 96.81 325 LYS B C 1
ATOM 5598 O O . LYS B 1 325 ? 4.547 2.98 -7.352 1 96.81 325 LYS B O 1
ATOM 5603 N N . VAL B 1 326 ? 6.551 2.504 -8.258 1 96.56 326 VAL B N 1
ATOM 5604 C CA . VAL B 1 326 ? 6.805 3.906 -8.57 1 96.56 326 VAL B CA 1
ATOM 5605 C C . VAL B 1 326 ? 5.758 4.414 -9.562 1 96.56 326 VAL B C 1
ATOM 5607 O O . VAL B 1 326 ? 5.34 5.57 -9.492 1 96.56 326 VAL B O 1
ATOM 5610 N N . ASP B 1 327 ? 5.25 3.541 -10.391 1 94.88 327 ASP B N 1
ATOM 5611 C CA . ASP B 1 327 ? 4.297 3.857 -11.445 1 94.88 327 ASP B CA 1
ATOM 5612 C C . ASP B 1 327 ? 2.885 4.02 -10.891 1 94.88 327 ASP B C 1
ATOM 5614 O O . ASP B 1 327 ? 2 4.547 -11.562 1 94.88 327 ASP B O 1
ATOM 5618 N N . GLU B 1 328 ? 2.699 3.666 -9.672 1 94.62 328 GLU B N 1
ATOM 5619 C CA . GLU B 1 328 ? 1.34 3.631 -9.133 1 94.62 328 GLU B CA 1
ATOM 5620 C C . GLU B 1 328 ? 1.104 4.777 -8.156 1 94.62 328 GLU B C 1
ATOM 5622 O O . GLU B 1 328 ? 0.111 4.781 -7.422 1 94.62 328 GLU B O 1
ATOM 5627 N N . THR B 1 329 ? 1.975 5.715 -8.078 1 95.75 329 THR B N 1
ATOM 5628 C CA . THR B 1 329 ? 1.819 6.895 -7.234 1 95.75 329 THR B CA 1
ATOM 5629 C C . THR B 1 329 ? 2.424 8.125 -7.906 1 95.75 329 THR B C 1
ATOM 5631 O O . THR B 1 329 ? 3.223 8 -8.836 1 95.75 329 THR B O 1
ATOM 5634 N N . ASN B 1 330 ? 1.969 9.258 -7.418 1 93.12 330 ASN B N 1
ATOM 5635 C CA . ASN B 1 330 ? 2.559 10.516 -7.867 1 93.12 330 ASN B CA 1
ATOM 5636 C C . ASN B 1 330 ? 3.246 11.25 -6.719 1 93.12 330 ASN B C 1
ATOM 5638 O O . ASN B 1 330 ? 3.666 12.398 -6.875 1 93.12 330 ASN B O 1
ATOM 5642 N N . HIS B 1 331 ? 3.383 10.656 -5.621 1 95.12 331 HIS B N 1
ATOM 5643 C CA . HIS B 1 331 ? 3.975 11.266 -4.438 1 95.12 331 HIS B CA 1
ATOM 5644 C C . HIS B 1 331 ? 5.203 10.484 -3.975 1 95.12 331 HIS B C 1
ATOM 5646 O O . HIS B 1 331 ? 5.082 9.352 -3.496 1 95.12 331 HIS B O 1
ATOM 5652 N N . TYR B 1 332 ? 6.336 11.133 -4.023 1 97.56 332 TYR B N 1
ATOM 5653 C CA . TYR B 1 332 ? 7.586 10.406 -3.826 1 97.56 332 TYR B CA 1
ATOM 5654 C C . TYR B 1 332 ? 8.344 10.945 -2.623 1 97.56 332 TYR B C 1
ATOM 5656 O O . TYR B 1 332 ? 9.43 10.445 -2.293 1 97.56 332 TYR B O 1
ATOM 5664 N N . GLY B 1 333 ? 7.82 11.891 -1.895 1 97.38 333 GLY B N 1
ATOM 5665 C CA . GLY B 1 333 ? 8.445 12.539 -0.75 1 97.38 333 GLY B CA 1
ATOM 5666 C C . GLY B 1 333 ? 8.922 11.555 0.303 1 97.38 333 GLY B C 1
ATOM 5667 O O . GLY B 1 333 ? 10 11.727 0.878 1 97.38 333 GLY B O 1
ATOM 5668 N N . PRO B 1 334 ? 8.172 10.508 0.494 1 97.81 334 PRO B N 1
ATOM 5669 C CA . PRO B 1 334 ? 8.562 9.539 1.527 1 97.81 334 PRO B CA 1
ATOM 5670 C C . PRO B 1 334 ? 9.953 8.961 1.3 1 97.81 334 PRO B C 1
ATOM 5672 O O . PRO B 1 334 ? 10.617 8.547 2.254 1 97.81 334 PRO B O 1
ATOM 5675 N N . ILE B 1 335 ? 10.438 8.922 0.055 1 97.81 335 ILE B N 1
ATOM 5676 C CA . ILE B 1 335 ? 11.797 8.445 -0.205 1 97.81 335 ILE B CA 1
ATOM 5677 C C . ILE B 1 335 ? 12.797 9.305 0.57 1 97.81 335 ILE B C 1
ATOM 5679 O O . ILE B 1 335 ? 13.648 8.773 1.285 1 97.81 335 ILE B O 1
ATOM 5683 N N . LEU B 1 336 ? 12.609 10.602 0.489 1 97.25 336 LEU B N 1
ATOM 5684 C CA . LEU B 1 336 ? 13.508 11.539 1.157 1 97.25 336 LEU B CA 1
ATOM 5685 C C . LEU B 1 336 ? 13.344 11.469 2.672 1 97.25 336 LEU B C 1
ATOM 5687 O O . LEU B 1 336 ? 14.328 11.492 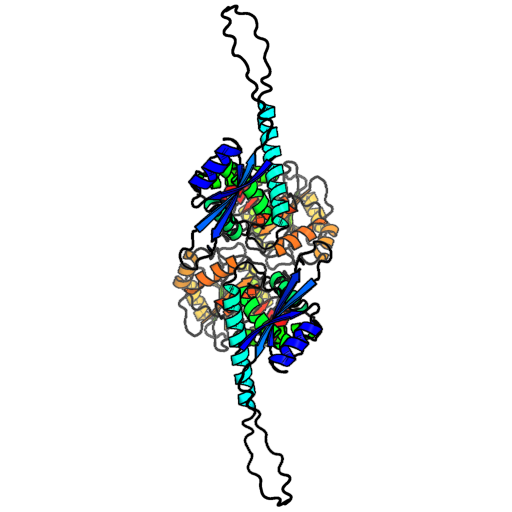3.41 1 97.25 336 LEU B O 1
ATOM 5691 N N . ASN B 1 337 ? 12.094 11.422 3.076 1 97.81 337 ASN B N 1
ATOM 5692 C CA . ASN B 1 337 ? 11.812 11.359 4.508 1 97.81 337 ASN B CA 1
ATOM 5693 C C . ASN B 1 337 ? 12.477 10.156 5.16 1 97.81 337 ASN B C 1
ATOM 5695 O O . ASN B 1 337 ? 13.141 10.289 6.188 1 97.81 337 ASN B O 1
ATOM 5699 N N . LEU B 1 338 ? 12.305 9 4.57 1 97.12 338 LEU B N 1
ATOM 5700 C CA . LEU B 1 338 ? 12.836 7.754 5.117 1 97.12 338 LEU B CA 1
ATOM 5701 C C . LEU B 1 338 ? 14.359 7.75 5.074 1 97.12 338 LEU B C 1
ATOM 5703 O O . LEU B 1 338 ? 15.016 7.348 6.043 1 97.12 338 LEU B O 1
ATOM 5707 N N . TRP B 1 339 ? 14.867 8.172 3.955 1 96 339 TRP B N 1
ATOM 5708 C CA . TRP B 1 339 ? 16.312 8.203 3.857 1 96 339 TRP B CA 1
ATOM 5709 C C . TRP B 1 339 ? 16.906 9.164 4.891 1 96 339 TRP B C 1
ATOM 5711 O O . TRP B 1 339 ? 17.953 8.875 5.48 1 96 339 TRP B O 1
ATOM 5721 N N . HIS B 1 340 ? 16.297 10.312 5.023 1 95.31 340 HIS B N 1
ATOM 5722 C CA . HIS B 1 340 ? 16.75 11.281 6.012 1 95.31 340 HIS B CA 1
ATOM 5723 C C . HIS B 1 340 ? 16.812 10.664 7.406 1 95.31 340 HIS B C 1
ATOM 5725 O O . HIS B 1 340 ? 17.719 10.961 8.188 1 95.31 340 HIS B O 1
ATOM 5731 N N . ARG B 1 341 ? 15.945 9.844 7.672 1 94.75 341 ARG B N 1
ATOM 5732 C CA . ARG B 1 341 ? 15.812 9.234 8.992 1 94.75 341 ARG B CA 1
ATOM 5733 C C . ARG B 1 341 ? 16.781 8.062 9.156 1 94.75 341 ARG B C 1
ATOM 5735 O O . ARG B 1 341 ? 17.359 7.879 10.219 1 94.75 341 ARG B O 1
ATOM 5742 N N . TYR B 1 342 ? 17 7.25 8.109 1 94.44 342 TYR B N 1
ATOM 5743 C CA . TYR B 1 342 ? 17.656 5.961 8.32 1 94.44 342 TYR B CA 1
ATOM 5744 C C . TYR B 1 342 ? 18.953 5.879 7.535 1 94.44 342 TYR B C 1
ATOM 5746 O O . TYR B 1 342 ? 19.797 5.023 7.812 1 94.44 342 TYR B O 1
ATOM 5754 N N . LYS B 1 343 ? 19.172 6.594 6.531 1 93.69 343 LYS B N 1
ATOM 5755 C CA . LYS B 1 343 ? 20.359 6.684 5.707 1 93.69 343 LYS B CA 1
ATOM 5756 C C . LYS B 1 343 ? 20.719 5.332 5.098 1 93.69 343 LYS B C 1
ATOM 5758 O O . LYS B 1 343 ? 21.891 4.934 5.09 1 93.69 343 LYS B O 1
ATOM 5763 N N . PHE B 1 344 ? 19.703 4.598 4.703 1 93.25 344 PHE B N 1
ATOM 5764 C CA . PHE B 1 344 ? 19.938 3.322 4.035 1 93.25 344 PHE B CA 1
ATOM 5765 C C . PHE B 1 344 ? 20.375 3.537 2.596 1 93.25 344 PHE B C 1
ATOM 5767 O O . PHE B 1 344 ? 20.312 4.652 2.078 1 93.25 344 PHE B O 1
ATOM 5774 N N . ASN B 1 345 ? 20.844 2.449 1.981 1 94.12 345 ASN B N 1
ATOM 5775 C CA . ASN B 1 345 ? 21.125 2.463 0.551 1 94.12 345 ASN B CA 1
ATOM 5776 C C . ASN B 1 345 ? 19.891 2.141 -0.274 1 94.12 345 ASN B C 1
ATOM 5778 O O . ASN B 1 345 ? 19.094 1.276 0.104 1 94.12 345 ASN B O 1
ATOM 5782 N N . ILE B 1 346 ? 19.75 2.855 -1.332 1 95.75 346 ILE B N 1
ATOM 5783 C CA . ILE B 1 346 ? 18.656 2.574 -2.271 1 95.75 346 ILE B CA 1
ATOM 5784 C C . ILE B 1 346 ? 19.219 1.862 -3.5 1 95.75 346 ILE B C 1
ATOM 5786 O O . ILE B 1 346 ? 19.984 2.449 -4.273 1 95.75 346 ILE B O 1
ATOM 5790 N N . SER B 1 347 ? 18.812 0.663 -3.693 1 94.12 347 SER B N 1
ATOM 5791 C CA . SER B 1 347 ? 19.453 -0.163 -4.711 1 94.12 347 SER B CA 1
ATOM 5792 C C . SER B 1 347 ? 18.688 -0.113 -6.027 1 94.12 347 SER B C 1
ATOM 5794 O O . SER B 1 347 ? 19.266 0.087 -7.09 1 94.12 347 SER B O 1
ATOM 5796 N N . TYR B 1 348 ? 17.344 -0.323 -5.918 1 95.38 348 TYR B N 1
ATOM 5797 C CA . TYR B 1 348 ? 16.516 -0.401 -7.121 1 95.38 348 TYR B CA 1
ATOM 5798 C C . TYR B 1 348 ? 15.18 0.293 -6.914 1 95.38 348 TYR B C 1
ATOM 5800 O O . TYR B 1 348 ? 14.742 0.495 -5.777 1 95.38 348 TYR B O 1
ATOM 5808 N N . ILE B 1 349 ? 14.602 0.668 -8.008 1 96.75 349 ILE B N 1
ATOM 5809 C CA . ILE B 1 349 ? 13.195 1.063 -8.07 1 96.75 349 ILE B CA 1
ATOM 5810 C C . ILE B 1 349 ? 12.477 0.261 -9.148 1 96.75 349 ILE B C 1
ATOM 5812 O O . ILE B 1 349 ? 13.055 -0.021 -10.203 1 96.75 349 ILE B O 1
ATOM 5816 N N . THR B 1 350 ? 11.266 -0.126 -8.836 1 97.62 350 THR B N 1
ATOM 5817 C CA . THR B 1 350 ? 10.484 -0.839 -9.836 1 97.62 350 THR B CA 1
ATOM 5818 C C . THR B 1 350 ? 9.32 0.018 -10.328 1 97.62 350 THR B C 1
ATOM 5820 O O . THR B 1 350 ? 8.703 0.743 -9.547 1 97.62 350 THR B O 1
ATOM 5823 N N . THR B 1 351 ? 9 -0.073 -11.68 1 96 351 THR B N 1
ATOM 5824 C CA . THR B 1 351 ? 8.102 0.881 -12.32 1 96 351 THR B CA 1
ATOM 5825 C C . THR B 1 351 ? 6.945 0.16 -13.008 1 96 351 THR B C 1
ATOM 5827 O O . THR B 1 351 ? 6.293 0.724 -13.891 1 96 351 THR B O 1
ATOM 5830 N N . GLY B 1 352 ? 6.715 -1.076 -12.719 1 93.12 352 GLY B N 1
ATOM 5831 C CA . GLY B 1 352 ? 5.648 -1.843 -13.344 1 93.12 352 GLY B CA 1
ATOM 5832 C C . GLY B 1 352 ? 5.742 -3.332 -13.07 1 93.12 352 GLY B C 1
ATOM 5833 O O . GLY B 1 352 ? 6.484 -3.758 -12.18 1 93.12 352 GLY B O 1
ATOM 5834 N N . GLN B 1 353 ? 5.055 -4.121 -13.883 1 90.44 353 GLN B N 1
ATOM 5835 C CA . GLN B 1 353 ? 4.926 -5.543 -13.602 1 90.44 353 GLN B CA 1
ATOM 5836 C C . GLN B 1 353 ? 5.727 -6.379 -14.594 1 90.44 353 GLN B C 1
ATOM 5838 O O . GLN B 1 353 ? 5.926 -7.578 -14.383 1 90.44 353 GLN B O 1
ATOM 5843 N N . ASP B 1 354 ? 6.25 -5.742 -15.555 1 92.31 354 ASP B N 1
ATOM 5844 C CA . ASP B 1 354 ? 6.902 -6.512 -16.609 1 92.31 354 ASP B CA 1
ATOM 5845 C C . ASP B 1 354 ? 8.258 -7.039 -16.156 1 92.31 354 ASP B C 1
ATOM 5847 O O . ASP B 1 354 ? 9.055 -6.293 -15.578 1 92.31 354 ASP B O 1
ATOM 5851 N N . VAL B 1 355 ? 8.523 -8.258 -16.391 1 92.75 355 VAL B N 1
ATOM 5852 C CA . VAL B 1 355 ? 9.805 -8.922 -16.188 1 92.75 355 VAL B CA 1
ATOM 5853 C C . VAL B 1 355 ? 10.461 -9.211 -17.531 1 92.75 355 VAL B C 1
ATOM 5855 O O . VAL B 1 355 ? 9.875 -9.891 -18.391 1 92.75 355 VAL B O 1
ATOM 5858 N N . PRO B 1 356 ? 11.586 -8.594 -17.859 1 92.06 356 PRO B N 1
ATOM 5859 C CA . PRO B 1 356 ? 12.547 -8.055 -16.891 1 92.06 356 PRO B CA 1
ATOM 5860 C C . PRO B 1 356 ? 12.539 -6.527 -16.859 1 92.06 356 PRO B C 1
ATOM 5862 O O . PRO B 1 356 ? 13.266 -5.926 -16.047 1 92.06 356 PRO B O 1
ATOM 5865 N N . ASP B 1 357 ? 11.727 -5.809 -17.484 1 92.81 357 ASP B N 1
ATOM 5866 C CA . ASP B 1 357 ? 12 -4.449 -17.938 1 92.81 357 ASP B CA 1
ATOM 5867 C C . ASP B 1 357 ? 11.656 -3.428 -16.859 1 92.81 357 ASP B C 1
ATOM 5869 O O . ASP B 1 357 ? 12.266 -2.357 -16.781 1 92.81 357 ASP B O 1
ATOM 5873 N N . ASP B 1 358 ? 10.789 -3.711 -16.031 1 95.56 358 ASP B N 1
ATOM 5874 C CA . ASP B 1 358 ? 10.25 -2.688 -15.141 1 95.56 358 ASP B CA 1
ATOM 5875 C C . ASP B 1 358 ? 11.039 -2.615 -13.844 1 95.56 358 ASP B C 1
ATOM 5877 O O . ASP B 1 358 ? 10.461 -2.609 -12.758 1 95.56 358 ASP B O 1
ATOM 5881 N N . ILE B 1 359 ? 12.359 -2.578 -13.984 1 96.56 359 ILE B N 1
ATOM 5882 C CA . ILE B 1 359 ? 13.258 -2.381 -12.852 1 96.56 359 ILE B CA 1
ATOM 5883 C C . ILE B 1 359 ? 14.469 -1.557 -13.281 1 96.56 359 ILE B C 1
ATOM 5885 O O . ILE B 1 359 ? 14.961 -1.709 -14.398 1 96.56 359 ILE B O 1
ATOM 5889 N N . GLU B 1 360 ? 14.859 -0.637 -12.484 1 94.12 360 GLU B N 1
ATOM 5890 C CA . GLU B 1 360 ? 16.047 0.154 -12.766 1 94.12 360 GLU B CA 1
ATOM 5891 C C . GLU B 1 360 ? 16.875 0.368 -11.508 1 94.12 360 GLU B C 1
ATOM 5893 O O . GLU B 1 360 ? 16.344 0.419 -10.398 1 94.12 360 GLU B O 1
ATOM 5898 N N . LYS B 1 361 ? 18.172 0.431 -11.711 1 92.69 361 LYS B N 1
ATOM 5899 C CA . LYS B 1 361 ? 19.031 0.818 -10.602 1 92.69 361 LYS B CA 1
ATOM 5900 C C . LYS B 1 361 ? 18.703 2.232 -10.125 1 92.69 361 LYS B C 1
ATOM 5902 O O . LYS B 1 361 ? 18.484 3.131 -10.938 1 92.69 361 LYS B O 1
ATOM 5907 N N . ALA B 1 362 ? 18.688 2.297 -8.836 1 93.44 362 ALA B N 1
ATOM 5908 C CA . ALA B 1 362 ? 18.422 3.625 -8.281 1 93.44 362 ALA B CA 1
ATOM 5909 C C . ALA B 1 362 ? 19.609 4.555 -8.516 1 93.44 362 ALA B C 1
ATOM 5911 O O . ALA B 1 362 ? 20.766 4.18 -8.258 1 93.44 362 ALA B O 1
ATOM 5912 N N . SER B 1 363 ? 19.359 5.711 -9.102 1 93.38 363 SER B N 1
ATOM 5913 C CA . SER B 1 363 ? 20.375 6.75 -9.258 1 93.38 363 SER B CA 1
ATOM 5914 C C . SER B 1 363 ? 19.938 8.055 -8.602 1 93.38 363 SER B C 1
ATOM 5916 O O . SER B 1 363 ? 18.734 8.344 -8.531 1 93.38 363 SER B O 1
ATOM 5918 N N . PRO B 1 364 ? 20.922 8.695 -8.148 1 95 364 PRO B N 1
ATOM 5919 C CA . PRO B 1 364 ? 20.594 9.977 -7.516 1 95 364 PRO B CA 1
ATOM 5920 C C . PRO B 1 364 ? 19.75 10.875 -8.422 1 95 364 PRO B C 1
ATOM 5922 O O . PRO B 1 364 ? 18.766 11.461 -7.977 1 95 364 PRO B O 1
ATOM 5925 N N . ASN B 1 365 ? 20.141 10.914 -9.656 1 94.62 365 ASN B N 1
ATOM 5926 C CA . ASN B 1 365 ? 19.422 11.766 -10.609 1 94.62 365 ASN B CA 1
ATOM 5927 C C . ASN B 1 365 ? 17.984 11.281 -10.828 1 94.62 365 ASN B C 1
ATOM 5929 O O . ASN B 1 365 ? 17.062 12.094 -10.914 1 94.62 365 ASN B O 1
ATOM 5933 N N . ARG B 1 366 ? 17.828 10.078 -10.93 1 94.5 366 ARG B N 1
ATOM 5934 C CA . ARG B 1 366 ? 16.484 9.516 -11.156 1 94.5 366 ARG B CA 1
ATOM 5935 C C . ARG B 1 366 ? 15.57 9.797 -9.977 1 94.5 366 ARG B C 1
ATOM 5937 O O . ARG B 1 366 ? 14.414 10.195 -10.156 1 94.5 366 ARG B O 1
ATOM 5944 N N . ILE B 1 367 ? 16.062 9.594 -8.781 1 95 367 ILE B N 1
ATOM 5945 C CA . ILE B 1 367 ? 15.281 9.852 -7.574 1 95 367 ILE B CA 1
ATOM 5946 C C . ILE B 1 367 ? 14.938 11.336 -7.484 1 95 367 ILE B C 1
ATOM 5948 O O . ILE B 1 367 ? 13.805 11.695 -7.164 1 95 367 ILE B O 1
ATOM 5952 N N . ALA B 1 368 ? 15.914 12.141 -7.809 1 95.81 368 ALA B N 1
ATOM 5953 C CA . ALA B 1 368 ? 15.672 13.578 -7.797 1 95.81 368 ALA B CA 1
ATOM 5954 C C . ALA B 1 368 ? 14.594 13.969 -8.805 1 95.81 368 ALA B C 1
ATOM 5956 O O . ALA B 1 368 ? 13.734 14.797 -8.516 1 95.81 368 ALA B O 1
ATOM 5957 N N . GLN B 1 369 ? 14.656 13.391 -9.906 1 95.44 369 GLN B N 1
ATOM 5958 C CA . GLN B 1 369 ? 13.664 13.648 -10.945 1 95.44 369 GLN B CA 1
ATOM 5959 C C . GLN B 1 369 ? 12.266 13.242 -10.484 1 95.44 369 GLN B C 1
ATOM 5961 O O . GLN B 1 369 ? 11.289 13.938 -10.781 1 95.44 369 GLN B O 1
ATOM 5966 N N . LEU B 1 370 ? 12.156 12.156 -9.812 1 95.12 370 LEU B N 1
ATOM 5967 C CA . LEU B 1 370 ? 10.875 11.719 -9.289 1 95.12 370 LEU B CA 1
ATOM 5968 C C . LEU B 1 370 ? 10.305 12.742 -8.312 1 95.12 370 LEU B C 1
ATOM 5970 O O . LEU B 1 370 ? 9.125 13.094 -8.391 1 95.12 370 LEU B O 1
ATOM 5974 N N . ILE B 1 371 ? 11.109 13.242 -7.465 1 95.88 371 ILE B N 1
ATOM 5975 C CA . ILE B 1 371 ? 10.656 14.07 -6.352 1 95.88 371 ILE B CA 1
ATOM 5976 C C . ILE B 1 371 ? 10.414 15.5 -6.84 1 95.88 371 ILE B C 1
ATOM 5978 O O . ILE B 1 371 ? 9.406 16.109 -6.5 1 95.88 371 ILE B O 1
ATOM 5982 N N . VAL B 1 372 ? 11.328 16.047 -7.648 1 95.12 372 VAL B N 1
ATOM 5983 C CA . VAL B 1 372 ? 11.266 17.438 -8.047 1 95.12 372 VAL B CA 1
ATOM 5984 C C . VAL B 1 372 ? 10.406 17.594 -9.305 1 95.12 372 VAL B C 1
ATOM 5986 O O . VAL B 1 372 ? 9.781 18.625 -9.516 1 95.12 372 VAL B O 1
ATOM 5989 N N . GLY B 1 373 ? 10.227 16.578 -10.094 1 86.44 373 GLY B N 1
ATOM 5990 C CA . GLY B 1 373 ? 9.453 16.641 -11.32 1 86.44 373 GLY B CA 1
ATOM 5991 C C . GLY B 1 373 ? 10.242 17.156 -12.5 1 86.44 373 GLY B C 1
ATOM 5992 O O . GLY B 1 373 ? 11.398 17.562 -12.352 1 86.44 373 GLY B O 1
ATOM 5993 N N . GLU B 1 374 ? 9.594 16.875 -13.781 1 69.12 374 GLU B N 1
ATOM 5994 C CA . GLU B 1 374 ? 10.18 17.438 -14.992 1 69.12 374 GLU B CA 1
ATOM 5995 C C . GLU B 1 374 ? 9.805 18.906 -15.156 1 69.12 374 GLU B C 1
ATOM 5997 O O . GLU B 1 374 ? 8.625 19.266 -15.133 1 69.12 374 GLU B O 1
ATOM 6002 N N . GLN B 1 375 ? 10.453 19.781 -14.383 1 51.06 375 GLN B N 1
ATOM 6003 C CA . GLN B 1 375 ? 10.086 21.172 -14.633 1 51.06 375 GLN B CA 1
ATOM 6004 C C . GLN B 1 375 ? 10.57 21.641 -16 1 51.06 375 GLN B C 1
ATOM 6006 O O . GLN B 1 375 ? 11.562 21.109 -16.516 1 51.06 375 GLN B O 1
#

Radius of gyration: 33.83 Å; Cα contacts (8 Å, |Δi|>4): 1164; chains: 2; bounding box: 122×90×69 Å

InterPro domains:
  IPR000897 Signal recognition particle, SRP54 subunit, GTPase domain [PF00448] (184-372)
  IPR000897 Signal recognition particle, SRP54 subunit, GTPase domain [SM00962] (182-373)
  IPR003593 AAA+ ATPase domain [SM00382] (181-336)
  IPR020006 Flagellar biosynthesis protein FlhF [TIGR03499] (1-269)
  IPR027417 P-loop containing nucleoside triphosphate hydrolase [G3DSA:3.40.50.300] (177-361)
  IPR027417 P-loop containing nucleoside triphosphate hydrolase [SSF52540] (182-373)
  IPR047040 Flagellar biosynthesis protein FlhF, GTPase domain [cd17873] (183-371)